Protein AF-A0A9N8DG14-F1 (afdb_monomer_lite)

Radius of gyration: 30.07 Å; chains: 1; bounding box: 109×61×84 Å

Organism: NCBI:txid568900

Sequence (406 aa):
MPACQECHRVKVRCDRDQSEGRSCSRCLRLEVDCIARVSRQGQGPKRRRKLSISTTASEEQDHAMAIDSQPQQQQHGSEDGQVLDAIMMSTPSEETSSLKFHYGMRYLIHSWTSFALARRSFPLLSRASRLAAKCEVPMDDIFCASRQDIIDPILYGGTGSTTQSVAAAPFQQNSTLQWNDLPTALLQVCGASSDRDRQNRYMMVREAKNGHSRFLVSDCFQQEIASLWLMEQTWKANDKPVVTLFLQGPTDFDKFTKAIHYTLSRYNYPEKKPECVRVNGVYVKFQKMPNTCGDNNVLIQKMDLVYALEIVTLEHSFYICELVHPKKGDGHIIVGAAQDNNHGASMEQDRGHVEPVSTCSHQQQANQEPVLMSDSDSDPLHLFDNLVPLEQMDPDFESFLAVLKE

pLDDT: mean 72.3, std 25.71, range [28.86, 98.5]

InterPro domains:
  IPR001138 Zn(2)Cys(6) fungal-type DNA-binding domain [PF00172] (3-41)
  IPR001138 Zn(2)Cys(6) fungal-type DNA-binding domain [PS00463] (3-34)
  IPR001138 Zn(2)Cys(6) fungal-type DNA-binding domain [PS50048] (3-36)
  IPR001138 Zn(2)Cys(6) fungal-type DNA-binding domain [SM00066] (1-45)
  IPR001138 Zn(2)Cys(6) fungal-type DNA-binding domain [cd00067] (3-35)
  IPR036864 Zn(2)-C6 fungal-type DNA-binding domain superfamily [G3DSA:4.10.240.10] (1-69)
  IPR036864 Zn(2)-C6 fungal-type DNA-binding domain superfamily [SSF57701] (2-42)

Structure (mmCIF, N/CA/C/O backbone):
data_AF-A0A9N8DG14-F1
#
_entry.id   AF-A0A9N8DG14-F1
#
loop_
_atom_site.group_PDB
_atom_site.id
_atom_site.type_symbol
_atom_site.label_atom_id
_atom_site.label_alt_id
_atom_site.label_comp_id
_atom_site.label_asym_id
_atom_site.label_entity_id
_atom_site.label_seq_id
_atom_site.pdbx_PDB_ins_code
_atom_site.Cartn_x
_atom_site.Cartn_y
_atom_site.Cartn_z
_atom_site.occupancy
_atom_site.B_iso_or_equiv
_atom_site.auth_seq_id
_atom_site.auth_comp_id
_atom_site.auth_asym_id
_atom_site.auth_atom_id
_atom_site.pdbx_PDB_model_num
ATOM 1 N N . MET A 1 1 ? 19.120 -1.944 40.497 1.00 67.81 1 MET A N 1
ATOM 2 C CA . MET A 1 1 ? 20.200 -2.801 39.963 1.00 67.81 1 MET A CA 1
ATOM 3 C C . MET A 1 1 ? 19.842 -3.227 38.550 1.00 67.81 1 MET A C 1
ATOM 5 O O . MET A 1 1 ? 18.669 -3.518 38.328 1.00 67.81 1 MET A O 1
ATOM 9 N N . PRO A 1 2 ? 20.787 -3.228 37.597 1.00 84.38 2 PRO A N 1
ATOM 10 C CA . PRO A 1 2 ? 20.505 -3.709 36.251 1.00 84.38 2 PRO A CA 1
ATOM 11 C C . PRO A 1 2 ? 20.188 -5.208 36.300 1.00 84.38 2 PRO A C 1
ATOM 13 O O . PRO A 1 2 ? 20.933 -5.995 36.880 1.00 84.38 2 PRO A O 1
ATOM 16 N N . ALA A 1 3 ? 19.054 -5.602 35.722 1.00 94.00 3 ALA A N 1
ATOM 17 C CA . ALA A 1 3 ? 18.718 -7.011 35.561 1.00 94.00 3 ALA A CA 1
ATOM 18 C C . ALA A 1 3 ? 19.734 -7.704 34.635 1.00 94.00 3 ALA A C 1
ATOM 20 O O . ALA A 1 3 ? 20.274 -7.062 33.732 1.00 94.00 3 ALA A O 1
ATOM 21 N N . CYS A 1 4 ? 19.989 -9.004 34.827 1.00 95.31 4 CYS A N 1
ATOM 22 C CA . CYS A 1 4 ? 20.726 -9.789 33.831 1.00 95.31 4 CYS A CA 1
ATOM 23 C C . CYS A 1 4 ? 19.958 -9.815 32.497 1.00 95.31 4 CYS A C 1
ATOM 25 O O . CYS A 1 4 ? 18.763 -9.502 32.459 1.00 95.31 4 CYS A O 1
ATOM 27 N N . GLN A 1 5 ? 20.638 -10.171 31.405 1.00 96.00 5 GLN A N 1
ATOM 28 C CA . GLN A 1 5 ? 20.037 -10.190 30.066 1.00 96.00 5 GLN A CA 1
ATOM 29 C C . GLN A 1 5 ? 18.738 -11.007 30.033 1.00 96.00 5 GLN A C 1
ATOM 31 O O . GLN A 1 5 ? 17.724 -10.519 29.536 1.00 96.00 5 GLN A O 1
ATOM 36 N N . GLU A 1 6 ? 18.733 -12.183 30.661 1.00 96.62 6 GLU A N 1
ATOM 37 C CA . GLU A 1 6 ? 17.587 -13.089 30.628 1.00 96.62 6 GLU A CA 1
ATOM 38 C C . GLU A 1 6 ? 16.407 -12.606 31.483 1.00 96.62 6 GLU A C 1
ATOM 40 O O . GLU A 1 6 ? 15.258 -12.623 31.040 1.00 96.62 6 GLU A O 1
ATOM 45 N N . CYS A 1 7 ? 16.659 -12.086 32.689 1.00 96.81 7 CYS A N 1
ATOM 46 C CA . CYS A 1 7 ? 15.599 -11.479 33.501 1.00 96.81 7 CYS A CA 1
ATOM 47 C C . CYS A 1 7 ? 15.038 -10.201 32.859 1.00 96.81 7 CYS A C 1
ATOM 49 O O . CYS A 1 7 ? 13.841 -9.945 32.961 1.00 96.81 7 CYS A O 1
ATOM 51 N N . HIS A 1 8 ? 15.869 -9.428 32.154 1.00 95.00 8 HIS A N 1
ATOM 52 C CA . HIS A 1 8 ? 15.412 -8.270 31.388 1.00 95.00 8 HIS A CA 1
ATOM 53 C C . HIS A 1 8 ? 14.548 -8.680 30.185 1.00 95.00 8 HIS A C 1
ATOM 55 O O . HIS A 1 8 ? 13.496 -8.081 29.967 1.00 95.00 8 HIS A O 1
ATOM 61 N N . ARG A 1 9 ? 14.961 -9.711 29.431 1.00 94.38 9 ARG A N 1
ATOM 62 C CA . ARG A 1 9 ? 14.255 -10.227 28.243 1.00 94.38 9 ARG A CA 1
ATOM 63 C C . ARG A 1 9 ? 12.808 -10.602 28.556 1.00 94.38 9 ARG A C 1
ATOM 65 O O . ARG A 1 9 ? 11.899 -10.212 27.833 1.00 94.38 9 ARG A O 1
ATOM 72 N N . VAL A 1 10 ? 12.595 -11.288 29.674 1.00 95.25 10 VAL A N 1
ATOM 73 C CA . VAL A 1 10 ? 11.261 -11.715 30.129 1.00 95.25 10 VAL A CA 1
ATOM 74 C C . VAL A 1 10 ? 10.588 -10.732 31.098 1.00 95.25 10 VAL A C 1
ATOM 76 O O . VAL A 1 10 ? 9.549 -11.052 31.667 1.00 95.25 10 VAL A O 1
ATOM 79 N N . LYS A 1 11 ? 11.173 -9.544 31.306 1.00 94.25 11 LYS A N 1
ATOM 80 C CA . LYS A 1 11 ? 10.642 -8.468 32.162 1.00 94.25 11 LYS A CA 1
ATOM 81 C C . LYS A 1 11 ? 10.336 -8.891 33.611 1.00 94.25 11 LYS A C 1
ATOM 83 O O . LYS A 1 11 ? 9.349 -8.446 34.191 1.00 94.25 11 LYS A O 1
ATOM 88 N N . VAL A 1 12 ? 11.197 -9.707 34.224 1.00 96.19 12 VAL A N 1
ATOM 89 C CA . VAL A 1 12 ? 11.081 -10.098 35.644 1.00 96.19 12 VAL A CA 1
ATOM 90 C C . VAL A 1 12 ? 12.176 -9.469 36.504 1.00 96.19 12 VAL A C 1
ATOM 92 O O . VAL A 1 12 ? 13.254 -9.108 36.025 1.00 96.19 12 VAL A O 1
ATOM 95 N N . ARG A 1 13 ? 11.918 -9.355 37.812 1.00 94.62 13 ARG A N 1
ATOM 96 C CA . ARG A 1 13 ? 12.890 -8.827 38.777 1.00 94.62 13 ARG A CA 1
ATOM 97 C C . ARG A 1 13 ? 14.095 -9.768 38.895 1.00 94.62 13 ARG A C 1
ATOM 99 O O . ARG A 1 13 ? 13.935 -10.969 39.077 1.00 94.62 13 ARG A O 1
ATOM 106 N N . CYS A 1 14 ? 15.297 -9.203 38.806 1.00 96.19 14 CYS A N 1
ATOM 107 C CA . CYS A 1 14 ? 16.559 -9.915 38.998 1.00 96.19 14 CYS A CA 1
ATOM 108 C C . CYS A 1 14 ? 17.050 -9.718 40.437 1.00 96.19 14 CYS A C 1
ATOM 110 O O . CYS A 1 14 ? 17.117 -8.580 40.903 1.00 96.19 14 CYS A O 1
ATOM 112 N N . ASP A 1 15 ? 17.404 -10.807 41.112 1.00 94.88 15 ASP A N 1
ATOM 113 C CA . ASP A 1 15 ? 17.871 -10.860 42.504 1.00 94.88 15 ASP A CA 1
ATOM 114 C C . ASP A 1 15 ? 19.392 -11.058 42.617 1.00 94.88 15 ASP A C 1
ATOM 116 O O . ASP A 1 15 ? 19.896 -11.541 43.622 1.00 94.88 15 ASP A O 1
ATOM 120 N N . ARG A 1 16 ? 20.141 -10.701 41.568 1.00 91.50 16 ARG A N 1
ATOM 121 C CA . ARG A 1 16 ? 21.603 -10.817 41.553 1.00 91.50 16 ARG A CA 1
ATOM 122 C C . ARG A 1 16 ? 22.246 -9.864 42.567 1.00 91.50 16 ARG A C 1
ATOM 124 O O . ARG A 1 16 ? 22.094 -8.650 42.422 1.00 91.50 16 ARG A O 1
ATOM 131 N N . ASP A 1 17 ? 23.028 -10.409 43.497 1.00 86.88 17 ASP A N 1
ATOM 132 C CA . ASP A 1 17 ? 23.866 -9.637 44.420 1.00 86.88 17 ASP A CA 1
ATOM 133 C C . ASP A 1 17 ? 25.194 -9.211 43.769 1.00 86.88 17 ASP A C 1
ATOM 135 O O . ASP A 1 17 ? 25.811 -9.967 43.014 1.00 86.88 17 ASP A O 1
ATOM 139 N N . GLN A 1 18 ? 25.640 -7.978 44.033 1.00 75.69 18 GLN A N 1
ATOM 140 C CA . GLN A 1 18 ? 26.843 -7.403 43.400 1.00 75.69 18 GLN A CA 1
ATOM 141 C C . GLN A 1 18 ? 28.158 -7.929 43.986 1.00 75.69 18 GLN A C 1
ATOM 143 O O . GLN A 1 18 ? 29.194 -7.827 43.335 1.00 75.69 18 GLN A O 1
ATOM 148 N N . SER A 1 19 ? 28.130 -8.480 45.198 1.00 70.44 19 SER A N 1
ATOM 149 C CA . SER A 1 19 ? 29.328 -8.775 45.986 1.00 70.44 19 SER A CA 1
ATOM 150 C C . SER A 1 19 ? 30.073 -10.042 45.566 1.00 70.44 19 SER A C 1
ATOM 152 O O . SER A 1 19 ? 31.245 -10.170 45.901 1.00 70.44 19 SER A O 1
ATOM 154 N N . GLU A 1 20 ? 29.449 -10.967 44.827 1.00 75.56 20 GLU A N 1
ATOM 155 C CA . GLU A 1 20 ? 30.030 -12.312 44.657 1.00 75.56 20 GLU A CA 1
ATOM 156 C C . GLU A 1 20 ? 30.093 -12.831 43.217 1.00 75.56 20 GLU A C 1
ATOM 158 O O . GLU A 1 20 ? 30.451 -13.984 42.994 1.00 75.56 20 GLU A O 1
ATOM 163 N N . GLY A 1 21 ? 29.730 -12.029 4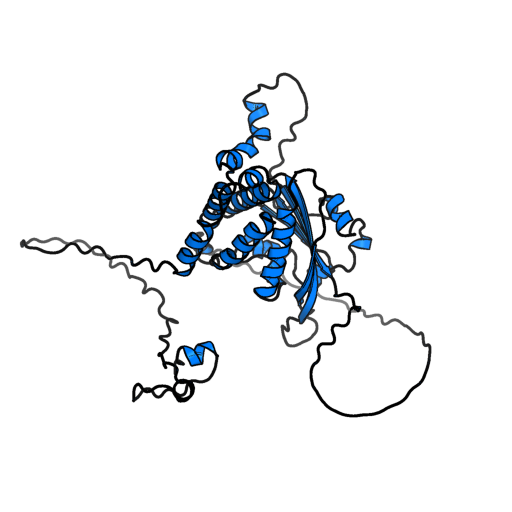2.212 1.00 75.81 21 GLY A N 1
ATOM 164 C CA . GLY A 1 21 ? 29.779 -12.468 40.809 1.00 75.81 21 GLY A CA 1
ATOM 165 C C . GLY A 1 21 ? 28.841 -13.639 40.461 1.00 75.81 21 GLY A C 1
ATOM 166 O O . GLY A 1 21 ? 28.815 -14.063 39.308 1.00 75.81 21 GLY A O 1
ATOM 167 N N . ARG A 1 22 ? 28.034 -14.124 41.412 1.00 84.44 22 ARG A N 1
ATOM 168 C CA . ARG A 1 22 ? 27.167 -15.298 41.261 1.00 84.44 22 ARG A CA 1
ATOM 169 C C . ARG A 1 22 ? 25.970 -15.037 40.343 1.00 84.44 22 ARG A C 1
ATOM 171 O O . ARG A 1 22 ? 25.511 -13.902 40.165 1.00 84.44 22 ARG A O 1
ATOM 178 N N . SER A 1 23 ? 25.467 -16.119 39.753 1.00 94.75 23 SER A N 1
ATOM 179 C CA . SER A 1 23 ? 24.219 -16.143 38.987 1.00 94.75 23 SER A CA 1
ATOM 180 C C . SER A 1 23 ? 23.020 -15.780 39.866 1.00 94.75 23 SER A C 1
ATOM 182 O O . SER A 1 23 ? 23.010 -16.073 41.057 1.00 94.75 23 SER A O 1
ATOM 184 N N . CYS A 1 24 ? 21.999 -15.140 39.287 1.00 95.56 24 CYS A N 1
ATOM 185 C CA . CYS A 1 24 ? 20.755 -14.860 40.008 1.00 95.56 24 CYS A CA 1
ATOM 186 C C . CYS A 1 24 ? 19.971 -16.166 40.235 1.00 95.56 24 CYS A C 1
ATOM 188 O O . CYS A 1 24 ? 20.129 -17.116 39.458 1.00 95.56 24 CYS A O 1
ATOM 190 N N . SER A 1 25 ? 19.106 -16.231 41.254 1.00 95.62 25 SER A N 1
ATOM 191 C CA . SER A 1 25 ? 18.444 -17.489 41.653 1.00 95.62 25 SER A CA 1
ATOM 192 C C . SER A 1 25 ? 17.600 -18.089 40.530 1.00 95.62 25 SER A C 1
ATOM 194 O O . SER A 1 25 ? 17.440 -19.305 40.428 1.00 95.62 25 SER A O 1
ATOM 196 N N . ARG A 1 26 ? 17.052 -17.229 39.664 1.00 95.25 26 ARG A N 1
ATOM 197 C CA . ARG A 1 26 ? 16.264 -17.650 38.504 1.00 95.25 26 ARG A CA 1
ATOM 198 C C . ARG A 1 26 ? 17.126 -18.271 37.409 1.00 95.25 26 ARG A C 1
ATOM 200 O O . ARG A 1 26 ? 16.763 -19.330 36.913 1.00 95.25 26 ARG A O 1
ATOM 207 N N . CYS A 1 27 ? 18.241 -17.639 37.048 1.00 96.56 27 CYS A N 1
ATOM 208 C CA . CYS A 1 27 ? 19.166 -18.182 36.052 1.00 96.56 27 CYS A CA 1
ATOM 209 C C . CYS A 1 27 ? 19.781 -19.504 36.528 1.00 96.56 27 CYS A C 1
ATOM 211 O O . CYS A 1 27 ? 19.878 -20.434 35.741 1.00 96.56 27 CYS A O 1
ATOM 213 N N . LEU A 1 28 ? 20.087 -19.619 37.827 1.00 96.50 28 LEU A N 1
ATOM 214 C CA . LEU A 1 28 ? 20.587 -20.861 38.419 1.00 96.50 28 LEU A CA 1
ATOM 215 C C . LEU A 1 28 ? 19.572 -22.010 38.300 1.00 96.50 28 LEU A C 1
ATOM 217 O O . LEU A 1 28 ? 19.937 -23.111 37.917 1.00 96.50 28 LEU A O 1
ATOM 221 N N . ARG A 1 29 ? 18.290 -21.747 38.585 1.00 96.81 29 ARG A N 1
ATOM 222 C CA . ARG A 1 29 ? 17.218 -22.756 38.492 1.00 96.81 29 ARG A CA 1
ATOM 223 C C . ARG A 1 29 ? 16.917 -23.192 37.059 1.00 96.81 29 ARG A C 1
ATOM 225 O O . ARG A 1 29 ? 16.437 -24.296 36.850 1.00 96.81 29 ARG A O 1
ATOM 232 N N . LEU A 1 30 ? 17.119 -22.290 36.105 1.00 95.56 30 LEU A N 1
ATOM 233 C CA . LEU A 1 30 ? 16.895 -22.541 34.683 1.00 95.56 30 LEU A CA 1
ATOM 234 C C . LEU A 1 30 ? 18.136 -23.107 33.981 1.00 95.56 30 LEU A C 1
ATOM 236 O O . LEU A 1 30 ? 18.056 -23.355 32.786 1.00 95.56 30 LEU A O 1
ATOM 240 N N . GLU A 1 31 ? 19.256 -23.266 34.695 1.00 96.00 31 GLU A N 1
ATOM 241 C CA . GLU A 1 31 ? 20.543 -23.698 34.134 1.00 96.00 31 GLU A CA 1
ATOM 242 C C . GLU A 1 31 ? 20.987 -22.842 32.928 1.00 96.00 31 GLU A C 1
ATOM 244 O O . GLU A 1 31 ? 21.556 -23.335 31.960 1.00 96.00 31 GLU A O 1
ATOM 249 N N . VAL A 1 32 ? 20.725 -21.529 32.990 1.00 95.69 32 VAL A N 1
ATOM 250 C CA . VAL A 1 32 ? 21.123 -20.555 31.958 1.00 95.69 32 VAL A CA 1
ATOM 251 C C . VAL A 1 32 ? 22.149 -19.564 32.495 1.00 95.69 32 VAL A C 1
ATOM 253 O O . VAL A 1 32 ? 22.094 -19.145 33.657 1.00 95.69 32 VAL A O 1
ATOM 256 N N . ASP A 1 33 ? 23.050 -19.117 31.624 1.00 95.75 33 ASP A N 1
ATOM 257 C CA . ASP A 1 33 ? 24.109 -18.184 31.994 1.00 95.75 33 ASP A CA 1
ATOM 258 C C . ASP A 1 33 ? 23.564 -16.812 32.414 1.00 95.75 33 ASP A C 1
ATOM 260 O O . ASP A 1 33 ? 22.838 -16.117 31.696 1.00 95.75 33 ASP A O 1
ATOM 264 N N . CYS A 1 34 ? 23.950 -16.374 33.614 1.00 95.44 34 CYS A N 1
ATOM 265 C CA . CYS A 1 34 ? 23.527 -15.092 34.168 1.00 95.44 34 CYS A CA 1
ATOM 266 C C . CYS A 1 34 ? 24.441 -13.947 33.697 1.00 95.44 34 CYS A C 1
ATOM 268 O O . CYS A 1 34 ? 25.289 -13.432 34.437 1.00 95.44 34 CYS A O 1
ATOM 270 N N . ILE A 1 35 ? 24.240 -13.495 32.461 1.00 94.50 35 ILE A N 1
ATOM 271 C CA . ILE A 1 35 ? 25.049 -12.424 31.866 1.00 94.50 35 ILE A CA 1
ATOM 272 C C . ILE A 1 35 ? 24.561 -11.052 32.353 1.00 94.50 35 ILE A C 1
ATOM 274 O O . ILE A 1 35 ? 23.386 -10.695 32.211 1.00 94.50 35 ILE A O 1
ATOM 278 N N . ALA A 1 36 ? 25.457 -10.260 32.951 1.00 92.38 36 ALA A N 1
ATOM 279 C CA . ALA A 1 36 ? 25.135 -8.907 33.403 1.00 92.38 36 ALA A CA 1
ATOM 280 C C . ALA A 1 36 ? 24.791 -8.013 32.202 1.00 92.38 36 ALA A C 1
ATOM 282 O O . ALA A 1 36 ? 25.543 -7.937 31.231 1.00 92.38 36 ALA A O 1
ATOM 283 N N . ARG A 1 37 ? 23.661 -7.300 32.265 1.00 89.88 37 ARG A N 1
ATOM 284 C CA . ARG A 1 37 ? 23.307 -6.335 31.223 1.00 89.88 37 ARG A CA 1
ATOM 285 C C . ARG A 1 37 ? 24.056 -5.029 31.471 1.00 89.88 37 ARG A C 1
ATOM 287 O O . ARG A 1 37 ? 23.765 -4.318 32.431 1.00 89.88 37 ARG A O 1
ATOM 294 N N . VAL A 1 38 ? 24.978 -4.682 30.578 1.00 86.00 38 VAL A N 1
ATOM 295 C CA . VAL A 1 38 ? 25.584 -3.346 30.544 1.00 86.00 38 VAL A CA 1
ATOM 296 C C . VAL A 1 38 ? 24.556 -2.384 29.946 1.00 86.00 38 VAL A C 1
ATOM 298 O O . VAL A 1 38 ? 24.248 -2.454 28.756 1.00 86.00 38 VAL A O 1
ATOM 301 N N . SER A 1 39 ? 23.967 -1.513 30.772 1.00 81.25 39 SER A N 1
ATOM 302 C CA . SER A 1 39 ? 23.069 -0.470 30.268 1.00 81.25 39 SER A CA 1
ATOM 303 C C . SER A 1 39 ? 23.879 0.523 29.436 1.00 81.25 39 SER A C 1
ATOM 305 O O . SER A 1 39 ? 24.753 1.205 29.963 1.00 81.25 39 SER A O 1
ATOM 307 N N . ARG A 1 40 ? 23.583 0.619 28.137 1.00 77.38 40 ARG A N 1
ATOM 308 C CA . ARG A 1 40 ? 24.115 1.683 27.266 1.00 77.38 40 ARG A CA 1
ATOM 309 C C . ARG A 1 40 ? 23.297 2.976 27.354 1.00 77.38 40 ARG A C 1
ATOM 311 O O . ARG A 1 40 ? 23.628 3.968 26.712 1.00 77.38 40 ARG A O 1
ATOM 318 N N . GLN A 1 41 ? 22.237 2.978 28.160 1.00 69.62 41 GLN A N 1
ATOM 319 C CA . GLN A 1 41 ? 21.360 4.126 28.338 1.00 69.62 41 GLN A CA 1
ATOM 320 C C . GLN A 1 41 ? 22.120 5.211 29.117 1.00 69.62 41 GLN A C 1
ATOM 322 O O . GLN A 1 41 ? 22.420 5.037 30.296 1.00 69.62 41 GLN A O 1
ATOM 327 N N . GLY A 1 42 ? 22.495 6.291 28.427 1.00 68.12 42 GLY A N 1
ATOM 328 C CA . GLY A 1 42 ? 23.275 7.409 28.975 1.00 68.12 42 GLY A CA 1
ATOM 329 C C . GLY A 1 42 ? 24.687 7.566 28.399 1.00 68.12 42 GLY A C 1
ATOM 330 O O . GLY A 1 42 ? 25.307 8.604 28.615 1.00 68.12 42 GLY A O 1
ATOM 331 N N . GLN A 1 43 ? 25.191 6.606 27.615 1.00 60.44 43 GLN A N 1
ATOM 332 C CA . GLN A 1 43 ? 26.438 6.784 26.860 1.00 60.44 43 G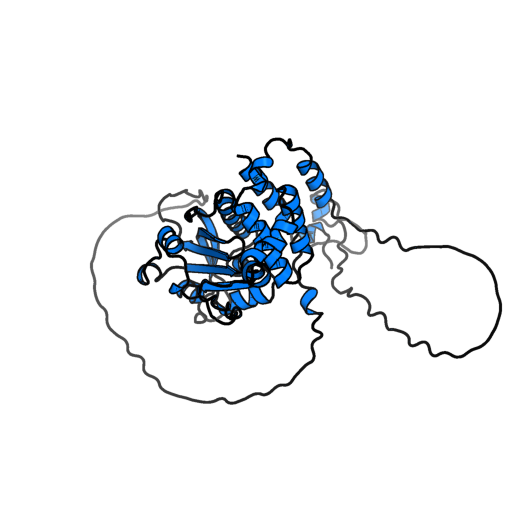LN A CA 1
ATOM 333 C C . GLN A 1 43 ? 26.139 7.379 25.482 1.00 60.44 43 GLN A C 1
ATOM 335 O O . GLN A 1 43 ? 26.326 6.741 24.450 1.00 60.44 43 GLN A O 1
ATOM 340 N N . GLY A 1 44 ? 25.637 8.616 25.475 1.00 61.09 44 GLY A N 1
ATOM 341 C CA . GLY A 1 44 ? 25.665 9.426 24.263 1.00 61.09 44 GLY A CA 1
ATOM 342 C C . GLY A 1 44 ? 27.120 9.639 23.817 1.00 61.09 44 GLY A C 1
ATOM 343 O O . GLY A 1 44 ? 28.021 9.650 24.666 1.00 61.09 44 GLY A O 1
ATOM 344 N N . PRO A 1 45 ? 27.384 9.796 22.510 1.00 55.03 45 PRO A N 1
ATOM 345 C CA . PRO A 1 45 ? 28.728 10.057 22.015 1.00 55.03 45 PRO A CA 1
ATOM 346 C C . PRO A 1 45 ? 29.294 11.286 22.733 1.00 55.03 45 PRO A C 1
ATOM 348 O O . PRO A 1 45 ? 28.725 12.377 22.671 1.00 55.03 45 PRO A O 1
ATOM 351 N N . LYS A 1 46 ? 30.404 11.105 23.465 1.00 56.72 46 LYS A N 1
ATOM 352 C CA . LYS A 1 46 ? 31.126 12.210 24.107 1.00 56.72 46 LYS A CA 1
ATOM 353 C C . LYS A 1 46 ? 31.406 13.260 23.032 1.00 56.72 46 LYS A C 1
ATOM 355 O O . LYS A 1 46 ? 32.232 13.022 22.153 1.00 56.72 46 LYS A O 1
ATOM 360 N N . ARG A 1 47 ? 30.727 14.414 23.108 1.00 50.56 47 ARG A N 1
ATOM 361 C CA . ARG A 1 47 ? 31.026 15.620 22.322 1.00 50.56 47 ARG A CA 1
ATOM 362 C C . ARG A 1 47 ? 32.536 15.848 22.382 1.00 50.56 47 ARG A C 1
ATOM 364 O O . ARG A 1 47 ? 33.067 16.262 23.413 1.00 50.56 47 ARG A O 1
ATOM 371 N N . ARG A 1 48 ? 33.231 15.544 21.287 1.00 52.72 48 ARG A N 1
ATOM 372 C CA . ARG A 1 48 ? 34.657 15.818 21.125 1.00 52.72 48 ARG A CA 1
ATOM 373 C C . ARG A 1 48 ? 34.779 17.342 21.075 1.00 52.72 48 ARG A C 1
ATOM 375 O O . ARG A 1 48 ? 34.522 17.950 20.041 1.00 52.72 48 ARG A O 1
ATOM 382 N N . ARG A 1 49 ? 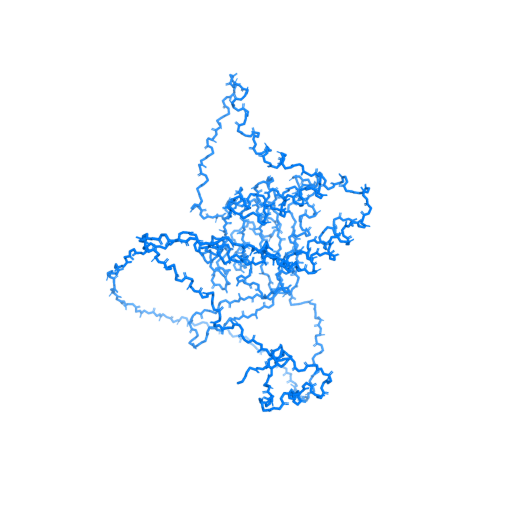35.064 17.980 22.218 1.00 52.19 49 ARG A N 1
ATOM 383 C CA . ARG A 1 49 ? 35.412 19.407 22.264 1.00 52.19 49 ARG A CA 1
ATOM 384 C C . ARG A 1 49 ? 36.611 19.592 21.332 1.00 52.19 49 ARG A C 1
ATOM 386 O O . ARG A 1 49 ? 37.680 19.055 21.609 1.00 52.19 49 ARG A O 1
ATOM 393 N N . LYS A 1 50 ? 36.417 20.301 20.214 1.00 52.00 50 LYS A N 1
ATOM 394 C CA . LYS A 1 50 ? 37.514 20.817 19.391 1.00 52.00 50 LYS A CA 1
ATOM 395 C C . LYS A 1 50 ? 38.334 21.743 20.291 1.00 52.00 50 LYS A C 1
ATOM 397 O O . LYS A 1 50 ? 37.875 22.832 20.620 1.00 52.00 50 LYS A O 1
ATOM 402 N N . LEU A 1 51 ? 39.505 21.280 20.725 1.00 50.41 51 LEU A N 1
ATOM 403 C CA . LEU A 1 51 ? 40.547 22.170 21.216 1.00 50.41 51 LEU A CA 1
ATOM 404 C C . LEU A 1 51 ? 40.986 23.038 20.035 1.00 50.41 51 LEU A C 1
ATOM 406 O O . LEU A 1 51 ? 41.499 22.530 19.039 1.00 50.41 51 LEU A O 1
ATOM 410 N N . SER A 1 52 ? 40.743 24.340 20.144 1.00 44.47 52 SER A N 1
ATOM 411 C CA . SER A 1 52 ? 41.398 25.359 19.336 1.00 44.47 52 SER A CA 1
ATOM 412 C C . SER A 1 52 ? 42.875 25.382 19.726 1.00 44.47 52 SER A C 1
ATOM 414 O O . SER A 1 52 ? 43.231 25.894 20.787 1.00 44.47 52 SER A O 1
ATOM 416 N N . ILE A 1 53 ? 43.720 24.777 18.898 1.00 44.22 53 ILE A N 1
ATOM 417 C CA . ILE A 1 53 ? 45.172 24.892 19.013 1.00 44.22 53 ILE A CA 1
ATOM 418 C C . ILE A 1 53 ? 45.556 26.243 18.406 1.00 44.22 53 ILE A C 1
ATOM 420 O O . ILE A 1 53 ? 45.438 26.443 17.198 1.00 44.22 53 ILE A O 1
ATOM 424 N N . SER A 1 54 ? 45.952 27.181 19.267 1.00 45.81 54 SER A N 1
ATOM 425 C CA . SER A 1 54 ? 46.621 28.422 18.887 1.00 45.81 54 SER A CA 1
ATOM 426 C C . SER A 1 54 ? 48.097 28.141 18.627 1.00 45.81 54 SER A C 1
ATOM 428 O O . SER A 1 54 ? 48.805 27.616 19.485 1.00 45.81 54 SER A O 1
ATOM 430 N N . THR A 1 55 ? 48.532 28.501 17.430 1.00 35.84 55 THR A N 1
ATOM 431 C CA . THR A 1 55 ? 49.889 28.401 16.906 1.00 35.84 55 THR A CA 1
ATOM 432 C C . THR A 1 55 ? 50.842 29.352 17.634 1.00 35.84 55 THR A C 1
ATOM 434 O O . THR A 1 55 ? 50.669 30.564 17.546 1.00 35.84 55 THR A O 1
ATOM 437 N N . THR A 1 56 ? 51.888 28.821 18.266 1.00 41.44 56 THR A N 1
ATOM 438 C CA . THR A 1 56 ? 53.144 29.544 18.533 1.00 41.44 56 THR A CA 1
ATOM 439 C C . THR A 1 56 ? 54.320 28.583 18.398 1.00 41.44 56 THR A C 1
ATOM 441 O O . THR A 1 56 ? 54.259 27.445 18.855 1.00 41.44 56 THR A O 1
ATOM 444 N N . ALA A 1 57 ? 55.346 29.059 17.701 1.00 44.12 57 ALA A N 1
ATOM 445 C CA . ALA A 1 57 ? 56.519 28.340 17.230 1.00 44.12 57 ALA A CA 1
ATOM 446 C C . ALA A 1 57 ? 57.603 28.153 18.304 1.00 44.12 57 ALA A C 1
ATOM 448 O O . ALA A 1 57 ? 57.834 29.081 19.073 1.00 44.12 57 ALA A O 1
ATOM 449 N N . SER A 1 58 ? 58.309 27.015 18.259 1.00 37.97 58 SER A N 1
ATOM 450 C CA . SER A 1 58 ? 59.781 26.907 18.350 1.00 37.97 58 SER A CA 1
ATOM 451 C C . SER A 1 58 ? 60.238 25.437 18.258 1.00 37.97 58 SER A C 1
ATOM 453 O O . SER A 1 58 ? 59.776 24.600 19.026 1.00 37.97 58 SER A O 1
ATOM 455 N N . GLU A 1 59 ? 61.085 25.167 17.261 1.00 42.91 59 GLU A N 1
ATOM 456 C CA . GLU A 1 59 ? 62.295 24.312 17.236 1.00 42.91 59 GLU A CA 1
ATOM 457 C C . GLU A 1 59 ? 62.505 23.250 18.343 1.00 42.91 59 GLU A C 1
ATOM 459 O O . GLU A 1 59 ? 62.594 23.595 19.514 1.00 42.91 59 GLU A O 1
ATOM 464 N N . GLU A 1 60 ? 62.634 21.961 17.983 1.00 40.28 60 GLU A N 1
ATOM 465 C CA . GLU A 1 60 ? 63.906 21.209 17.828 1.00 40.28 60 GLU A CA 1
ATOM 466 C C . GLU A 1 60 ? 63.675 19.678 17.707 1.00 40.28 60 GLU A C 1
ATOM 468 O O . GLU A 1 60 ? 62.741 19.116 18.271 1.00 40.28 60 GLU A O 1
ATOM 473 N N . GLN A 1 61 ? 64.530 19.060 16.883 1.00 38.28 61 GLN A N 1
ATOM 474 C CA . GLN A 1 61 ? 64.961 17.653 16.746 1.00 38.28 61 GLN A CA 1
ATOM 475 C C . GLN A 1 61 ? 64.275 16.533 17.567 1.00 38.28 61 GLN A C 1
ATOM 477 O O . GLN A 1 61 ? 64.328 16.521 18.788 1.00 38.28 61 GLN A O 1
ATOM 482 N N . ASP A 1 62 ? 63.768 15.494 16.882 1.00 37.62 62 ASP A N 1
ATOM 483 C CA . ASP A 1 62 ? 64.446 14.181 16.840 1.00 37.62 62 ASP A CA 1
ATOM 484 C C . ASP A 1 62 ? 63.717 13.139 15.968 1.00 37.62 62 ASP A C 1
ATOM 486 O O . ASP A 1 62 ? 62.494 12.994 15.959 1.00 37.62 62 ASP A O 1
ATOM 490 N N . HIS A 1 63 ? 64.523 12.397 15.209 1.00 39.00 63 HIS A N 1
ATOM 491 C CA . HIS A 1 63 ? 64.147 11.209 14.449 1.00 39.00 63 HIS A CA 1
ATOM 492 C C . HIS A 1 63 ? 63.932 10.012 15.387 1.00 39.00 63 HIS A C 1
ATOM 494 O O . HIS A 1 63 ? 64.837 9.698 16.151 1.00 39.00 63 HIS A O 1
ATOM 500 N N . ALA A 1 64 ? 62.827 9.267 15.229 1.00 33.69 64 ALA A N 1
ATOM 501 C CA . ALA A 1 64 ? 62.824 7.807 15.012 1.00 33.69 64 ALA A CA 1
ATOM 502 C C . ALA A 1 64 ? 61.447 7.152 15.255 1.00 33.69 64 ALA A C 1
ATOM 504 O O . ALA A 1 64 ? 60.896 7.213 16.343 1.00 33.69 64 ALA A O 1
ATOM 505 N N . MET A 1 65 ? 61.011 6.417 14.224 1.00 36.81 65 MET A N 1
ATOM 506 C CA . MET A 1 65 ? 60.250 5.157 14.239 1.00 36.81 65 MET A CA 1
ATOM 507 C C . MET A 1 65 ? 58.839 5.093 14.859 1.00 36.81 65 MET A C 1
ATOM 509 O O . MET A 1 65 ? 58.630 5.361 16.032 1.00 36.81 65 MET A O 1
ATOM 513 N N . ALA A 1 66 ? 57.929 4.521 14.054 1.00 35.34 66 ALA A N 1
ATOM 514 C CA . ALA A 1 66 ? 57.053 3.389 14.394 1.00 35.34 66 ALA A CA 1
ATOM 515 C C . ALA A 1 66 ? 55.558 3.575 14.045 1.00 35.34 66 ALA A C 1
ATOM 517 O O . ALA A 1 66 ? 54.836 4.357 14.650 1.00 35.34 66 ALA A O 1
ATOM 518 N N . ILE A 1 67 ? 55.134 2.689 13.136 1.00 37.56 67 ILE A N 1
ATOM 519 C CA . ILE A 1 67 ? 53.884 1.915 13.153 1.00 37.56 67 ILE A CA 1
ATOM 520 C C . ILE A 1 67 ? 52.623 2.624 12.636 1.00 37.56 67 ILE A C 1
ATOM 522 O O . ILE A 1 67 ? 51.869 3.294 13.335 1.00 37.56 67 ILE A O 1
ATOM 526 N N . ASP A 1 68 ? 52.394 2.327 11.358 1.00 42.34 68 ASP A N 1
ATOM 527 C CA . ASP A 1 68 ? 51.103 2.172 10.703 1.00 42.34 68 ASP A CA 1
ATOM 528 C C . ASP A 1 68 ? 50.118 1.392 11.594 1.00 42.34 68 ASP A C 1
ATOM 530 O O . ASP A 1 68 ? 50.375 0.269 12.031 1.00 42.34 68 ASP A O 1
ATOM 534 N N . SER A 1 69 ? 48.993 2.016 11.920 1.00 36.09 69 SER A N 1
ATOM 535 C CA . SER A 1 69 ? 47.862 1.373 12.584 1.00 36.09 69 SER A CA 1
ATOM 536 C C . SER A 1 69 ? 46.592 2.060 12.111 1.00 36.09 69 SER A C 1
ATOM 538 O O . SER A 1 69 ? 46.054 2.964 12.754 1.00 36.09 69 SER A O 1
ATOM 540 N N . GLN A 1 70 ? 46.121 1.626 10.943 1.00 32.78 70 GLN A N 1
ATOM 541 C CA . GLN A 1 70 ? 44.735 1.811 10.542 1.00 32.78 70 GLN A CA 1
ATOM 542 C C . GLN A 1 70 ? 43.806 1.244 11.631 1.00 32.78 70 GLN A C 1
ATOM 544 O O . GLN A 1 70 ? 43.968 0.090 12.035 1.00 32.78 70 GLN A O 1
ATOM 549 N N . PRO A 1 71 ? 42.792 1.992 12.094 1.00 33.25 71 PRO A N 1
ATOM 550 C CA . PRO A 1 71 ? 41.725 1.395 12.871 1.00 33.25 71 PRO A CA 1
ATOM 551 C C . PRO A 1 71 ? 40.868 0.545 11.929 1.00 33.25 71 PRO A C 1
ATOM 553 O O . PRO A 1 71 ? 40.133 1.071 11.092 1.00 33.25 71 PRO A O 1
ATOM 556 N N . GLN A 1 72 ? 40.964 -0.777 12.084 1.00 32.88 72 GLN A N 1
ATOM 557 C CA . GLN A 1 72 ? 39.980 -1.723 11.569 1.00 32.88 72 GLN A CA 1
ATOM 558 C C . GLN A 1 72 ? 38.598 -1.320 12.096 1.00 32.88 72 GLN A C 1
ATOM 560 O O . GLN A 1 72 ? 38.246 -1.570 13.250 1.00 32.88 72 GLN A O 1
ATOM 565 N N . GLN A 1 73 ? 37.804 -0.682 11.239 1.00 34.72 73 GLN A N 1
ATOM 566 C CA . GLN A 1 73 ? 36.360 -0.637 11.401 1.00 34.72 73 GLN A CA 1
ATOM 567 C C . GLN A 1 73 ? 35.848 -2.060 11.186 1.00 34.72 73 GLN A C 1
ATOM 569 O O . GLN A 1 73 ? 35.629 -2.496 10.059 1.00 34.72 73 GLN A O 1
ATOM 574 N N . GLN A 1 74 ? 35.698 -2.797 12.285 1.00 32.53 74 GLN A N 1
ATOM 575 C CA . GLN A 1 74 ? 34.935 -4.036 12.309 1.00 32.53 74 GLN A CA 1
ATOM 576 C C . GLN A 1 74 ? 33.480 -3.692 11.983 1.00 32.53 74 GLN A C 1
ATOM 578 O O . GLN A 1 74 ? 32.703 -3.268 12.838 1.00 32.53 74 GLN A O 1
ATOM 583 N N . GLN A 1 75 ? 33.136 -3.832 10.705 1.00 34.22 75 GLN A N 1
ATOM 584 C CA . GLN A 1 75 ? 31.766 -3.976 10.254 1.00 34.22 75 GLN A CA 1
ATOM 585 C C . GLN A 1 75 ? 31.242 -5.284 10.851 1.00 34.22 75 GLN A C 1
ATOM 587 O O . GLN A 1 75 ? 31.524 -6.367 10.345 1.00 34.22 75 GLN A O 1
ATOM 592 N N . HIS A 1 76 ? 30.497 -5.194 11.952 1.00 33.62 76 HIS A N 1
ATOM 593 C CA . HIS A 1 76 ? 29.580 -6.262 12.330 1.00 33.62 76 HIS A CA 1
ATOM 594 C C . HIS A 1 76 ? 28.446 -6.265 11.303 1.00 33.62 76 HIS A C 1
ATOM 596 O O . HIS A 1 76 ? 27.421 -5.609 11.481 1.00 33.62 76 HIS A O 1
ATOM 602 N N . GLY A 1 77 ? 28.685 -6.955 10.187 1.00 33.78 77 GLY A N 1
ATOM 603 C CA . GLY A 1 77 ? 27.623 -7.411 9.310 1.00 33.78 77 GLY A CA 1
ATOM 604 C C . GLY A 1 77 ? 26.710 -8.326 10.115 1.00 33.78 77 GLY A C 1
ATOM 605 O O . GLY A 1 77 ? 27.179 -9.256 10.767 1.00 33.78 77 GLY A O 1
ATOM 606 N N . SER A 1 78 ? 25.421 -8.005 10.119 1.00 40.19 78 SER A N 1
ATOM 607 C CA . SER A 1 78 ? 24.373 -8.887 10.616 1.00 40.19 78 SER A CA 1
ATOM 608 C C . SER A 1 78 ? 24.479 -10.234 9.890 1.00 40.19 78 SER A C 1
ATOM 610 O O . SER A 1 78 ? 24.352 -10.284 8.665 1.00 40.19 78 SER A O 1
ATOM 612 N N . GLU A 1 79 ? 24.750 -11.309 10.635 1.00 33.91 79 GLU A N 1
ATOM 613 C CA . GLU A 1 79 ? 24.852 -12.684 10.117 1.00 33.91 79 GLU A CA 1
ATOM 614 C C . GLU A 1 79 ? 23.544 -13.152 9.447 1.00 33.91 79 GLU A C 1
ATOM 616 O O . GLU A 1 79 ? 23.573 -14.036 8.590 1.00 33.91 79 GLU A O 1
ATOM 621 N N . ASP A 1 80 ? 22.419 -12.481 9.719 1.00 36.19 80 ASP A N 1
ATOM 622 C CA . ASP A 1 80 ? 21.131 -12.759 9.077 1.00 36.19 80 ASP A CA 1
ATOM 623 C C . ASP A 1 80 ? 21.124 -12.392 7.579 1.00 36.19 80 ASP A C 1
ATOM 625 O O . ASP A 1 80 ? 20.368 -12.974 6.807 1.00 36.19 80 ASP A O 1
ATOM 629 N N . GLY A 1 81 ? 22.007 -11.494 7.122 1.00 33.25 81 GLY A N 1
ATOM 630 C CA . GLY A 1 81 ? 22.121 -11.145 5.699 1.00 33.25 81 GLY A CA 1
ATOM 631 C C . GLY A 1 81 ? 22.805 -12.215 4.834 1.00 33.25 81 GLY A C 1
ATOM 632 O O . GLY A 1 81 ? 22.513 -12.313 3.647 1.00 33.25 81 GLY A O 1
ATOM 633 N N . GLN A 1 82 ? 23.691 -13.041 5.408 1.00 36.91 82 GLN A N 1
ATOM 634 C CA . GLN A 1 82 ? 24.495 -14.013 4.643 1.00 36.91 82 GLN A CA 1
ATOM 635 C C . GLN A 1 82 ? 23.789 -15.359 4.431 1.00 36.91 82 GLN A C 1
ATOM 637 O O . GLN A 1 82 ? 24.027 -16.032 3.429 1.00 36.91 82 GLN A O 1
ATOM 642 N N . VAL A 1 83 ? 22.886 -15.745 5.338 1.00 33.44 83 VAL A N 1
ATOM 643 C CA . VAL A 1 83 ? 22.060 -16.956 5.178 1.00 33.44 83 VAL A CA 1
ATOM 644 C C . VAL A 1 83 ? 21.008 -16.756 4.078 1.00 33.44 83 VAL A C 1
ATOM 646 O O . VAL A 1 83 ? 20.681 -17.696 3.352 1.00 33.44 83 VAL A O 1
ATOM 649 N N . LEU A 1 84 ? 20.536 -15.518 3.898 1.00 35.38 84 LEU A N 1
ATOM 650 C CA . LEU A 1 84 ? 19.594 -15.150 2.843 1.00 35.38 84 LEU A CA 1
ATOM 651 C C . LEU A 1 84 ? 20.223 -15.223 1.443 1.00 35.38 84 LEU A C 1
ATOM 653 O O . LEU A 1 84 ? 19.626 -15.838 0.564 1.00 35.38 84 LEU A O 1
ATOM 657 N N . ASP A 1 85 ? 21.448 -14.732 1.237 1.00 38.81 85 ASP A N 1
ATOM 658 C CA . ASP A 1 85 ? 22.132 -14.845 -0.066 1.00 38.81 85 ASP A CA 1
ATOM 659 C C . ASP A 1 85 ? 22.374 -16.313 -0.496 1.00 38.81 85 ASP A C 1
ATOM 661 O O . ASP A 1 85 ? 22.354 -16.626 -1.688 1.00 38.81 85 ASP A O 1
ATOM 665 N N . ALA A 1 86 ? 22.531 -17.244 0.456 1.00 35.31 86 ALA A N 1
ATOM 666 C CA . ALA A 1 86 ? 22.770 -18.665 0.177 1.00 35.31 86 ALA A CA 1
ATOM 667 C C . ALA A 1 86 ? 21.509 -19.436 -0.266 1.00 35.31 86 ALA A C 1
ATOM 669 O O . ALA A 1 86 ? 21.595 -20.314 -1.126 1.00 35.31 86 ALA A O 1
ATOM 670 N N . ILE A 1 87 ? 20.330 -19.098 0.270 1.00 37.25 87 ILE A N 1
ATOM 671 C CA . ILE A 1 87 ? 19.054 -19.714 -0.142 1.00 37.25 87 ILE A CA 1
ATOM 672 C C . ILE A 1 87 ? 18.657 -19.213 -1.542 1.00 37.25 87 ILE A C 1
ATOM 674 O O . ILE A 1 87 ? 18.168 -19.981 -2.370 1.00 37.25 87 ILE A O 1
ATOM 678 N N . MET A 1 88 ? 18.977 -17.959 -1.864 1.00 42.56 88 MET A N 1
ATOM 679 C CA . MET A 1 88 ? 18.661 -17.331 -3.150 1.00 42.56 88 MET A CA 1
ATOM 680 C C . MET A 1 88 ? 19.494 -17.817 -4.344 1.00 42.56 88 MET A C 1
ATOM 682 O O . MET A 1 88 ? 19.039 -17.723 -5.482 1.00 42.56 88 MET A O 1
ATOM 686 N N . MET A 1 89 ? 20.683 -18.372 -4.104 1.00 43.00 89 MET A N 1
ATOM 687 C CA . MET A 1 89 ? 21.565 -18.918 -5.148 1.00 43.00 89 MET A CA 1
ATOM 688 C C . MET A 1 89 ? 21.218 -20.364 -5.550 1.00 43.00 89 MET A C 1
ATOM 690 O O . MET A 1 89 ? 21.926 -20.959 -6.359 1.00 43.00 89 MET A O 1
ATOM 694 N N . SER A 1 90 ? 20.146 -20.946 -4.995 1.00 37.47 90 SER A N 1
ATOM 695 C CA . SER A 1 90 ? 19.811 -22.368 -5.175 1.00 37.47 90 SER A CA 1
ATOM 696 C C . SER A 1 90 ? 18.512 -22.656 -5.939 1.00 37.47 90 SER A C 1
ATOM 698 O O . SER A 1 90 ? 18.188 -23.825 -6.145 1.00 37.47 90 SER A O 1
ATOM 700 N N . THR A 1 91 ? 17.785 -21.641 -6.434 1.00 42.50 91 THR A N 1
ATOM 701 C CA . THR A 1 91 ? 16.631 -21.896 -7.318 1.00 42.50 91 THR A CA 1
ATOM 702 C C . THR A 1 91 ? 17.041 -21.918 -8.795 1.00 42.50 91 THR A C 1
ATOM 704 O O . THR A 1 91 ? 17.669 -20.958 -9.245 1.00 42.50 91 THR A O 1
ATOM 707 N N . PRO A 1 92 ? 16.693 -22.976 -9.551 1.00 44.09 92 PRO A N 1
ATOM 708 C CA . PRO A 1 92 ? 17.130 -23.171 -10.932 1.00 44.09 92 PRO A CA 1
ATOM 709 C C . PRO A 1 92 ? 16.622 -22.056 -11.860 1.00 44.09 92 PRO A C 1
ATOM 711 O O . PRO A 1 92 ? 15.489 -21.594 -11.752 1.00 44.09 92 PRO A O 1
ATOM 714 N N . SER A 1 93 ? 17.494 -21.621 -12.767 1.00 53.06 93 SER A N 1
ATOM 715 C CA . SER A 1 93 ? 17.407 -20.395 -13.570 1.00 53.06 93 SER A CA 1
ATOM 716 C C . SER A 1 93 ? 16.471 -20.445 -14.787 1.00 53.06 93 SER A C 1
ATOM 718 O O . SER A 1 93 ? 16.512 -19.531 -15.602 1.00 53.06 93 SER A O 1
ATOM 720 N N . GLU A 1 94 ? 15.671 -21.496 -14.984 1.00 52.88 94 GLU A N 1
ATOM 721 C CA . GLU A 1 94 ? 14.957 -21.693 -16.262 1.00 52.88 94 GLU A CA 1
ATOM 722 C C . GLU A 1 94 ? 13.555 -21.051 -16.330 1.00 52.88 94 GLU A C 1
ATOM 724 O O . GLU A 1 94 ? 13.073 -20.773 -17.426 1.00 52.88 94 GLU A O 1
ATOM 729 N N . GLU A 1 95 ? 12.926 -20.698 -15.202 1.00 55.19 95 GLU A N 1
ATOM 730 C CA . GLU A 1 95 ? 11.567 -20.106 -15.183 1.00 55.19 95 GLU A CA 1
ATOM 731 C C . GLU A 1 95 ? 11.529 -18.577 -14.975 1.00 55.19 95 GLU A C 1
ATOM 733 O O . GLU A 1 95 ? 10.464 -17.952 -15.026 1.00 55.19 95 GLU A O 1
ATOM 738 N N . THR A 1 96 ? 12.685 -17.927 -14.798 1.00 55.53 96 THR A N 1
ATOM 739 C CA . THR A 1 96 ? 12.774 -16.477 -14.522 1.00 55.53 96 THR A CA 1
ATOM 740 C C . THR A 1 96 ? 12.419 -15.597 -15.719 1.00 55.53 96 THR A C 1
ATOM 742 O O . THR A 1 96 ? 12.050 -14.436 -15.533 1.00 55.53 96 THR A O 1
ATOM 745 N N . SER A 1 97 ? 12.438 -16.148 -16.938 1.00 60.06 97 SER A N 1
ATOM 746 C CA . SER A 1 97 ? 12.090 -15.419 -18.167 1.00 60.06 97 SER A CA 1
ATOM 747 C C . SER A 1 97 ? 10.659 -14.854 -18.161 1.00 60.06 97 SER A C 1
ATOM 749 O O . SER A 1 97 ? 10.385 -13.863 -18.844 1.00 60.06 97 SER A O 1
ATOM 751 N N . SER A 1 98 ? 9.756 -15.417 -17.347 1.00 75.00 98 SER A N 1
ATOM 752 C CA . SER A 1 98 ? 8.384 -14.919 -17.192 1.00 75.00 98 SER A CA 1
ATOM 753 C C . SER A 1 98 ? 8.299 -13.603 -16.401 1.00 75.00 98 SER A C 1
ATOM 755 O O . SER A 1 98 ? 7.454 -12.754 -16.698 1.00 75.00 98 SER A O 1
ATOM 757 N N . LEU A 1 99 ? 9.202 -13.377 -15.438 1.00 85.19 99 LEU A N 1
ATOM 758 C CA . LEU A 1 99 ? 9.115 -12.241 -14.512 1.00 85.19 99 LEU A CA 1
ATOM 759 C C . LEU A 1 99 ? 9.458 -10.906 -15.172 1.00 85.19 99 LEU A C 1
ATOM 761 O O . LEU A 1 99 ? 8.916 -9.871 -14.781 1.00 85.19 99 LEU A O 1
ATOM 765 N N . LYS A 1 100 ? 10.291 -10.929 -16.215 1.00 88.50 100 LYS A N 1
ATOM 766 C CA . LYS A 1 100 ? 10.672 -9.740 -16.989 1.00 88.50 100 LYS A CA 1
ATOM 767 C C . LYS A 1 100 ? 9.469 -8.983 -17.551 1.00 88.50 100 LYS A C 1
ATOM 769 O O . LYS A 1 100 ? 9.470 -7.752 -17.619 1.00 88.50 100 LYS A O 1
ATOM 774 N N . PHE A 1 101 ? 8.432 -9.714 -17.951 1.00 89.44 101 PHE A N 1
ATOM 775 C CA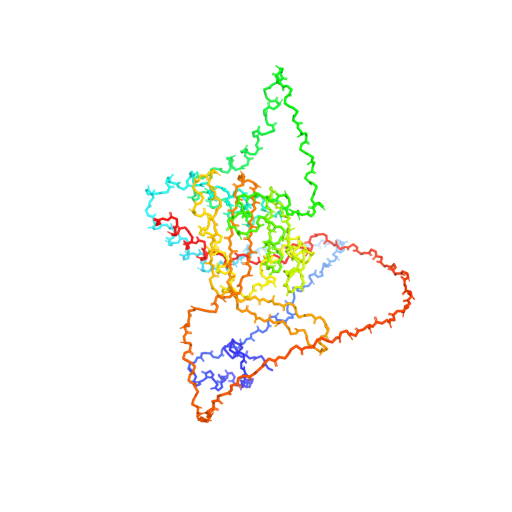 . PHE A 1 101 ? 7.218 -9.149 -18.543 1.00 89.44 101 PHE A CA 1
ATOM 776 C C . PHE A 1 101 ? 6.058 -9.045 -17.551 1.00 89.44 101 PHE A C 1
ATOM 778 O O . PHE A 1 101 ? 4.994 -8.546 -17.909 1.00 89.44 101 PHE A O 1
ATOM 785 N N . HIS A 1 102 ? 6.259 -9.459 -16.299 1.00 92.69 102 HIS A N 1
ATOM 786 C CA . HIS A 1 102 ? 5.218 -9.427 -15.287 1.00 92.69 102 HIS A CA 1
ATOM 787 C C . HIS A 1 102 ? 4.886 -7.979 -14.901 1.00 92.69 102 HIS A C 1
ATOM 789 O O . HIS A 1 102 ? 5.661 -7.283 -14.240 1.00 92.69 102 HIS A O 1
ATOM 795 N N . TYR A 1 103 ? 3.687 -7.527 -15.271 1.00 93.56 103 TYR A N 1
ATOM 796 C CA . TYR A 1 103 ? 3.285 -6.126 -15.128 1.00 93.56 103 TYR A CA 1
ATOM 797 C C . TYR A 1 103 ? 3.317 -5.615 -13.674 1.00 93.56 103 TYR A C 1
ATOM 799 O O . TYR A 1 103 ? 3.890 -4.564 -13.399 1.00 93.56 103 TYR A O 1
ATOM 807 N N . GLY A 1 104 ? 2.796 -6.390 -12.722 1.00 93.69 104 GLY A N 1
ATOM 808 C CA . GLY A 1 104 ? 2.802 -6.076 -11.292 1.00 93.69 104 GLY A CA 1
ATOM 809 C C . GLY A 1 104 ? 4.206 -5.953 -10.698 1.00 93.69 104 GLY A C 1
ATOM 810 O O . GLY A 1 104 ? 4.449 -5.046 -9.902 1.00 93.69 104 GLY A O 1
ATOM 811 N N . MET A 1 105 ? 5.155 -6.790 -11.133 1.00 94.19 105 MET A N 1
ATOM 812 C CA . MET A 1 105 ? 6.559 -6.695 -10.717 1.00 94.19 105 MET A CA 1
ATOM 813 C C . MET A 1 105 ? 7.229 -5.442 -11.264 1.00 94.19 105 MET A C 1
ATOM 815 O O . MET A 1 105 ? 7.886 -4.719 -10.514 1.00 94.19 105 MET A O 1
ATOM 819 N N . ARG A 1 106 ? 7.004 -5.129 -12.545 1.00 94.19 106 ARG A N 1
ATOM 820 C CA . ARG A 1 106 ? 7.480 -3.873 -13.138 1.00 94.19 106 ARG A CA 1
ATOM 821 C C . ARG A 1 106 ? 6.909 -2.673 -12.391 1.00 94.19 106 ARG A C 1
ATOM 823 O O . ARG A 1 106 ? 7.669 -1.793 -12.002 1.00 94.19 106 ARG A O 1
ATOM 830 N N . TYR A 1 107 ? 5.607 -2.666 -12.113 1.00 94.88 107 TYR A N 1
ATOM 831 C CA . TYR A 1 107 ? 4.980 -1.611 -11.320 1.00 94.88 107 TYR A CA 1
ATOM 832 C C . TYR A 1 107 ? 5.624 -1.491 -9.933 1.00 94.88 107 TYR A C 1
ATOM 834 O O . TYR A 1 107 ? 5.942 -0.385 -9.510 1.00 94.88 107 TYR A O 1
ATOM 842 N N . LEU A 1 108 ? 5.869 -2.602 -9.230 1.00 95.06 108 LEU A N 1
ATOM 843 C CA . LEU A 1 108 ? 6.495 -2.576 -7.907 1.00 95.06 108 LEU A CA 1
ATOM 844 C C . LEU A 1 108 ? 7.888 -1.931 -7.952 1.00 95.06 108 LEU A C 1
ATOM 846 O O . LEU A 1 108 ? 8.192 -1.068 -7.127 1.00 95.06 108 LEU A O 1
ATOM 850 N N . ILE A 1 109 ? 8.704 -2.304 -8.941 1.00 95.06 109 ILE A N 1
ATOM 851 C CA . ILE A 1 109 ? 10.044 -1.746 -9.144 1.00 95.06 109 ILE A CA 1
ATOM 852 C C . ILE A 1 109 ? 9.979 -0.244 -9.453 1.00 95.06 109 ILE A C 1
ATOM 854 O O . ILE A 1 109 ? 10.697 0.542 -8.827 1.00 95.06 109 ILE A O 1
ATOM 858 N N . HIS A 1 110 ? 9.109 0.167 -10.381 1.00 94.44 110 HIS A N 1
ATOM 859 C CA . HIS A 1 110 ? 8.897 1.579 -10.712 1.00 94.44 110 HIS A CA 1
ATOM 860 C C . HIS A 1 110 ? 8.428 2.362 -9.484 1.00 94.44 110 HIS A C 1
ATOM 862 O O . HIS A 1 110 ? 9.037 3.363 -9.120 1.00 94.44 110 HIS A O 1
ATOM 868 N N . SER A 1 111 ? 7.419 1.857 -8.776 1.00 93.00 111 SER A N 1
ATOM 869 C CA . SER A 1 111 ? 6.864 2.465 -7.569 1.00 93.00 111 SER A CA 1
ATOM 870 C C . SER A 1 111 ? 7.929 2.664 -6.487 1.00 93.00 111 SER A C 1
ATOM 872 O O . SER A 1 111 ? 8.073 3.763 -5.949 1.00 93.00 111 SER A O 1
ATOM 874 N N . TRP A 1 112 ? 8.741 1.640 -6.200 1.00 94.50 112 TRP A N 1
ATOM 875 C CA . TRP A 1 112 ? 9.840 1.742 -5.234 1.00 94.50 112 TRP A CA 1
ATOM 876 C C . TRP A 1 112 ? 10.918 2.724 -5.676 1.00 94.50 112 TRP A C 1
ATOM 878 O O . TRP A 1 112 ? 11.413 3.485 -4.845 1.00 94.50 112 TRP A O 1
ATOM 888 N N . THR A 1 113 ? 11.246 2.751 -6.966 1.00 94.88 113 THR A N 1
ATOM 889 C CA . THR A 1 113 ? 12.211 3.698 -7.533 1.00 94.88 113 THR A CA 1
ATOM 890 C C . THR A 1 113 ? 11.698 5.129 -7.386 1.00 94.88 113 THR A C 1
ATOM 892 O O . THR A 1 113 ? 12.399 5.979 -6.836 1.00 94.88 113 THR A O 1
ATOM 895 N N . SER A 1 114 ? 10.447 5.400 -7.766 1.00 92.00 114 SER A N 1
ATOM 896 C CA . SER A 1 114 ? 9.838 6.720 -7.607 1.00 92.00 114 SER A CA 1
ATOM 897 C C . SER A 1 114 ? 9.751 7.133 -6.135 1.00 92.00 114 SER A C 1
ATOM 899 O O . SER A 1 114 ? 10.074 8.273 -5.807 1.00 92.00 114 SER A O 1
ATOM 901 N N . PHE A 1 115 ? 9.385 6.224 -5.220 1.00 90.50 115 PHE A N 1
ATOM 902 C CA . PHE A 1 115 ? 9.405 6.516 -3.780 1.00 90.50 115 PHE A CA 1
ATOM 903 C C . PHE A 1 115 ? 10.814 6.805 -3.273 1.00 90.50 115 PHE A C 1
ATOM 905 O O . PHE A 1 115 ? 10.989 7.718 -2.467 1.00 90.50 115 PHE A O 1
ATOM 912 N N . ALA A 1 116 ? 11.815 6.056 -3.733 1.00 91.88 116 ALA A N 1
ATOM 913 C CA . ALA A 1 116 ? 13.199 6.268 -3.348 1.00 91.88 116 ALA A CA 1
ATOM 914 C C . ALA A 1 116 ? 13.694 7.649 -3.787 1.00 91.88 116 ALA A C 1
ATOM 916 O O . ALA A 1 116 ? 14.323 8.341 -2.991 1.00 91.88 116 ALA A O 1
ATOM 917 N N . LEU A 1 117 ? 13.354 8.085 -5.001 1.00 90.81 117 LEU A N 1
ATOM 918 C CA . LEU A 1 117 ? 13.692 9.418 -5.499 1.00 90.81 117 LEU A CA 1
ATOM 919 C C . LEU A 1 117 ? 12.945 10.517 -4.736 1.00 90.81 117 LEU A C 1
ATOM 921 O O . LEU A 1 117 ? 13.578 11.436 -4.214 1.00 90.81 117 LEU A O 1
ATOM 925 N N . ALA A 1 118 ? 11.622 10.393 -4.596 1.00 86.19 118 ALA A N 1
ATOM 926 C CA . ALA A 1 118 ? 10.792 11.372 -3.894 1.00 86.19 118 ALA A CA 1
ATOM 927 C C . ALA A 1 118 ? 11.223 11.557 -2.428 1.00 86.19 118 ALA A C 1
ATOM 929 O O . ALA A 1 118 ? 11.174 12.664 -1.894 1.00 86.19 118 ALA A O 1
ATOM 930 N N . ARG A 1 119 ? 11.688 10.480 -1.783 1.00 86.94 119 ARG A N 1
ATOM 931 C CA . ARG A 1 119 ? 12.134 10.468 -0.380 1.00 86.94 119 ARG A CA 1
ATOM 932 C C . ARG A 1 119 ? 13.647 10.584 -0.211 1.00 86.94 119 ARG A C 1
ATOM 934 O O . ARG A 1 119 ? 14.119 10.559 0.921 1.00 86.94 119 ARG A O 1
ATOM 941 N N . ARG A 1 120 ? 14.408 10.670 -1.307 1.00 89.56 120 ARG A N 1
ATOM 942 C CA . ARG A 1 120 ? 15.883 10.656 -1.314 1.00 89.56 120 ARG A CA 1
ATOM 943 C C . ARG A 1 120 ? 16.473 9.475 -0.520 1.00 89.56 120 ARG A C 1
ATOM 945 O O . ARG A 1 120 ? 17.449 9.622 0.209 1.00 89.56 120 ARG A O 1
ATOM 952 N N . SER A 1 121 ? 15.864 8.295 -0.640 1.00 89.88 121 SER A N 1
ATOM 953 C CA . SER A 1 121 ? 16.224 7.088 0.111 1.00 89.88 121 SER A CA 1
ATOM 954 C C . SER A 1 121 ? 17.078 6.134 -0.729 1.00 89.88 121 SER A C 1
ATOM 956 O O . SER A 1 121 ? 16.561 5.302 -1.474 1.00 89.88 121 SER A O 1
ATOM 958 N N . PHE A 1 122 ? 18.403 6.212 -0.576 1.00 92.50 122 PHE A N 1
ATOM 959 C CA . PHE A 1 122 ? 19.337 5.283 -1.229 1.00 92.50 122 PHE A CA 1
ATOM 960 C C . PHE A 1 122 ? 19.142 3.807 -0.841 1.00 92.50 122 PHE A C 1
ATOM 962 O O . PHE A 1 122 ? 19.251 2.964 -1.732 1.00 92.50 122 PHE A O 1
ATOM 969 N N . PRO A 1 123 ? 18.812 3.449 0.419 1.00 90.44 123 PRO A N 1
ATOM 970 C CA . PRO A 1 123 ? 18.519 2.057 0.762 1.00 90.44 123 PRO A CA 1
ATOM 971 C C . PRO A 1 123 ? 17.324 1.496 -0.017 1.00 90.44 123 PRO A C 1
ATOM 973 O O . PRO A 1 123 ? 17.386 0.372 -0.515 1.00 90.44 123 PRO A O 1
ATOM 976 N N . LEU A 1 124 ? 16.254 2.286 -0.174 1.00 88.69 124 LEU A N 1
ATOM 977 C CA . LEU A 1 124 ? 15.090 1.879 -0.961 1.00 88.69 124 LEU A CA 1
ATOM 978 C C . LEU A 1 124 ? 15.434 1.771 -2.451 1.00 88.69 124 LEU A C 1
ATOM 980 O O . LEU A 1 124 ? 15.035 0.802 -3.091 1.00 88.69 124 LEU A O 1
ATOM 984 N N . LEU A 1 125 ? 16.228 2.710 -2.980 1.00 94.06 125 LEU A N 1
ATOM 985 C CA . LEU A 1 125 ? 16.707 2.649 -4.362 1.00 94.06 125 LEU A CA 1
ATOM 986 C C . LEU A 1 125 ? 17.536 1.384 -4.608 1.00 94.06 125 LEU A C 1
ATOM 988 O O . LEU A 1 125 ? 17.299 0.676 -5.576 1.00 94.06 125 LEU A O 1
ATOM 992 N N . SER A 1 126 ? 18.460 1.058 -3.701 1.00 93.62 126 SER A N 1
ATOM 993 C CA . SER A 1 126 ? 19.276 -0.157 -3.784 1.00 93.62 126 SER A CA 1
ATOM 994 C C . SER A 1 126 ? 18.410 -1.420 -3.819 1.00 93.62 126 SER A C 1
ATOM 996 O O . SER A 1 126 ? 18.656 -2.318 -4.623 1.00 93.62 126 SER A O 1
ATOM 998 N N . ARG A 1 127 ? 17.348 -1.482 -3.006 1.00 90.81 127 ARG A N 1
ATOM 999 C CA . ARG A 1 127 ? 16.389 -2.598 -3.026 1.00 90.81 127 ARG A CA 1
ATOM 1000 C C . ARG A 1 127 ? 15.611 -2.674 -4.331 1.00 90.81 127 ARG A C 1
ATOM 1002 O O . ARG A 1 127 ? 15.493 -3.767 -4.876 1.00 90.81 127 ARG A O 1
ATOM 1009 N N . ALA A 1 128 ? 15.134 -1.538 -4.837 1.00 93.31 128 ALA A N 1
ATOM 1010 C CA . ALA A 1 128 ? 14.468 -1.470 -6.132 1.00 93.31 128 ALA A CA 1
ATOM 1011 C C . ALA A 1 128 ? 15.389 -1.983 -7.249 1.00 93.31 128 ALA A C 1
ATOM 1013 O O . ALA A 1 128 ? 14.980 -2.853 -8.010 1.00 93.31 128 ALA A O 1
ATOM 1014 N N . SER A 1 129 ? 16.654 -1.549 -7.277 1.00 95.25 129 SER A N 1
ATOM 1015 C CA . SER A 1 129 ? 17.649 -2.011 -8.251 1.00 95.25 129 SER A CA 1
ATOM 1016 C C . SER A 1 129 ? 17.961 -3.504 -8.126 1.00 95.25 129 SER A C 1
ATOM 1018 O O . SER A 1 129 ? 18.097 -4.186 -9.138 1.00 95.25 129 SER A O 1
ATOM 1020 N N . ARG A 1 130 ? 18.054 -4.045 -6.901 1.00 94.31 130 ARG A N 1
ATOM 1021 C CA . ARG A 1 130 ? 18.243 -5.492 -6.690 1.00 94.31 130 ARG A CA 1
ATOM 1022 C C . ARG A 1 130 ? 17.046 -6.296 -7.185 1.00 94.31 130 ARG A C 1
ATOM 1024 O O . ARG A 1 130 ? 17.238 -7.330 -7.815 1.00 94.31 130 ARG A O 1
ATOM 1031 N N . LEU A 1 131 ? 15.826 -5.827 -6.923 1.00 92.44 131 LEU A N 1
ATOM 1032 C CA . LEU A 1 131 ? 14.616 -6.461 -7.442 1.00 92.44 131 LEU A CA 1
ATOM 1033 C C . LEU A 1 131 ? 14.560 -6.374 -8.975 1.00 92.44 131 LEU A C 1
ATOM 1035 O O . LEU A 1 131 ? 14.265 -7.372 -9.622 1.00 92.44 131 LEU A O 1
ATOM 1039 N N . ALA A 1 132 ? 14.916 -5.226 -9.554 1.00 94.38 132 ALA A N 1
ATOM 1040 C CA . ALA A 1 132 ? 15.005 -5.044 -10.999 1.00 94.38 132 ALA A CA 1
ATOM 1041 C C . ALA A 1 132 ? 15.978 -6.044 -11.638 1.00 94.38 132 ALA A C 1
ATOM 1043 O O . ALA A 1 132 ? 15.611 -6.732 -12.587 1.00 94.38 132 ALA A O 1
ATOM 1044 N N . ALA A 1 133 ? 17.173 -6.198 -11.057 1.00 93.62 133 ALA A N 1
ATOM 1045 C CA . ALA A 1 133 ? 18.161 -7.175 -11.503 1.00 93.62 133 ALA A CA 1
ATOM 1046 C C . ALA A 1 133 ? 17.638 -8.619 -11.411 1.00 93.62 133 ALA A C 1
ATOM 1048 O O . ALA A 1 133 ? 17.792 -9.375 -12.365 1.00 93.62 133 ALA A O 1
ATOM 1049 N N . LYS A 1 134 ? 16.967 -8.989 -10.306 1.00 90.56 134 LYS A N 1
ATOM 1050 C CA . LYS A 1 134 ? 16.346 -10.319 -10.131 1.00 90.56 134 LYS A CA 1
ATOM 1051 C C . LYS A 1 134 ? 15.242 -10.598 -11.159 1.00 90.56 134 LYS A C 1
ATOM 1053 O O . LYS A 1 134 ? 15.072 -11.739 -11.568 1.00 90.56 134 LYS A O 1
ATOM 1058 N N . CYS A 1 135 ? 14.494 -9.574 -11.564 1.00 91.69 135 CYS A N 1
ATOM 1059 C CA . CYS A 1 135 ? 13.447 -9.682 -12.580 1.00 91.69 135 CYS A CA 1
ATOM 1060 C C . CYS A 1 135 ? 13.952 -9.430 -14.009 1.00 91.69 135 CYS A C 1
ATOM 1062 O O . CYS A 1 135 ? 13.131 -9.355 -14.918 1.00 91.69 135 CYS A O 1
ATOM 1064 N N . GLU A 1 136 ? 15.262 -9.252 -14.218 1.00 94.06 136 GLU A N 1
ATOM 1065 C CA . GLU A 1 136 ? 15.854 -8.923 -15.524 1.00 94.06 136 GLU A CA 1
ATOM 1066 C C . GLU A 1 136 ? 15.243 -7.666 -16.183 1.00 94.06 136 GLU A C 1
ATOM 1068 O O . GLU A 1 136 ? 15.170 -7.546 -17.411 1.00 94.06 136 GLU A O 1
ATOM 1073 N N . VAL A 1 137 ? 14.800 -6.711 -15.360 1.00 92.81 137 VAL A N 1
ATOM 1074 C CA . VAL A 1 137 ? 14.293 -5.407 -15.799 1.00 92.81 137 VAL A CA 1
ATOM 1075 C C . VAL A 1 137 ? 15.455 -4.412 -15.745 1.00 92.81 137 VAL A C 1
ATOM 1077 O O . VAL A 1 137 ? 15.947 -4.115 -14.653 1.00 92.81 137 VAL A O 1
ATOM 1080 N N . PRO A 1 138 ? 15.935 -3.886 -16.885 1.00 93.19 138 PRO A N 1
ATOM 1081 C CA . PRO A 1 138 ? 17.042 -2.944 -16.871 1.00 93.19 138 PRO A CA 1
ATOM 1082 C C . PRO A 1 138 ? 16.600 -1.619 -16.238 1.00 93.19 138 PRO A C 1
ATOM 1084 O O . PRO A 1 138 ? 15.505 -1.118 -16.493 1.00 93.19 138 PRO A O 1
ATOM 1087 N N . MET A 1 139 ? 17.473 -1.017 -15.427 1.00 90.94 139 MET A N 1
ATOM 1088 C CA . MET A 1 139 ? 17.198 0.289 -14.814 1.00 90.94 139 MET A CA 1
ATOM 1089 C C . MET A 1 139 ? 16.992 1.390 -15.857 1.00 90.94 139 MET A C 1
ATOM 1091 O O . MET A 1 139 ? 16.235 2.322 -15.600 1.00 90.94 139 MET A O 1
ATOM 1095 N N . ASP A 1 140 ? 17.592 1.256 -17.041 1.00 89.56 140 ASP A N 1
ATOM 1096 C CA . ASP A 1 140 ? 17.353 2.170 -18.157 1.00 89.56 140 ASP A CA 1
ATOM 1097 C C . ASP A 1 140 ? 15.893 2.137 -18.611 1.00 89.56 140 ASP A C 1
ATOM 1099 O O . ASP A 1 140 ? 15.335 3.201 -18.853 1.00 89.56 140 ASP A O 1
ATOM 1103 N N . ASP A 1 141 ? 15.230 0.974 -18.634 1.00 88.25 141 ASP A N 1
ATOM 1104 C CA . ASP A 1 141 ? 13.790 0.911 -18.919 1.00 88.25 141 ASP A CA 1
ATOM 1105 C C . ASP A 1 141 ? 12.997 1.626 -17.822 1.00 88.25 141 ASP A C 1
ATOM 1107 O O . ASP A 1 141 ? 12.023 2.311 -18.108 1.00 88.25 141 ASP A O 1
ATOM 1111 N N . ILE A 1 142 ? 13.428 1.521 -16.564 1.00 87.81 142 ILE A N 1
ATOM 1112 C CA . ILE A 1 142 ? 12.726 2.137 -15.432 1.00 87.81 142 ILE A CA 1
ATOM 1113 C C . ILE A 1 142 ? 12.859 3.664 -15.459 1.00 87.81 142 ILE A C 1
ATOM 1115 O O . ILE A 1 142 ? 11.872 4.373 -15.272 1.00 87.81 142 ILE A O 1
ATOM 1119 N N . PHE A 1 143 ? 14.061 4.182 -15.720 1.00 83.75 143 PHE A N 1
ATOM 1120 C CA . PHE A 1 143 ? 14.332 5.622 -15.748 1.00 83.75 143 PHE A CA 1
ATOM 1121 C C . PHE A 1 143 ? 13.973 6.292 -17.078 1.00 83.75 143 PHE A C 1
ATOM 1123 O O . PHE A 1 143 ? 13.655 7.482 -17.088 1.00 83.75 143 PHE A O 1
ATOM 1130 N N . CYS A 1 144 ? 14.040 5.568 -18.198 1.00 75.88 144 CYS A N 1
ATOM 1131 C CA . CYS A 1 144 ? 13.798 6.126 -19.528 1.00 75.88 144 CYS A CA 1
ATOM 1132 C C . CYS A 1 144 ? 12.376 5.885 -20.043 1.00 75.88 144 CYS A C 1
ATOM 1134 O O . CYS A 1 144 ? 11.954 6.636 -20.919 1.00 75.88 144 CYS A O 1
ATOM 1136 N N . ALA A 1 145 ? 11.607 4.916 -19.522 1.00 64.31 145 ALA A N 1
ATOM 1137 C CA . ALA A 1 145 ? 10.228 4.703 -19.982 1.00 64.31 145 ALA A CA 1
ATOM 1138 C C . ALA A 1 145 ? 9.300 5.892 -19.684 1.00 64.31 145 ALA A C 1
ATOM 1140 O O . ALA A 1 145 ? 8.358 6.117 -20.439 1.00 64.31 145 ALA A O 1
ATOM 1141 N N . SER A 1 146 ? 9.600 6.725 -18.678 1.00 54.50 146 SER A N 1
ATOM 1142 C CA . SER A 1 146 ? 8.835 7.962 -18.440 1.00 54.50 146 SER A CA 1
ATOM 1143 C C . SER A 1 146 ? 9.067 9.046 -19.506 1.00 54.50 146 SER A C 1
ATOM 1145 O O . SER A 1 146 ? 8.454 10.112 -19.466 1.00 54.50 146 SER A O 1
ATOM 1147 N N . ARG A 1 147 ? 9.939 8.794 -20.497 1.00 50.88 147 ARG A N 1
ATOM 1148 C CA . ARG A 1 147 ? 10.245 9.757 -21.557 1.00 50.88 147 ARG A CA 1
ATOM 1149 C C . ARG A 1 147 ? 9.351 9.686 -22.789 1.00 50.88 147 ARG A C 1
ATOM 1151 O O . ARG A 1 147 ? 9.494 10.581 -23.616 1.00 50.88 147 ARG A O 1
ATOM 1158 N N . GLN A 1 148 ? 8.454 8.714 -22.951 1.00 48.81 148 GLN A N 1
ATOM 1159 C CA . GLN A 1 148 ? 7.600 8.693 -24.152 1.00 48.81 148 GLN A CA 1
ATOM 1160 C C . GLN A 1 148 ? 6.707 9.944 -24.252 1.00 48.81 148 GLN A C 1
ATOM 1162 O O . GLN A 1 148 ? 6.636 10.540 -25.321 1.00 48.81 148 GLN A O 1
ATOM 1167 N N . ASP A 1 149 ? 6.212 10.477 -23.131 1.00 47.31 149 ASP A N 1
ATOM 1168 C CA . ASP A 1 149 ? 5.438 11.732 -23.136 1.00 47.31 149 ASP A CA 1
ATOM 1169 C C . ASP A 1 149 ? 6.305 13.009 -23.247 1.00 47.31 149 ASP A C 1
ATOM 1171 O O . ASP A 1 149 ? 5.790 14.094 -23.515 1.00 47.31 149 ASP A O 1
ATOM 1175 N N . ILE A 1 150 ? 7.627 12.913 -23.044 1.00 46.81 150 ILE A N 1
ATOM 1176 C CA . ILE A 1 150 ? 8.549 14.069 -23.015 1.00 46.81 150 ILE A CA 1
ATOM 1177 C C . ILE A 1 150 ? 9.381 14.179 -24.302 1.00 46.81 150 ILE A C 1
ATOM 1179 O O . ILE A 1 150 ? 9.722 15.283 -24.729 1.00 46.81 150 ILE A O 1
ATOM 1183 N N . ILE A 1 151 ? 9.745 13.055 -24.921 1.00 45.53 151 ILE A N 1
ATOM 1184 C CA . ILE A 1 151 ? 10.641 13.017 -26.082 1.00 45.53 151 ILE A CA 1
ATOM 1185 C C . ILE A 1 151 ? 9.895 13.246 -27.402 1.00 45.53 151 ILE A C 1
ATOM 1187 O O . ILE A 1 151 ? 10.464 13.876 -28.299 1.00 45.53 151 ILE A O 1
ATOM 1191 N N . ASP A 1 152 ? 8.643 12.798 -27.521 1.00 45.38 152 ASP A N 1
ATOM 1192 C CA . ASP A 1 152 ? 7.892 12.892 -28.779 1.00 45.38 152 ASP A CA 1
ATOM 1193 C C . ASP A 1 152 ? 7.742 14.330 -29.318 1.00 45.38 152 ASP A C 1
ATOM 1195 O O . ASP A 1 152 ? 7.937 14.526 -30.519 1.00 45.38 152 ASP A O 1
ATOM 1199 N N . PRO A 1 153 ? 7.539 15.378 -28.493 1.00 48.44 153 PRO A N 1
ATOM 1200 C CA . PRO A 1 153 ? 7.473 16.752 -28.997 1.00 48.44 153 PRO A CA 1
ATOM 1201 C C . PRO A 1 153 ? 8.833 17.347 -29.401 1.00 48.44 153 PRO A C 1
ATOM 1203 O O . PRO A 1 153 ? 8.876 18.290 -30.191 1.00 48.44 153 PRO A O 1
ATOM 1206 N N . ILE A 1 154 ? 9.941 16.851 -28.834 1.00 46.38 154 ILE A N 1
ATOM 1207 C CA . ILE A 1 154 ? 11.275 17.467 -28.964 1.00 46.38 154 ILE A CA 1
ATOM 1208 C C . ILE A 1 154 ? 12.084 16.829 -30.100 1.00 46.38 154 ILE A C 1
ATOM 1210 O O . ILE A 1 154 ? 12.799 17.540 -30.805 1.00 46.38 154 ILE A O 1
ATOM 1214 N N . LEU A 1 155 ? 11.985 15.508 -30.294 1.00 41.97 155 LEU A N 1
ATOM 1215 C CA . LEU A 1 155 ? 12.741 14.803 -31.339 1.00 41.97 155 LEU A CA 1
ATOM 1216 C C . LEU A 1 155 ? 11.974 14.667 -32.658 1.00 41.97 155 LEU A C 1
ATOM 1218 O O . LEU A 1 155 ? 12.592 14.712 -33.721 1.00 41.97 155 LEU A O 1
ATOM 1222 N N . TYR A 1 156 ? 10.646 14.560 -32.615 1.00 47.94 156 TYR A N 1
ATOM 1223 C CA . TYR A 1 156 ? 9.809 14.463 -33.809 1.00 47.94 156 TYR A CA 1
ATOM 1224 C C . TYR A 1 156 ? 9.056 15.769 -34.005 1.00 47.94 156 TYR A C 1
ATOM 1226 O O . TYR A 1 156 ? 7.863 15.841 -33.738 1.00 47.94 156 TYR A O 1
ATOM 1234 N N . GLY A 1 157 ? 9.778 16.809 -34.445 1.00 45.41 157 GLY A N 1
ATOM 1235 C CA . GLY A 1 157 ? 9.249 18.144 -34.734 1.00 45.41 157 GLY A CA 1
ATOM 1236 C C . GLY A 1 157 ? 7.843 18.099 -35.336 1.00 45.41 157 GLY A C 1
ATOM 1237 O O . GLY A 1 157 ? 7.667 17.880 -36.536 1.00 45.41 157 GLY A O 1
ATOM 1238 N N . GLY A 1 158 ? 6.850 18.282 -34.464 1.00 44.78 158 GLY A N 1
ATOM 1239 C CA . GLY A 1 158 ? 5.438 18.116 -34.761 1.00 44.78 158 GLY A CA 1
ATOM 1240 C C . GLY A 1 158 ? 4.942 19.237 -35.655 1.00 44.78 158 GLY A C 1
ATOM 1241 O O . GLY A 1 158 ? 4.362 20.214 -35.190 1.00 44.78 158 GLY A O 1
ATOM 1242 N N . THR A 1 159 ? 5.137 19.084 -36.959 1.00 50.81 159 THR A N 1
ATOM 1243 C CA . THR A 1 159 ? 4.365 19.806 -37.967 1.00 50.81 159 THR A CA 1
ATOM 1244 C C . THR A 1 159 ? 3.099 19.006 -38.254 1.00 50.81 159 THR A C 1
ATOM 1246 O O . THR A 1 159 ? 3.014 18.248 -39.210 1.00 50.81 159 THR A O 1
ATOM 1249 N N . GLY A 1 160 ? 2.096 19.170 -37.391 1.00 51.03 160 GLY A N 1
ATOM 1250 C CA . GLY A 1 160 ? 0.718 18.807 -37.726 1.00 51.03 160 GLY A CA 1
ATOM 1251 C C . GLY A 1 160 ? 0.149 17.595 -36.998 1.00 51.03 160 GLY A C 1
ATOM 1252 O O . GLY A 1 160 ? -0.079 16.552 -37.591 1.00 51.03 160 GLY A O 1
ATOM 1253 N N . SER A 1 161 ? -0.218 17.780 -35.735 1.00 42.50 161 SER A N 1
ATOM 1254 C CA . SER A 1 161 ? -1.582 17.475 -35.298 1.00 42.50 161 SER A CA 1
ATOM 1255 C C . SER A 1 161 ? -1.820 18.179 -33.973 1.00 42.50 161 SER A C 1
ATOM 1257 O O . SER A 1 161 ? -1.099 17.984 -32.998 1.00 42.50 161 SER A O 1
ATOM 1259 N N . THR A 1 162 ? -2.813 19.056 -33.957 1.00 44.38 162 THR A N 1
ATOM 1260 C CA . THR A 1 162 ? -3.261 19.827 -32.800 1.00 44.38 162 THR A CA 1
ATOM 1261 C C . THR A 1 162 ? -4.007 18.922 -31.816 1.00 44.38 162 THR A C 1
ATOM 1263 O O . THR A 1 162 ? -5.171 19.149 -31.508 1.00 44.38 162 THR A O 1
ATOM 1266 N N . THR A 1 163 ? -3.365 17.880 -31.297 1.00 47.00 163 THR A N 1
ATOM 1267 C CA . THR A 1 163 ? -3.759 17.338 -29.997 1.00 47.00 163 THR A CA 1
ATOM 1268 C C . THR A 1 163 ? -3.116 18.241 -28.969 1.00 47.00 163 THR A C 1
ATOM 1270 O O . THR A 1 163 ? -1.896 18.253 -28.824 1.00 47.00 163 THR A O 1
ATOM 1273 N N . GLN A 1 164 ? -3.941 19.073 -28.333 1.00 44.97 164 GLN A N 1
ATOM 1274 C CA . GLN A 1 164 ? -3.560 19.887 -27.190 1.00 44.97 164 GLN A CA 1
ATOM 1275 C C . GLN A 1 164 ? -2.854 18.980 -26.181 1.00 44.97 164 GLN A C 1
ATOM 1277 O O . GLN A 1 164 ? -3.495 18.266 -25.415 1.00 44.97 164 GLN A O 1
ATOM 1282 N N . SER A 1 165 ? -1.523 18.995 -26.217 1.00 43.66 165 SER A N 1
ATOM 1283 C CA . SER A 1 165 ? -0.682 18.595 -25.106 1.00 43.66 165 SER A CA 1
ATOM 1284 C C . SER A 1 165 ? -1.076 19.534 -23.982 1.00 43.66 165 SER A C 1
ATOM 1286 O O . SER A 1 165 ? -0.585 20.662 -23.901 1.00 43.66 165 SER A O 1
ATOM 1288 N N . VAL A 1 166 ? -2.050 19.098 -23.184 1.00 47.50 166 VAL A N 1
ATOM 1289 C CA . VAL A 1 166 ? -2.378 19.672 -21.890 1.00 47.50 166 VAL A CA 1
ATOM 1290 C C . VAL A 1 166 ? -1.049 19.684 -21.162 1.00 47.50 166 VAL A C 1
ATOM 1292 O O . VAL A 1 166 ? -0.584 18.634 -20.731 1.00 47.50 166 VAL A O 1
ATOM 1295 N N . ALA A 1 167 ? -0.384 20.843 -21.141 1.00 44.28 167 ALA A N 1
ATOM 1296 C CA . ALA A 1 167 ? 0.819 21.046 -20.358 1.00 44.28 167 ALA A CA 1
ATOM 1297 C C . ALA A 1 167 ? 0.473 20.506 -18.980 1.00 44.28 167 ALA A C 1
ATOM 1299 O O . ALA A 1 167 ? -0.447 21.035 -18.352 1.00 44.28 167 ALA A O 1
ATOM 1300 N N . ALA A 1 168 ? 1.082 19.374 -18.612 1.00 50.31 168 ALA A N 1
ATOM 1301 C CA . ALA A 1 168 ? 0.722 18.648 -17.413 1.00 50.31 168 ALA A CA 1
ATOM 1302 C C . ALA A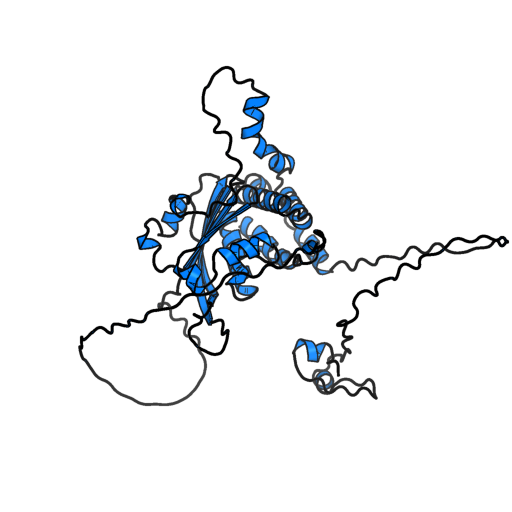 1 168 ? 0.852 19.651 -16.276 1.00 50.31 168 ALA A C 1
ATOM 1304 O O . ALA A 1 168 ? 1.966 20.053 -15.932 1.00 50.31 168 ALA A O 1
ATOM 1305 N N . ALA A 1 169 ? -0.292 20.153 -15.797 1.00 52.62 169 ALA A N 1
ATOM 1306 C CA . ALA A 1 169 ? -0.306 21.167 -14.767 1.00 52.62 169 ALA A CA 1
ATOM 1307 C C . ALA A 1 169 ? 0.564 20.602 -13.642 1.00 52.62 169 ALA A C 1
ATOM 1309 O O . ALA A 1 169 ? 0.366 19.431 -13.288 1.00 52.62 169 ALA A O 1
ATOM 1310 N N . PRO A 1 170 ? 1.575 21.356 -13.167 1.00 56.56 170 PRO A N 1
ATOM 1311 C CA . PRO A 1 170 ? 2.518 20.850 -12.183 1.00 56.56 170 PRO A CA 1
ATOM 1312 C C . PRO A 1 170 ? 1.702 20.208 -11.075 1.00 56.56 170 PRO A C 1
ATOM 1314 O O . PRO A 1 170 ? 0.788 20.853 -10.558 1.00 56.56 170 PRO A O 1
ATOM 1317 N N . PHE A 1 171 ? 1.956 18.918 -10.825 1.00 58.72 171 PHE A N 1
ATOM 1318 C CA . PHE A 1 171 ? 1.150 18.088 -9.937 1.00 58.72 171 PHE A CA 1
ATOM 1319 C C . PHE A 1 171 ? 0.868 18.875 -8.658 1.00 58.72 171 PHE A C 1
ATOM 1321 O O . PHE A 1 171 ? 1.772 19.117 -7.855 1.00 58.72 171 PHE A O 1
ATOM 1328 N N . GLN A 1 172 ? -0.370 19.358 -8.510 1.00 61.88 172 GLN A N 1
ATOM 1329 C CA . GLN A 1 172 ? -0.738 20.180 -7.370 1.00 61.88 172 GLN A CA 1
ATOM 1330 C C . GLN A 1 172 ? -0.901 19.246 -6.181 1.00 61.88 172 GLN A C 1
ATOM 1332 O O . GLN A 1 172 ? -1.988 18.746 -5.889 1.00 61.88 172 GLN A O 1
ATOM 1337 N N . GLN A 1 173 ? 0.221 19.027 -5.498 1.00 64.25 173 GLN A N 1
ATOM 1338 C CA . GLN A 1 173 ? 0.371 18.153 -4.337 1.00 64.25 173 GLN A CA 1
ATOM 1339 C C . GLN A 1 173 ? -0.585 18.516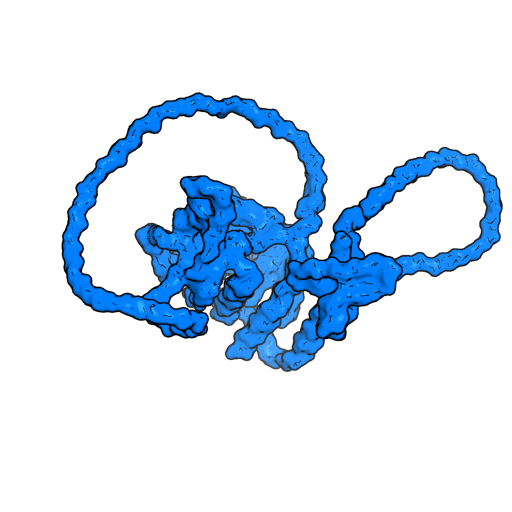 -3.182 1.00 64.25 173 GLN A C 1
ATOM 1341 O O . GLN A 1 173 ? -0.745 17.737 -2.250 1.00 64.25 173 GLN A O 1
ATOM 1346 N N . ASN A 1 174 ? -1.243 19.676 -3.267 1.00 65.31 174 ASN A N 1
ATOM 1347 C CA . ASN A 1 174 ? -2.150 20.218 -2.261 1.00 65.31 174 ASN A CA 1
ATOM 1348 C C . ASN A 1 174 ? -3.627 19.863 -2.489 1.00 65.31 174 ASN A C 1
ATOM 1350 O O . ASN A 1 174 ? -4.459 20.222 -1.661 1.00 65.31 174 ASN A O 1
ATOM 1354 N N . SER A 1 175 ? -3.982 19.198 -3.592 1.00 79.56 175 SER A N 1
ATOM 1355 C CA . SER A 1 175 ? -5.369 18.775 -3.810 1.00 79.56 175 SER A CA 1
ATOM 1356 C C . SER A 1 175 ? -5.645 17.467 -3.069 1.00 79.56 175 SER A C 1
ATOM 1358 O O . SER A 1 175 ? -5.089 16.424 -3.413 1.00 79.56 175 SER A O 1
ATOM 1360 N N . THR A 1 176 ? -6.496 17.517 -2.044 1.00 90.19 176 THR A N 1
ATOM 1361 C CA . THR A 1 176 ? -7.014 16.322 -1.366 1.00 90.19 176 THR A CA 1
ATOM 1362 C C . THR A 1 176 ? -7.729 15.425 -2.374 1.00 90.19 176 THR A C 1
ATOM 1364 O O . THR A 1 176 ? -8.575 15.912 -3.125 1.00 90.19 176 THR A O 1
ATOM 1367 N N . LEU A 1 177 ? -7.403 14.129 -2.374 1.00 95.31 177 LEU A N 1
ATOM 1368 C CA . LEU A 1 177 ? -8.028 13.136 -3.247 1.00 95.31 177 LEU A CA 1
ATOM 1369 C C . LEU A 1 177 ? -9.534 13.070 -2.966 1.00 95.31 177 LEU A C 1
ATOM 1371 O O . LEU A 1 177 ? -9.936 12.993 -1.807 1.00 95.31 177 LEU A O 1
ATOM 1375 N N . GLN A 1 178 ? -10.358 13.100 -4.010 1.00 96.38 178 GLN A N 1
ATOM 1376 C CA . GLN A 1 178 ? -11.815 13.031 -3.912 1.00 96.38 178 GLN A CA 1
ATOM 1377 C C . GLN A 1 178 ? -12.340 11.694 -4.440 1.00 96.38 178 GLN A C 1
ATOM 1379 O O . GLN A 1 178 ? -11.697 11.025 -5.244 1.00 96.38 178 GLN A O 1
ATOM 1384 N N . TRP A 1 179 ? -13.556 11.313 -4.038 1.00 96.56 179 TRP A N 1
ATOM 1385 C CA . TRP A 1 179 ? -14.198 10.080 -4.516 1.00 96.56 179 TRP A CA 1
ATOM 1386 C C . TRP A 1 179 ? -14.375 10.036 -6.041 1.00 96.56 179 TRP A C 1
ATOM 1388 O O . TRP A 1 179 ? -14.278 8.964 -6.631 1.00 96.56 179 TRP A O 1
ATOM 1398 N N . ASN A 1 180 ? -14.587 11.193 -6.676 1.00 96.25 180 ASN A N 1
ATOM 1399 C CA . ASN A 1 180 ? -14.745 11.311 -8.130 1.00 96.25 180 ASN A CA 1
ATOM 1400 C C . ASN A 1 180 ? -13.429 11.134 -8.902 1.00 96.25 180 ASN A C 1
ATOM 1402 O O . ASN A 1 180 ? -13.466 10.936 -10.113 1.00 96.25 180 ASN A O 1
ATOM 1406 N N . ASP A 1 181 ? -12.285 11.192 -8.214 1.00 95.94 181 ASP A N 1
ATOM 1407 C CA . ASP A 1 181 ? -10.971 10.965 -8.821 1.00 95.94 181 ASP A CA 1
ATOM 1408 C C . ASP A 1 181 ? -10.647 9.466 -8.943 1.00 95.94 181 ASP A C 1
ATOM 1410 O O . ASP A 1 181 ? -9.659 9.093 -9.576 1.00 95.94 181 ASP A O 1
ATOM 1414 N N . LEU A 1 182 ? -11.436 8.596 -8.298 1.00 97.19 182 LEU A N 1
ATOM 1415 C CA . LEU A 1 182 ? -11.145 7.170 -8.215 1.00 97.19 182 LEU A CA 1
ATOM 1416 C C . LEU A 1 182 ? -11.638 6.407 -9.451 1.00 97.19 182 LEU A C 1
ATOM 1418 O O . LEU A 1 182 ? -12.747 6.663 -9.932 1.00 97.19 182 LEU A O 1
ATOM 1422 N N . PRO A 1 183 ? -10.884 5.396 -9.921 1.00 97.31 183 PRO A N 1
ATOM 1423 C CA . PRO A 1 183 ? -11.344 4.531 -10.995 1.00 97.31 183 PRO A CA 1
ATOM 1424 C C . PRO A 1 183 ? -12.673 3.844 -10.664 1.00 97.31 183 PRO A C 1
ATOM 1426 O O . PRO A 1 183 ? -12.855 3.242 -9.600 1.00 97.31 183 PRO A O 1
ATOM 1429 N N . THR A 1 184 ? -13.614 3.887 -11.609 1.00 97.19 184 THR A N 1
ATOM 1430 C CA . THR A 1 184 ? -14.938 3.277 -11.426 1.00 97.19 184 THR A CA 1
ATOM 1431 C C . THR A 1 184 ? -14.846 1.763 -11.227 1.00 97.19 184 THR A C 1
ATOM 1433 O O . THR A 1 184 ? -15.605 1.213 -10.430 1.00 97.19 184 THR A O 1
ATOM 1436 N N . ALA A 1 185 ? -13.908 1.092 -11.906 1.00 97.06 185 ALA A N 1
ATOM 1437 C CA . ALA A 1 185 ? -13.693 -0.347 -11.765 1.00 97.06 185 ALA A CA 1
ATOM 1438 C C . ALA A 1 185 ? -13.285 -0.715 -10.330 1.00 97.06 185 ALA A C 1
ATOM 1440 O O . ALA A 1 185 ? -13.877 -1.622 -9.743 1.00 97.06 185 ALA A O 1
ATOM 1441 N N . LEU A 1 186 ? -12.356 0.039 -9.734 1.00 97.38 186 LEU A N 1
ATOM 1442 C CA . LEU A 1 186 ? -11.952 -0.128 -8.338 1.00 97.38 186 LEU A CA 1
ATOM 1443 C C . LEU A 1 186 ? -13.124 0.049 -7.357 1.00 97.38 186 LEU A C 1
ATOM 1445 O O . LEU A 1 186 ? -13.316 -0.771 -6.460 1.00 97.38 186 LEU A O 1
ATOM 1449 N N . LEU A 1 187 ? -13.960 1.075 -7.550 1.00 97.62 187 LEU A N 1
ATOM 1450 C CA . LEU A 1 187 ? -15.149 1.281 -6.714 1.00 97.62 187 LEU A CA 1
ATOM 1451 C C . LEU A 1 187 ? -16.178 0.154 -6.871 1.00 97.62 187 LEU A C 1
ATOM 1453 O O . LEU A 1 187 ? -16.800 -0.245 -5.888 1.00 97.62 187 LEU A O 1
ATOM 1457 N N . GLN A 1 188 ? -16.365 -0.371 -8.084 1.00 97.56 188 GLN A N 1
ATOM 1458 C CA . GLN A 1 188 ? -17.297 -1.469 -8.351 1.00 97.56 188 GLN A CA 1
ATOM 1459 C C . GLN A 1 188 ? -16.890 -2.760 -7.641 1.00 97.56 188 GLN A C 1
ATOM 1461 O O . GLN A 1 188 ? -17.740 -3.400 -7.023 1.00 97.56 188 GLN A O 1
ATOM 1466 N N . VAL A 1 189 ? -15.606 -3.135 -7.671 1.00 97.38 189 VAL A N 1
ATOM 1467 C CA . VAL A 1 189 ? -15.147 -4.388 -7.040 1.00 97.38 189 VAL A CA 1
ATOM 1468 C C . VAL A 1 189 ? -15.205 -4.334 -5.517 1.00 97.38 189 VAL A C 1
ATOM 1470 O O . VAL A 1 189 ? -15.446 -5.354 -4.872 1.00 97.38 189 VAL A O 1
ATOM 1473 N N . CYS A 1 190 ? -15.069 -3.141 -4.936 1.00 96.50 190 CYS A N 1
ATOM 1474 C CA . CYS A 1 190 ? -15.309 -2.913 -3.515 1.00 96.50 190 CYS A CA 1
ATOM 1475 C C . CYS A 1 190 ? -16.800 -2.733 -3.179 1.00 96.50 190 CYS A C 1
ATOM 1477 O O . CYS A 1 190 ? -17.131 -2.561 -2.012 1.00 96.50 190 CYS A O 1
ATOM 1479 N N . GLY A 1 191 ? -17.714 -2.732 -4.156 1.00 97.06 191 GLY A N 1
ATOM 1480 C CA . GLY A 1 191 ? -19.133 -2.450 -3.923 1.00 97.06 191 GLY A CA 1
ATOM 1481 C C . GLY A 1 191 ? -19.358 -1.071 -3.296 1.00 97.06 191 GLY A C 1
ATOM 1482 O O . GLY A 1 191 ? -20.107 -0.958 -2.335 1.00 97.06 191 GLY A O 1
ATOM 1483 N N . ALA A 1 192 ? -18.635 -0.052 -3.763 1.00 97.25 192 ALA A N 1
ATOM 1484 C CA . ALA A 1 192 ? -18.587 1.310 -3.220 1.00 97.25 192 ALA A CA 1
ATOM 1485 C C . ALA A 1 192 ? -18.922 2.377 -4.286 1.00 97.25 192 ALA A C 1
ATOM 1487 O O . ALA A 1 192 ? -18.431 3.506 -4.230 1.00 97.25 192 ALA A O 1
ATOM 1488 N N . SER A 1 193 ? -19.716 2.019 -5.300 1.00 97.12 193 SER A N 1
ATOM 1489 C CA . SER A 1 193 ? -19.950 2.864 -6.478 1.00 97.12 193 SER A CA 1
ATOM 1490 C C . SER A 1 193 ? -20.812 4.100 -6.202 1.00 97.12 193 SER A C 1
ATOM 1492 O O . SER A 1 193 ? -20.610 5.125 -6.847 1.00 97.12 193 SER A O 1
ATOM 1494 N N . SER A 1 194 ? -21.749 4.048 -5.251 1.00 97.31 194 SER A N 1
ATOM 1495 C CA . SER A 1 194 ? -22.588 5.198 -4.881 1.00 97.31 194 SER A CA 1
ATOM 1496 C C . SER A 1 194 ? -22.175 5.825 -3.544 1.00 97.31 194 SER A C 1
ATOM 1498 O O . SER A 1 194 ? -21.477 5.200 -2.748 1.00 97.31 194 SER A O 1
ATOM 1500 N N . ASP A 1 195 ? -22.601 7.068 -3.273 1.00 96.44 195 ASP A N 1
ATOM 1501 C CA . ASP A 1 195 ? -22.355 7.712 -1.967 1.00 96.44 195 ASP A CA 1
ATOM 1502 C C . ASP A 1 195 ? -22.997 6.903 -0.835 1.00 96.44 195 ASP A C 1
ATOM 1504 O O . ASP A 1 195 ? -22.397 6.713 0.220 1.00 96.44 195 ASP A O 1
ATOM 1508 N N . ARG A 1 196 ? -24.192 6.355 -1.086 1.00 97.00 196 ARG A N 1
ATOM 1509 C CA . ARG A 1 196 ? -24.905 5.487 -0.144 1.00 97.00 196 ARG A CA 1
ATOM 1510 C C . ARG A 1 196 ? -24.112 4.223 0.179 1.00 97.00 196 ARG A C 1
ATOM 1512 O O . ARG A 1 196 ? -24.096 3.813 1.333 1.00 97.00 196 ARG A O 1
ATOM 1519 N N . ASP A 1 197 ? -23.437 3.637 -0.808 1.00 95.06 197 ASP A N 1
ATOM 1520 C CA . ASP A 1 197 ? -22.609 2.446 -0.589 1.00 95.06 197 ASP A CA 1
ATOM 1521 C C . ASP A 1 197 ? -21.360 2.746 0.233 1.00 95.06 197 ASP A C 1
ATOM 1523 O O . ASP A 1 197 ? -20.781 1.824 0.788 1.00 95.06 197 ASP A O 1
ATOM 1527 N N . ARG A 1 198 ? -20.906 4.003 0.274 1.00 96.00 198 ARG A N 1
ATOM 1528 C CA . ARG A 1 198 ? -19.705 4.443 1.004 1.00 96.00 198 ARG A CA 1
ATOM 1529 C C . ARG A 1 198 ? -20.009 4.884 2.437 1.00 96.00 198 ARG A C 1
ATOM 1531 O O . ARG A 1 198 ? -19.107 4.907 3.274 1.00 96.00 198 ARG A O 1
ATOM 1538 N N . GLN A 1 199 ? -21.265 5.219 2.726 1.00 94.88 199 GLN A N 1
ATOM 1539 C CA . GLN A 1 199 ? -21.717 5.592 4.065 1.00 94.88 199 GLN A CA 1
ATOM 1540 C C . GLN A 1 199 ? -21.508 4.445 5.060 1.00 94.88 199 GLN A C 1
ATOM 1542 O O . GLN A 1 199 ? -21.743 3.280 4.746 1.00 94.88 199 GLN A O 1
ATOM 1547 N N . ASN A 1 200 ? -21.113 4.788 6.289 1.00 95.69 200 ASN A N 1
ATOM 1548 C CA . ASN A 1 200 ? -20.938 3.842 7.399 1.00 95.69 200 ASN A CA 1
ATOM 1549 C C . ASN A 1 200 ? -19.888 2.740 7.161 1.00 95.69 200 ASN A C 1
ATOM 1551 O O . ASN A 1 200 ? -19.996 1.647 7.715 1.00 95.69 200 ASN A O 1
ATOM 1555 N N . ARG A 1 201 ? -18.875 3.005 6.330 1.00 97.81 201 ARG A N 1
ATOM 1556 C CA . ARG A 1 201 ? -17.769 2.070 6.067 1.00 97.81 201 ARG A CA 1
ATOM 1557 C C . ARG A 1 201 ? -16.455 2.634 6.554 1.00 97.81 201 ARG A C 1
ATOM 1559 O O . ARG A 1 201 ? -16.274 3.847 6.574 1.00 97.81 201 ARG A O 1
ATOM 1566 N N . TYR A 1 202 ? -15.519 1.757 6.891 1.00 98.19 202 TYR A N 1
ATOM 1567 C CA . TYR A 1 202 ? -14.164 2.120 7.295 1.00 98.19 202 TYR A CA 1
ATOM 1568 C C . TYR A 1 202 ? -13.221 1.937 6.106 1.00 98.19 202 TYR A C 1
ATOM 1570 O O . TYR A 1 202 ? -12.608 0.883 5.952 1.00 98.19 202 TYR A O 1
ATOM 1578 N N . MET A 1 203 ? -13.139 2.944 5.237 1.00 98.50 203 MET A N 1
ATOM 1579 C CA . MET A 1 203 ? -12.367 2.882 3.998 1.00 98.50 203 MET A CA 1
ATOM 1580 C C . MET A 1 203 ? -11.215 3.878 4.024 1.00 98.50 203 MET A C 1
ATOM 1582 O O . MET A 1 203 ? -11.383 5.038 4.393 1.00 98.50 203 MET A O 1
ATOM 1586 N N . MET A 1 204 ? -10.064 3.417 3.554 1.00 98.12 204 MET A N 1
ATOM 1587 C CA . MET A 1 204 ? -8.881 4.210 3.275 1.00 98.12 204 MET A CA 1
ATOM 1588 C C . MET A 1 204 ? -8.465 3.960 1.829 1.00 98.12 204 MET A C 1
ATOM 1590 O O . MET A 1 204 ? -8.236 2.821 1.428 1.00 98.12 204 MET A O 1
ATOM 1594 N N . VAL A 1 205 ? -8.322 5.023 1.054 1.00 98.44 205 VAL A N 1
ATOM 1595 C CA . VAL A 1 205 ? -7.863 4.985 -0.330 1.00 98.44 205 VAL A CA 1
ATOM 1596 C C . VAL A 1 205 ? -6.533 5.713 -0.424 1.00 98.44 205 VAL A C 1
ATOM 1598 O O . VAL A 1 205 ? -6.339 6.766 0.189 1.00 98.44 205 VAL A O 1
ATOM 1601 N N . ARG A 1 206 ? -5.605 5.150 -1.193 1.00 97.62 206 ARG A N 1
ATOM 1602 C CA . ARG A 1 206 ? -4.355 5.814 -1.553 1.00 97.62 206 ARG A CA 1
ATOM 1603 C C . ARG A 1 206 ? -4.219 5.835 -3.060 1.00 97.62 206 ARG A C 1
ATOM 1605 O O . ARG A 1 206 ? -4.293 4.793 -3.701 1.00 97.62 206 ARG A O 1
ATOM 1612 N N . GLU A 1 207 ? -3.935 7.012 -3.586 1.00 97.62 207 GLU A N 1
ATOM 1613 C CA . GLU A 1 207 ? -3.375 7.171 -4.919 1.00 97.62 207 GLU A CA 1
ATOM 1614 C C . GLU A 1 207 ? -1.861 7.324 -4.783 1.00 97.62 207 GLU A C 1
ATOM 1616 O O . GLU A 1 207 ? -1.384 8.135 -3.982 1.00 97.62 207 GLU A O 1
ATOM 1621 N N . ALA A 1 208 ? -1.101 6.559 -5.559 1.00 95.62 208 ALA A N 1
ATOM 1622 C CA . ALA A 1 208 ? 0.329 6.754 -5.726 1.00 95.62 208 ALA A CA 1
ATOM 1623 C C . ALA A 1 208 ? 0.606 7.216 -7.155 1.00 95.62 208 ALA A C 1
ATOM 1625 O O . ALA A 1 208 ? 0.246 6.526 -8.103 1.00 95.62 208 ALA A O 1
ATOM 1626 N N . LYS A 1 209 ? 1.247 8.378 -7.306 1.00 93.88 209 LYS A N 1
ATOM 1627 C CA . LYS A 1 209 ? 1.610 8.939 -8.610 1.00 93.88 209 LYS A CA 1
ATOM 1628 C C . LYS A 1 209 ? 3.022 9.501 -8.562 1.00 93.88 209 LYS A C 1
ATOM 1630 O O . LYS A 1 209 ? 3.290 10.403 -7.770 1.00 93.88 209 LYS A O 1
ATOM 1635 N N . ASN A 1 210 ? 3.925 8.957 -9.373 1.00 89.56 210 ASN A N 1
ATOM 1636 C CA . ASN A 1 210 ? 5.319 9.405 -9.500 1.00 89.56 210 ASN A CA 1
ATOM 1637 C C . ASN A 1 210 ? 6.041 9.509 -8.143 1.00 89.56 210 ASN A C 1
ATOM 1639 O O . ASN A 1 210 ? 6.742 10.475 -7.859 1.00 89.56 210 ASN A O 1
ATOM 1643 N N . GLY A 1 211 ? 5.820 8.535 -7.254 1.00 88.62 211 GLY A N 1
ATOM 1644 C CA . GLY A 1 211 ? 6.426 8.520 -5.917 1.00 88.62 211 GLY A CA 1
ATOM 1645 C C . GLY A 1 211 ? 5.752 9.439 -4.889 1.00 88.62 211 GLY A C 1
ATOM 1646 O O . GLY A 1 211 ? 6.086 9.388 -3.705 1.00 88.62 211 GLY A O 1
ATOM 1647 N N . HIS A 1 212 ? 4.763 10.235 -5.289 1.00 91.75 212 HIS A N 1
ATOM 1648 C CA . HIS A 1 212 ? 3.907 10.977 -4.369 1.00 91.75 212 HIS A CA 1
ATOM 1649 C C . HIS A 1 212 ? 2.705 10.128 -3.963 1.00 91.75 212 HIS A C 1
ATOM 1651 O O . HIS A 1 212 ? 2.332 9.169 -4.640 1.00 91.75 212 HIS A O 1
ATOM 1657 N N . SER A 1 213 ? 2.101 10.443 -2.820 1.00 93.94 213 SER A N 1
ATOM 1658 C CA . SER A 1 213 ? 0.872 9.785 -2.387 1.00 93.94 213 SER A CA 1
ATOM 1659 C C . SER A 1 213 ? -0.142 10.792 -1.895 1.00 93.94 213 SER A C 1
ATOM 1661 O O . SER A 1 213 ? 0.206 11.698 -1.139 1.00 93.94 213 SER A O 1
ATOM 1663 N N . ARG A 1 214 ? -1.383 10.599 -2.334 1.00 95.62 214 ARG A N 1
ATOM 1664 C CA . ARG A 1 214 ? -2.565 11.287 -1.828 1.00 95.62 214 ARG A CA 1
ATOM 1665 C C . ARG A 1 214 ? -3.470 10.267 -1.162 1.00 95.62 214 ARG A C 1
ATOM 1667 O O . ARG A 1 214 ? -3.477 9.094 -1.541 1.00 95.62 214 ARG A O 1
ATOM 1674 N N . PHE A 1 215 ? -4.210 10.715 -0.162 1.00 97.25 215 PHE A N 1
ATOM 1675 C CA . PHE A 1 215 ? -5.075 9.857 0.628 1.00 97.25 215 PHE A CA 1
ATOM 1676 C C . PHE A 1 215 ? -6.500 10.391 0.607 1.00 97.25 215 PHE A C 1
ATOM 1678 O O . PHE A 1 215 ? -6.728 11.594 0.494 1.00 97.25 215 PHE A O 1
ATOM 1685 N N . LEU A 1 216 ? -7.439 9.467 0.734 1.00 97.88 216 LEU A N 1
ATOM 1686 C CA . LEU A 1 216 ? -8.850 9.722 0.968 1.00 97.88 216 LEU A CA 1
ATOM 1687 C C . LEU A 1 216 ? -9.317 8.707 2.008 1.00 97.88 216 LEU A C 1
ATOM 1689 O O . LEU A 1 216 ? -8.901 7.550 1.984 1.00 97.88 216 LEU A O 1
ATOM 1693 N N . VAL A 1 217 ? -10.167 9.129 2.930 1.00 98.12 217 VAL A N 1
ATOM 1694 C CA . VAL A 1 217 ? -10.752 8.259 3.952 1.00 98.12 217 VAL A CA 1
ATOM 1695 C C . VAL A 1 217 ? -12.248 8.514 4.027 1.00 98.12 217 VAL A C 1
ATOM 1697 O O . VAL A 1 217 ? -12.707 9.614 3.726 1.00 98.12 217 VAL A O 1
ATOM 1700 N N . SER A 1 218 ? -13.018 7.498 4.399 1.00 97.81 218 SER A N 1
ATOM 1701 C CA . SER A 1 218 ? -14.434 7.675 4.718 1.00 97.81 218 SER A CA 1
ATOM 1702 C C . SER A 1 218 ? -14.620 8.372 6.069 1.00 97.81 218 SER A C 1
ATOM 1704 O O . SER A 1 218 ? -13.733 8.342 6.926 1.00 97.81 218 SER A O 1
ATOM 1706 N N . ASP A 1 219 ? -15.806 8.939 6.294 1.00 96.88 219 ASP A N 1
ATOM 1707 C CA . ASP A 1 219 ? -16.118 9.674 7.526 1.00 96.88 219 ASP A CA 1
ATOM 1708 C C . ASP A 1 219 ? -15.929 8.816 8.785 1.00 96.88 219 ASP A C 1
ATOM 1710 O O . ASP A 1 219 ? -15.282 9.251 9.736 1.00 96.88 219 ASP A O 1
ATOM 1714 N N . CYS A 1 220 ? -16.411 7.567 8.778 1.00 97.06 220 CYS A N 1
ATOM 1715 C CA . CYS A 1 220 ? -16.244 6.651 9.913 1.00 97.06 220 CYS A CA 1
ATOM 1716 C C . CYS A 1 220 ? -14.772 6.307 10.165 1.00 97.06 220 CYS A C 1
ATOM 1718 O O . CYS A 1 220 ? -14.339 6.243 11.313 1.00 97.06 220 CYS A O 1
ATOM 1720 N N . PHE A 1 221 ? -13.976 6.127 9.105 1.00 97.75 221 PHE A N 1
ATOM 1721 C CA . PHE A 1 221 ? -12.542 5.873 9.249 1.00 97.75 221 PHE A CA 1
ATOM 1722 C C . PHE A 1 221 ? -11.825 7.080 9.864 1.00 97.75 221 PHE A C 1
ATOM 1724 O O . PHE A 1 221 ? -11.022 6.927 10.785 1.00 97.75 221 PHE A O 1
ATOM 1731 N N . GLN A 1 222 ? -12.146 8.286 9.391 1.00 96.50 222 GLN A N 1
ATOM 1732 C CA . GLN A 1 222 ? -11.566 9.527 9.893 1.00 96.50 222 GLN A CA 1
ATOM 1733 C C . GLN A 1 222 ? -11.913 9.793 11.360 1.00 96.50 222 GLN A C 1
ATOM 1735 O O . GLN A 1 222 ? -11.053 10.253 12.111 1.00 96.50 222 GLN A O 1
ATOM 1740 N N . GLN A 1 223 ? -13.159 9.531 11.754 1.00 95.25 223 GLN A N 1
ATOM 1741 C CA . GLN A 1 223 ? -13.644 9.790 13.108 1.00 95.25 223 GLN A CA 1
ATOM 1742 C C . GLN A 1 223 ? -13.122 8.772 14.123 1.00 95.25 223 GLN A C 1
ATOM 1744 O O . GLN A 1 223 ? -12.806 9.149 15.248 1.00 95.25 223 GLN A O 1
ATOM 1749 N N . GLU A 1 224 ? -13.029 7.498 13.738 1.00 95.81 224 GLU A N 1
ATOM 1750 C CA . GLU A 1 224 ? -12.816 6.416 14.702 1.00 95.81 224 GLU A CA 1
ATOM 1751 C C . GLU A 1 224 ? -11.453 5.730 14.595 1.00 95.81 224 GLU A C 1
ATOM 1753 O O . GLU A 1 224 ? -11.061 5.044 15.533 1.00 95.81 224 GLU A O 1
ATOM 1758 N N . ILE A 1 225 ? -10.710 5.875 13.493 1.00 96.81 225 ILE A N 1
ATOM 1759 C CA . ILE A 1 225 ? -9.480 5.100 13.253 1.00 96.81 225 ILE A CA 1
ATOM 1760 C C . ILE A 1 225 ? -8.267 6.011 13.078 1.00 96.81 225 ILE A C 1
ATOM 1762 O O . ILE A 1 225 ? -7.343 5.995 13.896 1.00 96.81 225 ILE A O 1
ATOM 1766 N N . ALA A 1 226 ? -8.237 6.805 12.010 1.00 97.00 226 ALA A N 1
ATOM 1767 C CA . ALA A 1 226 ? -7.145 7.733 11.751 1.00 97.00 226 ALA A CA 1
ATOM 1768 C C . ALA A 1 226 ? -7.611 8.884 10.865 1.00 97.00 226 ALA A C 1
ATOM 1770 O O . ALA A 1 226 ? -8.190 8.671 9.800 1.00 97.00 226 ALA A O 1
ATOM 1771 N N . SER A 1 227 ? -7.303 10.111 11.285 1.00 96.50 227 SER A N 1
ATOM 1772 C CA . SER A 1 227 ? -7.618 11.292 10.494 1.00 96.50 227 SER A CA 1
ATOM 1773 C C . SER A 1 227 ? -6.745 11.378 9.244 1.00 96.50 227 SER A C 1
ATOM 1775 O O . SER A 1 227 ? -5.566 11.005 9.257 1.00 96.50 227 SER A O 1
ATOM 1777 N N . LEU A 1 228 ? -7.312 11.938 8.172 1.00 96.31 228 LEU A N 1
ATOM 1778 C CA . LEU A 1 228 ? -6.597 12.168 6.918 1.00 96.31 228 LEU A CA 1
ATOM 1779 C C . LEU A 1 228 ? -5.300 12.959 7.139 1.00 96.31 228 LEU A C 1
ATOM 1781 O O . LEU A 1 228 ? -4.236 12.564 6.667 1.00 96.31 228 LEU A O 1
ATOM 1785 N N . TRP A 1 229 ? -5.379 14.033 7.930 1.00 95.94 229 TRP A N 1
ATOM 1786 C CA . TRP A 1 229 ? -4.222 14.856 8.273 1.00 95.94 229 TRP A CA 1
ATOM 1787 C C . TRP A 1 229 ? -3.110 14.031 8.929 1.00 95.94 229 TRP A C 1
ATOM 1789 O O . TRP A 1 229 ? -1.955 14.132 8.524 1.00 95.94 229 TRP A O 1
ATOM 1799 N N . LEU A 1 230 ? -3.440 13.169 9.900 1.00 96.00 230 LEU A N 1
ATOM 1800 C CA . LEU A 1 230 ? -2.445 12.337 10.582 1.00 96.00 230 LEU A CA 1
ATOM 1801 C C . LEU A 1 230 ? -1.758 11.371 9.609 1.00 96.00 230 LEU A C 1
ATOM 1803 O O . LEU A 1 230 ? -0.543 11.171 9.684 1.00 96.00 230 LEU A O 1
ATOM 1807 N N . MET A 1 231 ? -2.520 10.789 8.682 1.00 96.50 231 MET A N 1
ATOM 1808 C CA . MET A 1 231 ? -1.973 9.912 7.649 1.00 96.50 231 MET A CA 1
ATOM 1809 C C . MET A 1 231 ? -1.028 10.656 6.703 1.00 96.50 231 MET A C 1
ATOM 1811 O O . MET A 1 231 ? 0.061 10.161 6.415 1.00 96.50 231 MET A O 1
ATOM 1815 N N . GLU A 1 232 ? -1.405 11.855 6.255 1.00 94.75 232 GLU A N 1
ATOM 1816 C CA . GLU A 1 232 ? -0.560 12.694 5.404 1.00 94.75 232 GLU A CA 1
ATOM 1817 C C . GLU A 1 232 ? 0.723 13.126 6.114 1.00 94.75 232 GLU A C 1
ATOM 1819 O O . GLU A 1 232 ? 1.797 13.073 5.513 1.00 94.75 232 GLU A O 1
ATOM 1824 N N . GLN A 1 233 ? 0.640 13.518 7.390 1.00 94.62 233 GLN A N 1
ATOM 1825 C CA . GLN A 1 233 ? 1.823 13.857 8.183 1.00 94.62 233 GLN A CA 1
ATOM 1826 C C . GLN A 1 233 ? 2.742 12.650 8.353 1.00 94.62 233 GLN A C 1
ATOM 1828 O O . GLN A 1 233 ? 3.945 12.775 8.157 1.00 94.62 233 GLN A O 1
ATOM 1833 N N . THR A 1 234 ? 2.184 11.472 8.633 1.00 95.00 234 THR A N 1
ATOM 1834 C CA . THR A 1 234 ? 2.963 10.227 8.742 1.00 95.00 234 THR A CA 1
ATOM 1835 C C . THR A 1 234 ? 3.648 9.888 7.416 1.00 95.00 234 THR A C 1
ATOM 1837 O O . THR A 1 234 ? 4.830 9.554 7.380 1.00 95.00 234 THR A O 1
ATOM 1840 N N . TRP A 1 235 ? 2.944 10.042 6.290 1.00 92.69 235 TRP A N 1
ATOM 1841 C CA . TRP A 1 235 ? 3.532 9.846 4.965 1.00 92.69 235 TRP A CA 1
ATOM 1842 C C . TRP A 1 235 ? 4.675 10.829 4.672 1.00 92.69 235 TRP A C 1
ATOM 1844 O O . TRP A 1 235 ? 5.710 10.409 4.149 1.00 92.69 235 TRP A O 1
ATOM 1854 N N . LYS A 1 236 ? 4.486 12.115 5.001 1.00 91.44 236 LYS A N 1
ATOM 1855 C CA . LYS A 1 236 ? 5.480 13.185 4.811 1.00 91.44 236 LYS A CA 1
ATOM 1856 C C . LYS A 1 236 ? 6.702 12.998 5.709 1.00 91.44 236 LYS A C 1
ATOM 1858 O O . LYS A 1 236 ? 7.818 13.174 5.234 1.00 91.44 236 LYS A O 1
ATOM 1863 N N . ALA A 1 237 ? 6.489 12.621 6.970 1.00 91.69 237 ALA A N 1
ATOM 1864 C CA . ALA A 1 237 ? 7.553 12.337 7.927 1.00 91.69 237 ALA A CA 1
ATOM 1865 C C . ALA A 1 237 ? 8.377 11.109 7.520 1.00 91.69 237 ALA A C 1
ATOM 1867 O O . ALA A 1 237 ? 9.573 11.065 7.790 1.00 91.69 237 ALA A O 1
ATOM 1868 N N . ASN A 1 238 ? 7.752 10.137 6.839 1.00 88.25 238 ASN A N 1
ATOM 1869 C CA . ASN A 1 238 ? 8.399 8.910 6.371 1.00 88.25 238 ASN A CA 1
ATOM 1870 C C . ASN A 1 238 ? 9.104 8.128 7.504 1.00 88.25 238 ASN A C 1
ATOM 1872 O O . ASN A 1 238 ? 10.084 7.422 7.278 1.00 88.25 238 ASN A O 1
ATOM 1876 N N . ASP A 1 239 ? 8.595 8.253 8.728 1.00 86.94 239 ASP A N 1
ATOM 1877 C CA . ASP A 1 239 ? 9.089 7.559 9.915 1.00 86.94 239 ASP A CA 1
ATOM 1878 C C . ASP A 1 239 ? 8.578 6.113 9.958 1.00 86.94 239 ASP A C 1
ATOM 1880 O O . ASP A 1 239 ? 9.302 5.196 10.337 1.00 86.94 239 ASP A O 1
ATOM 1884 N N . LYS A 1 240 ? 7.330 5.890 9.533 1.00 92.06 240 LYS A N 1
ATOM 1885 C CA . LYS A 1 240 ? 6.677 4.576 9.529 1.00 92.06 240 LYS A CA 1
ATOM 1886 C C . LYS A 1 240 ? 5.642 4.442 8.407 1.00 92.06 240 LYS A C 1
ATOM 1888 O O . LYS A 1 240 ? 5.146 5.441 7.881 1.00 92.06 240 LYS A O 1
ATOM 1893 N N . PRO A 1 241 ? 5.245 3.210 8.038 1.00 92.88 241 PRO A N 1
ATOM 1894 C CA . PRO A 1 241 ? 4.155 3.006 7.092 1.00 92.88 241 PRO A CA 1
ATOM 1895 C C . PRO A 1 241 ? 2.823 3.511 7.661 1.00 92.88 241 PRO A C 1
ATOM 1897 O O . PRO A 1 241 ? 2.478 3.207 8.802 1.00 92.88 241 PRO A O 1
ATOM 1900 N N . VAL A 1 242 ? 2.029 4.207 6.846 1.00 95.88 242 VAL A N 1
ATOM 1901 C CA . VAL A 1 242 ? 0.735 4.798 7.251 1.00 95.88 242 VAL A CA 1
ATOM 1902 C C . VAL A 1 242 ? -0.220 3.766 7.863 1.00 95.88 242 VAL A C 1
ATOM 1904 O O . VAL A 1 242 ? -0.898 4.056 8.842 1.00 95.88 242 VAL A O 1
ATOM 1907 N N . VAL A 1 243 ? -0.227 2.530 7.361 1.00 96.88 243 VAL A N 1
ATOM 1908 C CA . VAL A 1 243 ? -1.101 1.466 7.884 1.00 96.88 243 VAL A CA 1
ATOM 1909 C C . VAL A 1 243 ? -0.786 1.051 9.325 1.00 96.88 243 VAL A C 1
ATOM 1911 O O . VAL A 1 243 ? -1.657 0.551 10.032 1.00 96.88 243 VAL A O 1
ATOM 1914 N N . THR A 1 244 ? 0.430 1.315 9.815 1.00 96.31 244 THR A N 1
ATOM 1915 C CA . THR A 1 244 ? 0.809 1.030 11.213 1.00 96.31 244 THR A CA 1
ATOM 1916 C C . THR A 1 244 ? 0.142 1.972 12.218 1.00 96.31 244 THR A C 1
ATOM 1918 O O . THR A 1 244 ? 0.124 1.679 13.419 1.00 96.31 244 THR A O 1
ATOM 1921 N N . LEU A 1 245 ? -0.443 3.081 11.740 1.00 96.12 245 LEU A N 1
ATOM 1922 C CA . LEU A 1 245 ? -1.262 3.967 12.564 1.00 96.12 245 LEU A CA 1
ATOM 1923 C C . LEU A 1 245 ? -2.457 3.219 13.154 1.00 96.12 245 LEU A C 1
ATOM 1925 O O . LEU A 1 245 ? -2.788 3.438 14.316 1.00 96.12 245 LEU A O 1
ATOM 1929 N N . PHE A 1 246 ? -3.049 2.304 12.383 1.00 97.06 246 PHE A N 1
ATOM 1930 C CA . PHE A 1 246 ? -4.282 1.625 12.761 1.00 97.06 246 PHE A CA 1
ATOM 1931 C C . PHE A 1 246 ? -4.168 0.104 12.875 1.00 97.06 246 PHE A C 1
ATOM 1933 O O . PHE A 1 246 ? -4.967 -0.482 13.590 1.00 97.06 246 PHE A O 1
ATOM 1940 N N . LEU A 1 247 ? -3.179 -0.557 12.269 1.00 97.25 247 LEU A N 1
ATOM 1941 C CA . LEU A 1 247 ? -2.946 -1.990 12.494 1.00 97.25 247 LEU A CA 1
ATOM 1942 C C . LEU A 1 247 ? -2.189 -2.249 13.809 1.00 97.25 247 LEU A C 1
ATOM 1944 O O . LEU A 1 247 ? -1.326 -1.464 14.235 1.00 97.25 247 LEU A O 1
ATOM 1948 N N . GLN A 1 248 ? -2.515 -3.358 14.475 1.00 95.88 248 GLN A N 1
ATOM 1949 C CA . GLN A 1 248 ? -1.941 -3.736 15.764 1.00 95.88 248 GLN A CA 1
ATOM 1950 C C . GLN A 1 248 ? -0.709 -4.643 15.610 1.00 95.88 248 GLN A C 1
ATOM 1952 O O . GLN A 1 248 ? -0.778 -5.866 15.675 1.00 95.88 248 GLN A O 1
ATOM 1957 N N . GLY A 1 249 ? 0.464 -4.015 15.522 1.00 93.44 249 GLY A N 1
ATOM 1958 C CA . GLY A 1 249 ? 1.750 -4.714 15.591 1.00 93.44 249 GLY A CA 1
ATOM 1959 C C . GLY A 1 249 ? 2.166 -5.405 14.283 1.00 93.44 249 GLY A C 1
ATOM 1960 O O . GLY A 1 249 ? 1.506 -5.235 13.259 1.00 93.44 249 GLY A O 1
ATOM 1961 N N . PRO A 1 250 ? 3.289 -6.148 14.305 1.00 94.19 250 PRO A N 1
ATOM 1962 C CA . PRO A 1 250 ? 3.901 -6.714 13.101 1.00 94.19 250 PRO A CA 1
ATOM 1963 C C . PRO A 1 250 ? 3.027 -7.785 12.442 1.00 94.19 250 PRO A C 1
ATOM 1965 O O . PRO A 1 250 ? 2.795 -7.718 11.247 1.00 94.19 250 PRO A O 1
ATOM 1968 N N . THR A 1 251 ? 2.410 -8.687 13.210 1.00 95.06 251 THR A N 1
ATOM 1969 C CA . THR A 1 251 ? 1.604 -9.788 12.653 1.00 95.06 251 THR A CA 1
ATOM 1970 C C . THR A 1 251 ? 0.482 -9.324 11.716 1.00 95.06 251 THR A C 1
ATOM 1972 O O . THR A 1 251 ? 0.206 -9.963 10.701 1.00 95.06 251 THR A O 1
ATOM 1975 N N . ASP A 1 252 ? -0.204 -8.228 12.052 1.00 95.81 252 ASP A N 1
ATOM 1976 C CA . ASP A 1 252 ? -1.270 -7.690 11.201 1.00 95.81 252 ASP A CA 1
ATOM 1977 C C . ASP A 1 252 ? -0.725 -6.846 10.044 1.00 95.81 252 ASP A C 1
ATOM 1979 O O . ASP A 1 252 ? -1.354 -6.774 8.987 1.00 95.81 252 ASP A O 1
ATOM 1983 N N . PHE A 1 253 ? 0.462 -6.261 10.211 1.00 95.38 253 PHE A N 1
ATOM 1984 C CA . PHE A 1 253 ? 1.192 -5.635 9.116 1.00 95.38 253 PHE A CA 1
ATOM 1985 C C . PHE A 1 253 ? 1.624 -6.674 8.068 1.00 95.38 253 PHE A C 1
ATOM 1987 O O . PHE A 1 253 ? 1.403 -6.452 6.880 1.00 95.38 253 PHE A O 1
ATOM 1994 N N . ASP A 1 254 ? 2.117 -7.842 8.482 1.00 92.12 254 ASP A N 1
ATOM 1995 C CA . ASP A 1 254 ? 2.522 -8.925 7.574 1.00 92.12 254 ASP A CA 1
ATOM 1996 C C . ASP A 1 254 ? 1.322 -9.450 6.774 1.00 92.12 254 ASP A C 1
ATOM 1998 O O . ASP A 1 254 ? 1.406 -9.680 5.568 1.00 92.12 254 ASP A O 1
ATOM 2002 N N . LYS A 1 255 ? 0.156 -9.584 7.421 1.00 93.81 255 LYS A N 1
ATOM 2003 C CA . LYS A 1 255 ? -1.117 -9.912 6.753 1.00 93.81 255 LYS A CA 1
ATOM 2004 C C . LYS A 1 255 ? -1.476 -8.898 5.665 1.00 93.81 255 LYS A C 1
ATOM 2006 O O . LYS A 1 255 ? -1.889 -9.291 4.574 1.00 93.81 255 LYS A O 1
ATOM 2011 N N . PHE A 1 256 ? -1.324 -7.608 5.957 1.00 95.31 256 PHE A N 1
ATOM 2012 C CA . PHE A 1 256 ? -1.560 -6.539 4.989 1.00 95.31 256 PHE A CA 1
ATOM 2013 C C . PHE A 1 256 ? -0.564 -6.608 3.822 1.00 95.31 256 PHE A C 1
ATOM 2015 O O . PHE A 1 256 ? -0.972 -6.574 2.661 1.00 95.31 256 PHE A O 1
ATOM 2022 N N . THR A 1 257 ? 0.725 -6.786 4.110 1.00 92.81 257 THR A N 1
ATOM 2023 C CA . THR A 1 257 ? 1.780 -6.928 3.097 1.00 92.81 257 THR A CA 1
ATOM 2024 C C . THR A 1 257 ? 1.533 -8.137 2.194 1.00 92.81 257 THR A C 1
ATOM 2026 O O . THR A 1 257 ? 1.612 -8.016 0.973 1.00 92.81 257 THR A O 1
ATOM 2029 N N . LYS A 1 258 ? 1.115 -9.278 2.758 1.00 90.12 258 LYS A N 1
ATOM 2030 C CA . LYS A 1 258 ? 0.714 -10.469 1.992 1.00 90.12 258 LYS A CA 1
ATOM 2031 C C . LYS A 1 258 ? -0.451 -10.195 1.042 1.00 90.12 258 LYS A C 1
ATOM 2033 O O . LYS A 1 258 ? -0.431 -10.691 -0.080 1.00 90.12 258 LYS A O 1
ATOM 2038 N N . ALA A 1 259 ? -1.431 -9.380 1.441 1.00 92.38 259 ALA A N 1
ATOM 2039 C CA . ALA A 1 259 ? -2.530 -8.986 0.555 1.00 92.38 259 ALA A CA 1
ATOM 2040 C C . ALA A 1 259 ? -2.042 -8.144 -0.637 1.00 92.38 259 ALA A C 1
ATOM 2042 O O . ALA A 1 259 ? -2.460 -8.386 -1.771 1.00 92.38 259 ALA A O 1
ATOM 2043 N N . ILE A 1 260 ? -1.127 -7.195 -0.397 1.00 93.62 260 ILE A N 1
ATOM 2044 C CA . ILE A 1 260 ? -0.496 -6.401 -1.464 1.00 93.62 260 ILE A CA 1
ATOM 2045 C C . ILE A 1 260 ? 0.249 -7.322 -2.424 1.00 93.62 260 ILE A C 1
ATOM 2047 O O . ILE A 1 260 ? 0.005 -7.284 -3.627 1.00 93.62 260 ILE A O 1
ATOM 2051 N N . HIS A 1 261 ? 1.134 -8.157 -1.884 1.00 89.94 261 HIS A N 1
ATOM 2052 C CA . HIS A 1 261 ? 1.958 -9.096 -2.635 1.00 89.94 261 HIS A CA 1
ATOM 2053 C C . HIS A 1 261 ? 1.099 -10.019 -3.504 1.00 89.94 261 HIS A C 1
ATOM 2055 O O . HIS A 1 261 ? 1.276 -10.052 -4.717 1.00 89.94 261 HIS A O 1
ATOM 2061 N N . TYR A 1 262 ? 0.089 -10.666 -2.923 1.00 90.94 262 TYR A N 1
ATOM 2062 C CA . TYR A 1 262 ? -0.842 -11.511 -3.670 1.00 90.94 262 TYR A CA 1
ATOM 2063 C C . TYR A 1 262 ? -1.588 -10.754 -4.779 1.00 90.94 262 TYR A C 1
ATOM 2065 O O . TYR A 1 262 ? -1.850 -11.295 -5.849 1.00 90.94 262 TYR A O 1
ATOM 2073 N N . THR A 1 263 ? -1.944 -9.488 -4.555 1.00 92.69 263 THR A N 1
ATOM 2074 C CA . THR A 1 263 ? -2.611 -8.705 -5.602 1.00 92.69 263 THR A CA 1
ATOM 2075 C C . THR A 1 263 ? -1.638 -8.381 -6.733 1.00 92.69 263 THR A C 1
ATOM 2077 O O . THR A 1 263 ? -1.982 -8.546 -7.902 1.00 92.69 263 THR A O 1
ATOM 2080 N N . LEU A 1 264 ? -0.407 -7.982 -6.400 1.00 93.31 264 LEU A N 1
ATOM 2081 C CA . LEU A 1 264 ? 0.643 -7.675 -7.369 1.00 93.31 264 LEU A CA 1
ATOM 2082 C C . LEU A 1 264 ? 1.029 -8.879 -8.223 1.00 93.31 264 LEU A C 1
ATOM 2084 O O . LEU A 1 264 ? 1.133 -8.711 -9.435 1.00 93.31 264 LEU A O 1
ATOM 2088 N N . SER A 1 265 ? 1.176 -10.073 -7.638 1.00 90.88 265 SER A N 1
ATOM 2089 C CA . SER A 1 265 ? 1.501 -11.299 -8.389 1.00 90.88 265 SER A CA 1
ATOM 2090 C C . SER A 1 265 ? 0.424 -11.707 -9.386 1.00 90.88 265 SER A C 1
ATOM 2092 O O . SER A 1 265 ? 0.669 -12.469 -10.310 1.00 90.88 265 SER A O 1
ATOM 2094 N N . ARG A 1 266 ? -0.799 -11.201 -9.226 1.00 90.56 266 ARG A N 1
ATOM 2095 C CA . ARG A 1 266 ? -1.889 -11.485 -10.157 1.00 90.56 266 ARG A CA 1
ATOM 2096 C C . ARG A 1 266 ? -1.978 -10.469 -11.289 1.00 90.56 266 ARG A C 1
ATOM 2098 O O . ARG A 1 266 ? -2.710 -10.726 -12.247 1.00 90.56 266 ARG A O 1
ATOM 2105 N N . TYR A 1 267 ? -1.272 -9.343 -11.214 1.00 91.94 267 TYR A N 1
ATOM 2106 C CA . TYR A 1 267 ? -1.222 -8.331 -12.271 1.00 91.94 267 TYR A CA 1
ATOM 2107 C C . TYR A 1 267 ? -0.219 -8.722 -13.360 1.00 91.94 267 TYR A C 1
ATOM 2109 O O . TYR A 1 267 ? 0.894 -8.212 -13.410 1.00 91.94 267 TYR A O 1
ATOM 2117 N N . ASN A 1 268 ? -0.610 -9.622 -14.260 1.00 91.25 268 ASN A N 1
ATOM 2118 C CA . ASN A 1 268 ? 0.271 -10.074 -15.346 1.00 91.25 268 ASN A CA 1
ATOM 2119 C C . ASN A 1 268 ? 0.256 -9.145 -16.571 1.00 91.25 268 ASN A C 1
ATOM 2121 O O . ASN A 1 268 ? 1.200 -9.159 -17.352 1.00 91.25 268 ASN A O 1
ATOM 2125 N N . TYR A 1 269 ? -0.784 -8.323 -16.727 1.00 91.88 269 TYR A N 1
ATOM 2126 C CA . TYR A 1 269 ? -0.997 -7.436 -17.876 1.00 91.88 269 TYR A CA 1
ATOM 2127 C C . TYR A 1 269 ? -1.690 -6.127 -17.445 1.00 91.88 269 TYR A C 1
ATOM 2129 O O . TYR A 1 269 ? -2.381 -6.126 -16.419 1.00 91.88 269 TYR A O 1
ATOM 2137 N N . PRO A 1 270 ? -1.502 -5.020 -18.192 1.00 87.81 270 PRO A N 1
ATOM 2138 C CA . PRO A 1 270 ? -2.017 -3.697 -17.827 1.00 87.81 270 PRO A CA 1
ATOM 2139 C C . PRO A 1 270 ? -3.544 -3.589 -17.845 1.00 87.81 270 PRO A C 1
ATOM 2141 O O . PRO A 1 270 ? -4.114 -2.897 -17.013 1.00 87.81 270 PRO A O 1
ATOM 2144 N N . GLU A 1 271 ? -4.236 -4.299 -18.735 1.00 91.31 271 GLU A N 1
ATOM 2145 C CA . GLU A 1 271 ? -5.699 -4.225 -18.866 1.00 91.31 271 GLU A CA 1
ATOM 2146 C C . GLU A 1 271 ? -6.443 -5.074 -17.823 1.00 91.31 271 GLU A C 1
ATOM 2148 O O . GLU A 1 271 ? -7.668 -5.239 -17.891 1.00 91.31 271 GLU A O 1
ATOM 2153 N N . LYS A 1 272 ? -5.718 -5.667 -16.866 1.00 92.69 272 LYS A N 1
ATOM 2154 C CA . LYS A 1 272 ? -6.326 -6.497 -15.836 1.00 92.69 272 LYS A CA 1
ATOM 2155 C C . LYS A 1 272 ? -7.226 -5.645 -14.949 1.00 92.69 272 LYS A C 1
ATOM 2157 O O . LYS A 1 272 ? -6.793 -4.676 -14.336 1.00 92.69 272 LYS A O 1
ATOM 2162 N N . LYS A 1 273 ? -8.488 -6.061 -14.840 1.00 95.25 273 LYS A N 1
ATOM 2163 C CA . LYS A 1 273 ? -9.436 -5.443 -13.913 1.00 95.25 273 LYS A CA 1
ATOM 2164 C C . LYS A 1 273 ? -9.001 -5.690 -12.464 1.00 95.25 273 LYS A C 1
ATOM 2166 O O . LYS A 1 273 ? -8.520 -6.790 -12.171 1.00 95.25 273 LYS A O 1
ATOM 2171 N N . PRO A 1 274 ? -9.212 -4.719 -11.559 1.00 96.56 274 PRO A N 1
ATOM 2172 C CA . PRO A 1 274 ? -8.912 -4.904 -10.150 1.00 96.56 274 PRO A CA 1
ATOM 2173 C C . PRO A 1 274 ? -9.711 -6.069 -9.569 1.00 96.56 274 PRO A C 1
ATOM 2175 O O . PRO A 1 274 ? -10.811 -6.388 -10.016 1.00 96.56 274 PRO A O 1
ATOM 2178 N N . GLU A 1 275 ? -9.149 -6.705 -8.550 1.00 96.25 275 GLU A N 1
ATOM 2179 C CA . GLU A 1 275 ? -9.796 -7.766 -7.788 1.00 96.25 275 GLU A CA 1
ATOM 2180 C C . GLU A 1 275 ? -9.652 -7.468 -6.294 1.00 96.25 275 GLU A C 1
ATOM 2182 O O . GLU A 1 275 ? -8.657 -6.882 -5.861 1.00 96.25 275 GLU A O 1
ATOM 2187 N N . CYS A 1 276 ? -10.641 -7.888 -5.506 1.00 97.00 276 CYS A N 1
ATOM 2188 C CA . CYS A 1 276 ? -10.610 -7.751 -4.055 1.00 97.00 276 CYS A CA 1
ATOM 2189 C C . CYS A 1 276 ? -10.000 -8.990 -3.397 1.00 97.00 276 CYS A C 1
ATOM 2191 O O . CYS A 1 276 ? -10.344 -10.127 -3.720 1.00 97.00 276 CYS A O 1
ATOM 2193 N N . VAL A 1 277 ? -9.162 -8.756 -2.397 1.00 96.81 277 VAL A N 1
ATOM 2194 C CA . VAL A 1 277 ? -8.558 -9.770 -1.535 1.00 96.81 277 VAL A CA 1
ATOM 2195 C C . VAL A 1 277 ? -9.053 -9.531 -0.122 1.00 96.81 277 VAL A C 1
ATOM 2197 O O . VAL A 1 277 ? -8.961 -8.415 0.382 1.00 96.81 277 VAL A O 1
ATOM 2200 N N . ARG A 1 278 ? -9.578 -10.568 0.533 1.00 97.00 278 ARG A N 1
ATOM 2201 C CA . ARG A 1 278 ? -10.021 -10.488 1.928 1.00 97.00 278 ARG A CA 1
ATOM 2202 C C . ARG A 1 278 ? -9.052 -11.240 2.827 1.00 97.00 278 ARG A C 1
ATOM 2204 O O . ARG A 1 278 ? -8.820 -12.429 2.629 1.00 97.00 278 ARG A O 1
ATOM 2211 N N . VAL A 1 279 ? -8.541 -10.561 3.845 1.00 96.12 279 VAL A N 1
ATOM 2212 C CA . VAL A 1 279 ? -7.718 -11.137 4.905 1.00 96.12 279 VAL A CA 1
ATOM 2213 C C . VAL A 1 279 ? -8.484 -11.067 6.214 1.00 96.12 279 VAL A C 1
ATOM 2215 O O . VAL A 1 279 ? -8.823 -9.990 6.700 1.00 96.12 279 VAL A O 1
ATOM 2218 N N . ASN A 1 280 ? -8.768 -12.228 6.793 1.00 96.69 280 ASN A N 1
ATOM 2219 C CA . ASN A 1 280 ? -9.611 -12.304 7.977 1.00 96.69 280 ASN A CA 1
ATOM 2220 C C . ASN A 1 280 ? -8.827 -12.022 9.263 1.00 96.69 280 ASN A C 1
ATOM 2222 O O . ASN A 1 280 ? -7.679 -12.445 9.427 1.00 96.69 280 ASN A O 1
ATOM 2226 N N . GLY A 1 281 ? -9.493 -11.380 10.221 1.00 95.56 281 GLY A N 1
ATOM 2227 C CA . GLY A 1 281 ? -9.015 -11.267 11.596 1.00 95.56 281 GLY A CA 1
ATOM 2228 C C . GLY A 1 281 ? -7.728 -10.463 11.784 1.00 95.56 281 GLY A C 1
ATOM 2229 O O . GLY A 1 281 ? -6.812 -10.944 12.456 1.00 95.56 281 GLY A O 1
ATOM 2230 N N . VAL A 1 282 ? -7.660 -9.262 11.217 1.00 97.56 282 VAL A N 1
ATOM 2231 C CA . VAL A 1 282 ? -6.683 -8.228 11.591 1.00 97.56 282 VAL A CA 1
ATOM 2232 C C . VAL A 1 282 ? -7.159 -7.482 12.839 1.00 97.56 282 VAL A C 1
ATOM 2234 O O . VAL A 1 282 ? -8.361 -7.283 13.017 1.00 97.56 282 VAL A O 1
ATOM 2237 N N . TYR A 1 283 ? -6.252 -7.070 13.720 1.00 97.75 283 TYR A N 1
ATOM 2238 C CA . TYR A 1 283 ? -6.600 -6.221 14.856 1.00 97.75 283 TYR A CA 1
ATOM 2239 C C . TYR A 1 283 ? -6.343 -4.752 14.519 1.00 97.75 283 TYR A C 1
ATOM 2241 O O . TYR A 1 283 ? -5.257 -4.363 14.084 1.00 97.75 283 TYR A O 1
ATOM 2249 N N . VAL A 1 284 ? -7.370 -3.934 14.730 1.00 98.00 284 VAL A N 1
ATOM 2250 C CA . VAL A 1 284 ? -7.408 -2.517 14.371 1.00 98.00 284 VAL A CA 1
ATOM 2251 C C . VAL A 1 284 ? -7.536 -1.675 15.633 1.00 98.00 284 VAL A C 1
ATOM 2253 O O . VAL A 1 284 ? -8.317 -1.999 16.527 1.00 98.00 284 VAL A O 1
ATOM 2256 N N . LYS A 1 285 ? -6.771 -0.588 15.698 1.00 97.06 285 LYS A N 1
ATOM 2257 C CA . LYS A 1 285 ? -6.816 0.432 16.744 1.00 97.06 285 LYS A CA 1
ATOM 2258 C C . LYS A 1 285 ? -7.887 1.465 16.406 1.00 97.06 285 LYS A C 1
ATOM 2260 O O . LYS A 1 285 ? -7.783 2.159 15.399 1.00 97.06 285 LYS A O 1
ATOM 2265 N N . PHE A 1 286 ? -8.861 1.589 17.289 1.00 96.12 286 PHE A N 1
ATOM 2266 C CA . PHE A 1 286 ? -9.893 2.608 17.275 1.00 96.12 286 PHE A CA 1
ATOM 2267 C C . PHE A 1 286 ? -9.539 3.702 18.286 1.00 96.12 286 PHE A C 1
ATOM 2269 O O . PHE A 1 286 ? -9.229 3.431 19.455 1.00 96.12 286 PHE A O 1
ATOM 2276 N N . GLN A 1 287 ? -9.581 4.949 17.830 1.00 91.50 287 GLN A N 1
ATOM 2277 C CA . GLN A 1 287 ? -9.488 6.137 18.662 1.00 91.50 287 GLN A CA 1
ATOM 2278 C C . GLN A 1 287 ? -10.815 6.286 19.410 1.00 91.50 287 GLN A C 1
ATOM 2280 O O . GLN A 1 287 ? -11.873 6.429 18.801 1.00 91.50 287 GLN A O 1
ATOM 2285 N N . LYS A 1 288 ? -10.785 6.216 20.745 1.00 76.81 288 LYS A N 1
ATOM 2286 C CA . LYS A 1 288 ? -11.982 6.514 21.538 1.00 76.81 288 LYS A CA 1
ATOM 2287 C C . LYS A 1 288 ? -12.372 7.977 21.346 1.00 76.81 288 LYS A C 1
ATOM 2289 O O . LYS A 1 288 ? -11.522 8.861 21.418 1.00 76.81 288 LYS A O 1
ATOM 2294 N N . MET A 1 289 ? -13.673 8.216 21.191 1.00 67.31 289 MET A N 1
ATOM 2295 C CA . MET A 1 289 ? -14.243 9.559 21.256 1.00 67.31 289 MET A CA 1
ATOM 2296 C C . MET A 1 289 ? -13.845 10.223 22.593 1.00 67.31 289 MET A C 1
ATOM 2298 O O . MET A 1 289 ? -13.991 9.594 23.646 1.00 67.31 289 MET A O 1
ATOM 2302 N N . PRO A 1 290 ? -13.384 11.486 22.586 1.00 59.97 290 PRO A N 1
ATOM 2303 C CA . PRO A 1 290 ? -12.835 12.180 23.760 1.00 59.97 290 PRO A CA 1
ATOM 2304 C C . PRO A 1 290 ? -13.834 12.413 24.911 1.00 59.97 290 PRO A C 1
ATOM 2306 O O . PRO A 1 290 ? -13.449 12.900 25.970 1.00 59.97 290 PRO A O 1
ATOM 2309 N N . ASN A 1 291 ? -15.107 12.046 24.747 1.00 66.06 291 ASN A N 1
ATOM 2310 C CA . ASN A 1 291 ? -16.170 12.359 25.702 1.00 66.06 291 ASN A CA 1
ATOM 2311 C C . ASN A 1 291 ? -16.253 11.408 26.911 1.00 66.06 291 ASN A C 1
ATOM 2313 O O . ASN A 1 291 ? -17.043 11.655 27.819 1.00 66.06 291 ASN A O 1
ATOM 2317 N N . THR A 1 292 ? -15.454 10.338 26.972 1.00 64.50 292 THR A N 1
ATOM 2318 C CA . THR A 1 292 ? -15.362 9.494 28.176 1.00 64.50 292 THR A CA 1
ATOM 2319 C C . THR A 1 292 ? -14.123 9.869 28.983 1.00 64.50 292 THR A C 1
ATOM 2321 O O . THR A 1 292 ? -13.021 9.431 28.658 1.00 64.50 292 THR A O 1
ATOM 2324 N N . CYS A 1 293 ? -14.317 10.698 30.014 1.00 53.66 293 CYS A N 1
ATOM 2325 C CA . CYS A 1 293 ? -13.289 11.155 30.953 1.00 53.66 293 CYS A CA 1
ATOM 2326 C C . CYS A 1 293 ? -12.344 10.029 31.403 1.00 53.66 293 CYS A C 1
ATOM 2328 O O . CYS A 1 293 ? -12.783 9.071 32.038 1.00 53.66 293 CYS A O 1
ATOM 2330 N N . GLY A 1 294 ? -11.041 10.205 31.165 1.00 60.16 294 GLY A N 1
ATOM 2331 C CA . GLY A 1 294 ? -10.008 9.696 32.071 1.00 60.16 294 GLY A CA 1
ATOM 2332 C C . GLY A 1 294 ? -8.802 9.030 31.427 1.00 60.16 294 GLY A C 1
ATOM 2333 O O . GLY A 1 294 ? -7.691 9.321 31.842 1.00 60.16 294 GLY A O 1
ATOM 2334 N N . ASP A 1 295 ? -8.981 8.204 30.397 1.00 64.94 295 ASP A N 1
ATOM 2335 C CA . ASP A 1 295 ? -7.884 7.394 29.857 1.00 64.94 295 ASP A CA 1
ATOM 2336 C C . ASP A 1 295 ? -7.906 7.356 28.329 1.00 64.94 295 ASP A C 1
ATOM 2338 O O . ASP A 1 295 ? -8.938 7.047 27.725 1.00 64.94 295 ASP A O 1
ATOM 2342 N N . ASN A 1 296 ? -6.737 7.581 27.713 1.00 71.75 296 ASN A N 1
ATOM 2343 C CA . ASN A 1 296 ? -6.439 7.349 26.290 1.00 71.75 296 ASN A CA 1
ATOM 2344 C C . ASN A 1 296 ? -6.483 5.844 25.953 1.00 71.75 296 ASN A C 1
ATOM 2346 O O . ASN A 1 296 ? -5.523 5.259 25.450 1.00 71.75 296 ASN A O 1
ATOM 2350 N N . ASN A 1 297 ? -7.591 5.188 26.277 1.00 78.62 297 ASN A N 1
ATOM 2351 C CA . ASN A 1 297 ? -7.798 3.777 26.033 1.00 78.62 297 ASN A CA 1
ATOM 2352 C C . ASN A 1 297 ? -8.082 3.581 24.545 1.00 78.62 297 ASN A C 1
ATOM 2354 O O . ASN A 1 297 ? -9.215 3.733 24.094 1.00 78.62 297 ASN A O 1
ATOM 2358 N N . VAL A 1 298 ? -7.037 3.237 23.793 1.00 90.69 298 VAL A N 1
ATOM 2359 C CA . VAL A 1 298 ? -7.152 2.729 22.424 1.00 90.69 298 VAL A CA 1
ATOM 2360 C C . VAL A 1 298 ? -7.978 1.446 22.469 1.00 90.69 298 VAL A C 1
ATOM 2362 O O . VAL A 1 298 ? -7.595 0.475 23.125 1.00 90.69 298 VAL A O 1
ATOM 2365 N N . LEU A 1 299 ? -9.125 1.442 21.792 1.00 94.06 299 LEU A N 1
ATOM 2366 C CA . LEU A 1 299 ? -9.934 0.239 21.640 1.00 94.06 299 LEU A CA 1
ATOM 2367 C C . LEU A 1 299 ? -9.313 -0.607 20.527 1.00 94.06 299 LEU A C 1
ATOM 2369 O O . LEU A 1 299 ? -9.099 -0.113 19.429 1.00 94.06 299 LEU A O 1
ATOM 2373 N N . ILE A 1 300 ? -9.017 -1.876 20.793 1.00 95.75 300 ILE A N 1
ATOM 2374 C CA . ILE A 1 300 ? -8.525 -2.795 19.762 1.00 95.75 300 ILE A CA 1
ATOM 2375 C C . ILE A 1 300 ? -9.671 -3.719 19.364 1.00 95.75 300 ILE A C 1
ATOM 2377 O O . ILE A 1 300 ? -10.211 -4.433 20.209 1.00 95.75 300 ILE A O 1
ATOM 2381 N N . GLN A 1 301 ? -10.027 -3.727 18.082 1.00 96.56 301 GLN A N 1
ATOM 2382 C CA . GLN A 1 301 ? -11.111 -4.546 17.548 1.00 96.56 301 GLN A CA 1
ATOM 2383 C C . GLN A 1 301 ? -10.614 -5.462 16.430 1.00 96.56 301 GLN A C 1
ATOM 2385 O O . GLN A 1 301 ? -9.838 -5.057 15.569 1.00 96.56 301 GLN A O 1
ATOM 2390 N N . LYS A 1 302 ? -11.082 -6.714 16.434 1.00 97.06 302 LYS A N 1
ATOM 2391 C CA . LYS A 1 302 ? -10.828 -7.674 15.355 1.00 97.06 302 LYS A CA 1
ATOM 2392 C C . LYS A 1 302 ? -11.753 -7.383 14.170 1.00 97.06 302 LYS A C 1
ATOM 2394 O O . LYS A 1 302 ? -12.973 -7.346 14.337 1.00 97.06 302 LYS A O 1
ATOM 2399 N N . MET A 1 303 ? -11.175 -7.215 12.989 1.00 98.06 303 MET A N 1
ATOM 2400 C CA . MET A 1 303 ? -11.859 -6.920 11.730 1.00 98.06 303 MET A CA 1
ATOM 2401 C C . MET A 1 303 ? -11.311 -7.796 10.603 1.00 98.06 303 MET A C 1
ATOM 2403 O O . MET A 1 303 ? -10.279 -8.444 10.757 1.00 98.06 303 MET A O 1
ATOM 2407 N N . ASP A 1 304 ? -11.994 -7.812 9.468 1.00 97.75 304 ASP A N 1
ATOM 2408 C CA . ASP A 1 304 ? -11.459 -8.352 8.225 1.00 97.75 304 ASP A CA 1
ATOM 2409 C C . ASP A 1 304 ? -10.990 -7.191 7.346 1.00 97.75 304 ASP A C 1
ATOM 2411 O O . ASP A 1 304 ? -11.658 -6.164 7.247 1.00 97.75 304 ASP A O 1
ATOM 2415 N N . LEU A 1 305 ? -9.838 -7.364 6.712 1.00 97.75 305 LEU A N 1
ATOM 2416 C CA . LEU A 1 305 ? -9.249 -6.421 5.774 1.00 97.75 305 LEU A CA 1
ATOM 2417 C C . LEU A 1 305 ? -9.657 -6.812 4.353 1.00 97.75 305 LEU A C 1
ATOM 2419 O O . LEU A 1 305 ? -9.368 -7.923 3.921 1.00 97.75 305 LEU A O 1
ATOM 2423 N N . VAL A 1 306 ? -10.279 -5.903 3.613 1.00 98.19 306 VAL A N 1
ATOM 2424 C CA . VAL A 1 306 ? -10.517 -6.028 2.173 1.00 98.19 306 VAL A CA 1
ATOM 2425 C C . VAL A 1 306 ? -9.568 -5.079 1.449 1.00 98.19 306 VAL A C 1
ATOM 2427 O O . VAL A 1 306 ? -9.565 -3.878 1.706 1.00 98.19 306 VAL A O 1
ATOM 2430 N N . TYR A 1 307 ? -8.743 -5.621 0.561 1.00 98.19 307 TYR A N 1
ATOM 2431 C CA . TYR A 1 307 ? -7.756 -4.883 -0.217 1.00 98.19 307 TYR A CA 1
ATOM 2432 C C . TYR A 1 307 ? -8.054 -5.012 -1.709 1.00 98.19 307 TYR A C 1
ATOM 2434 O O . TYR A 1 307 ? -8.296 -6.116 -2.190 1.00 98.19 307 TYR A O 1
ATOM 2442 N N . ALA A 1 308 ? -8.006 -3.906 -2.443 1.00 98.12 308 ALA A N 1
ATOM 2443 C CA . ALA A 1 308 ? -8.090 -3.898 -3.899 1.00 98.12 308 ALA A CA 1
ATOM 2444 C C . ALA A 1 308 ? -7.082 -2.899 -4.464 1.00 98.12 308 ALA A C 1
ATOM 2446 O O . ALA A 1 308 ? -6.942 -1.803 -3.927 1.00 98.12 308 ALA A O 1
ATOM 2447 N N . LEU A 1 309 ? -6.401 -3.266 -5.545 1.00 97.75 309 LEU A N 1
ATOM 2448 C CA . LEU A 1 309 ? -5.403 -2.444 -6.233 1.00 97.75 309 LEU A CA 1
ATOM 2449 C C . LEU A 1 309 ? -5.792 -2.328 -7.701 1.00 97.75 309 LEU A C 1
ATOM 2451 O O . LEU A 1 309 ? -6.123 -3.339 -8.317 1.00 97.75 309 LEU A O 1
ATOM 2455 N N . GLU A 1 310 ? -5.683 -1.125 -8.250 1.00 97.38 310 GLU A N 1
ATOM 2456 C CA . GLU A 1 310 ? -5.731 -0.830 -9.679 1.00 97.38 310 GLU A CA 1
ATOM 2457 C C . GLU A 1 310 ? -4.434 -0.125 -10.093 1.00 97.38 310 GLU A C 1
ATOM 2459 O O . GLU A 1 310 ? -4.077 0.920 -9.543 1.00 97.38 310 GLU A O 1
ATOM 2464 N N . ILE A 1 311 ? -3.709 -0.720 -11.043 1.00 96.56 311 ILE A N 1
ATOM 2465 C CA . ILE A 1 311 ? -2.493 -0.145 -11.624 1.00 96.56 311 ILE A CA 1
ATOM 2466 C C . ILE A 1 311 ? -2.893 0.493 -12.956 1.00 96.56 311 ILE A C 1
ATOM 2468 O O . ILE A 1 311 ? -3.146 -0.219 -13.921 1.00 96.56 311 ILE A O 1
ATOM 2472 N N . VAL A 1 312 ? -2.974 1.825 -12.994 1.00 94.62 312 VAL A N 1
ATOM 2473 C CA . VAL A 1 312 ? -3.353 2.580 -14.202 1.00 94.62 312 VAL A CA 1
ATOM 2474 C C . VAL A 1 312 ? -2.163 2.671 -15.153 1.00 94.62 312 VAL A C 1
ATOM 2476 O O . VAL A 1 312 ? -2.287 2.447 -16.353 1.00 94.62 312 VAL A O 1
ATOM 2479 N N . THR A 1 313 ? -0.989 2.977 -14.600 1.00 93.50 313 THR A N 1
ATOM 2480 C CA . THR A 1 313 ? 0.304 2.924 -15.287 1.00 93.50 313 THR A CA 1
ATOM 2481 C C . THR A 1 313 ? 1.372 2.404 -14.322 1.00 93.50 313 THR A C 1
ATOM 2483 O O . THR A 1 313 ? 1.137 2.276 -13.120 1.00 93.50 313 THR A O 1
ATOM 2486 N N . LEU A 1 314 ? 2.592 2.157 -14.811 1.00 93.25 314 LEU A N 1
ATOM 2487 C CA . LEU A 1 314 ? 3.713 1.754 -13.949 1.00 93.25 314 LEU A CA 1
ATOM 2488 C C . LEU A 1 314 ? 4.075 2.809 -12.885 1.00 93.25 314 LEU A C 1
ATOM 2490 O O . LEU A 1 314 ? 4.723 2.476 -11.896 1.00 93.25 314 LEU A O 1
ATOM 2494 N N . GLU A 1 315 ? 3.630 4.057 -13.056 1.00 91.75 315 GLU A N 1
ATOM 2495 C CA . GLU A 1 315 ? 3.897 5.170 -12.138 1.00 91.75 315 GLU A CA 1
ATOM 2496 C C . GLU A 1 315 ? 2.634 5.717 -11.458 1.00 91.75 315 GLU A C 1
ATOM 2498 O O . GLU A 1 315 ? 2.743 6.591 -10.595 1.00 91.75 315 GLU A O 1
ATOM 2503 N N . HIS A 1 316 ? 1.445 5.214 -11.816 1.00 94.62 316 HIS A N 1
ATOM 2504 C CA . HIS A 1 316 ? 0.156 5.682 -11.309 1.00 94.62 316 HIS A CA 1
ATOM 2505 C C . HIS A 1 316 ? -0.741 4.515 -10.903 1.00 94.62 316 HIS A C 1
ATOM 2507 O O . HIS A 1 316 ? -1.109 3.671 -11.718 1.00 94.62 316 HIS A O 1
ATOM 2513 N N . SER A 1 317 ? -1.128 4.477 -9.634 1.00 97.06 317 SER A N 1
ATOM 2514 C CA . SER A 1 317 ? -2.005 3.441 -9.100 1.00 97.06 317 SER A CA 1
ATOM 2515 C C . SER A 1 317 ? -2.928 3.966 -8.012 1.00 97.06 317 SER A C 1
ATOM 2517 O O . SER A 1 317 ? -2.679 4.997 -7.380 1.00 97.06 317 SER A O 1
ATOM 2519 N N . PHE A 1 318 ? -3.979 3.194 -7.767 1.00 98.25 318 PHE A N 1
ATOM 2520 C CA . PHE A 1 318 ? -4.916 3.387 -6.675 1.00 98.25 318 PHE A CA 1
ATOM 2521 C C . PHE A 1 318 ? -5.052 2.084 -5.903 1.00 98.25 318 PHE A C 1
ATOM 2523 O O . PHE A 1 318 ? -5.153 1.018 -6.503 1.00 98.25 318 PHE A O 1
ATOM 2530 N N . TYR A 1 319 ? -5.130 2.149 -4.579 1.00 98.06 319 TYR A N 1
ATOM 2531 C CA . TYR A 1 319 ? -5.638 1.019 -3.811 1.00 98.06 319 TYR A CA 1
ATOM 2532 C C . TYR A 1 319 ? -6.632 1.451 -2.747 1.00 98.06 319 TYR A C 1
ATOM 2534 O O . TYR A 1 319 ? -6.534 2.542 -2.181 1.00 98.06 319 TYR A O 1
ATOM 2542 N N . ILE A 1 320 ? -7.554 0.543 -2.449 1.00 98.44 320 ILE A N 1
ATOM 2543 C CA . ILE A 1 320 ? -8.538 0.649 -1.380 1.00 98.44 320 ILE A CA 1
ATOM 2544 C C . ILE A 1 320 ? -8.198 -0.384 -0.310 1.00 98.44 320 ILE A C 1
ATOM 2546 O O . ILE A 1 320 ? -7.921 -1.546 -0.600 1.00 98.44 320 ILE A O 1
ATOM 2550 N N . CYS A 1 321 ? -8.222 0.068 0.935 1.00 98.25 321 CYS A N 1
ATOM 2551 C CA . CYS A 1 321 ? -8.161 -0.728 2.146 1.00 98.25 321 CYS A CA 1
ATOM 2552 C C . CYS A 1 321 ? -9.465 -0.480 2.906 1.00 98.25 321 CYS A C 1
ATOM 2554 O O . CYS A 1 321 ? -9.716 0.634 3.365 1.00 98.25 321 CYS A O 1
ATOM 2556 N N . GLU A 1 322 ? -10.305 -1.497 3.014 1.00 98.38 322 GLU A N 1
ATOM 2557 C CA . GLU A 1 322 ? -11.550 -1.444 3.768 1.00 98.38 322 GLU A CA 1
ATOM 2558 C C . GLU A 1 322 ? -11.482 -2.390 4.966 1.00 98.38 322 GLU A C 1
ATOM 2560 O O . GLU A 1 322 ? -11.043 -3.534 4.855 1.00 98.38 322 GLU A O 1
ATOM 2565 N N . LEU A 1 323 ? -11.951 -1.915 6.116 1.00 98.31 323 LEU A N 1
ATOM 2566 C CA . LEU A 1 323 ? -12.062 -2.700 7.335 1.00 98.31 323 LEU A CA 1
ATOM 2567 C C . LEU A 1 323 ? -13.531 -3.056 7.566 1.00 98.31 323 LEU A C 1
ATOM 2569 O O . LEU A 1 323 ? -14.381 -2.189 7.763 1.00 98.31 323 LEU A O 1
ATOM 2573 N N . VAL A 1 324 ? -13.832 -4.350 7.543 1.00 97.69 324 VAL A N 1
ATOM 2574 C CA . VAL A 1 324 ? -15.195 -4.879 7.638 1.00 97.69 324 VAL A CA 1
ATOM 2575 C C . VAL A 1 324 ? -15.330 -5.676 8.925 1.00 97.69 324 VAL A C 1
ATOM 2577 O O . VAL A 1 324 ? -14.431 -6.428 9.303 1.00 97.69 324 VAL A O 1
ATOM 2580 N N . HIS A 1 325 ? -16.463 -5.556 9.615 1.00 96.38 325 HIS A N 1
ATOM 2581 C CA . HIS A 1 325 ? -16.725 -6.440 10.745 1.00 96.38 325 HIS A CA 1
ATOM 2582 C C . HIS A 1 325 ? -16.751 -7.908 10.284 1.00 96.38 325 HIS A C 1
ATOM 2584 O O . HIS A 1 325 ? -17.318 -8.211 9.226 1.00 96.38 325 HIS A O 1
ATOM 2590 N N . PRO A 1 326 ? -16.174 -8.838 11.066 1.00 94.25 326 PRO A N 1
ATOM 2591 C CA . PRO A 1 326 ? -16.233 -10.253 10.734 1.00 94.25 326 PRO A CA 1
ATOM 2592 C C . PRO A 1 326 ? -17.694 -10.692 10.636 1.00 94.25 326 PRO A C 1
ATOM 2594 O O . PRO A 1 326 ? -18.524 -10.296 11.464 1.00 94.25 326 PRO A O 1
ATOM 2597 N N . LYS A 1 327 ? -18.034 -11.506 9.631 1.00 89.44 327 LYS A N 1
ATOM 2598 C CA . LYS A 1 327 ? -19.392 -12.051 9.516 1.00 89.44 327 LYS A CA 1
ATOM 2599 C C . LYS A 1 327 ? -19.694 -12.855 10.785 1.00 89.44 327 LYS A C 1
ATOM 2601 O O . LYS A 1 327 ? -18.989 -13.813 11.094 1.00 89.44 327 LYS A O 1
ATOM 2606 N N . LYS A 1 328 ? -20.740 -12.470 11.526 1.00 82.25 328 LYS A N 1
ATOM 2607 C CA . LYS A 1 328 ? -21.281 -13.258 12.646 1.00 82.25 328 LYS A CA 1
ATOM 2608 C C . LYS A 1 328 ? -21.898 -14.537 12.065 1.00 82.25 328 LYS A C 1
ATOM 2610 O O . LYS A 1 328 ? -23.096 -14.550 11.811 1.00 82.25 328 LYS A O 1
ATOM 2615 N N . GLY A 1 329 ? -21.101 -15.556 11.735 1.00 68.69 329 GLY A N 1
ATOM 2616 C CA . GLY A 1 329 ? -21.673 -16.662 10.962 1.00 68.69 329 GLY A CA 1
ATOM 2617 C C . GLY A 1 329 ? -20.809 -17.837 10.527 1.00 68.69 329 GLY A C 1
ATOM 2618 O O . GLY A 1 329 ? -21.289 -18.567 9.682 1.00 68.69 329 GLY A O 1
ATOM 2619 N N . ASP A 1 330 ? -19.624 -18.067 11.093 1.00 47.59 330 ASP A N 1
ATOM 2620 C CA . ASP A 1 330 ? -19.011 -19.405 11.100 1.00 47.59 330 ASP A CA 1
ATOM 2621 C C . ASP A 1 330 ? -18.310 -19.570 12.445 1.00 47.59 330 ASP A C 1
ATOM 2623 O O . ASP A 1 330 ? -17.192 -19.104 12.672 1.00 47.59 330 ASP A O 1
ATOM 2627 N N . GLY A 1 331 ? -19.046 -20.125 13.404 1.00 42.88 331 GLY A N 1
ATOM 2628 C CA . GLY A 1 331 ? -18.566 -20.343 14.756 1.00 42.88 331 GLY A CA 1
ATOM 2629 C C . GLY A 1 331 ? -17.411 -21.335 14.770 1.00 42.88 331 GLY A C 1
ATOM 2630 O O . GLY A 1 331 ? -17.625 -22.526 14.963 1.00 42.88 331 GLY A O 1
ATOM 2631 N N . HIS A 1 332 ? -16.175 -20.847 14.681 1.00 38.31 332 HIS A N 1
ATOM 2632 C CA . HIS A 1 332 ? -15.086 -21.532 15.356 1.00 38.31 332 HIS A CA 1
ATOM 2633 C C . HIS A 1 332 ? -15.281 -21.274 16.849 1.00 38.31 332 HIS A C 1
ATOM 2635 O O . HIS A 1 332 ? -14.920 -20.221 17.377 1.00 38.31 332 HIS A O 1
ATOM 2641 N N . ILE A 1 333 ? -15.931 -22.234 17.507 1.00 34.69 333 ILE A N 1
ATOM 2642 C CA . ILE A 1 333 ? -15.935 -22.377 18.959 1.00 34.69 333 ILE A CA 1
ATOM 2643 C C . ILE A 1 333 ? -14.467 -22.343 19.387 1.00 34.69 333 ILE A C 1
ATOM 2645 O O . ILE A 1 333 ? -13.718 -23.297 19.173 1.00 34.69 333 ILE A O 1
ATOM 2649 N N . ILE A 1 334 ? -14.031 -21.219 19.948 1.00 36.09 334 ILE A N 1
ATOM 2650 C CA . ILE A 1 334 ? -12.810 -21.189 20.738 1.00 36.09 334 ILE A CA 1
ATOM 2651 C C . ILE A 1 334 ? -13.198 -21.876 22.041 1.00 36.09 334 ILE A C 1
ATOM 2653 O O . ILE A 1 334 ? -13.916 -21.307 22.862 1.00 36.09 334 ILE A O 1
ATOM 2657 N N . VAL A 1 335 ? -12.774 -23.133 22.187 1.00 32.28 335 VAL A N 1
ATOM 2658 C CA . VAL A 1 335 ? -12.824 -23.875 23.447 1.00 32.28 335 VAL A CA 1
ATOM 2659 C C . VAL A 1 335 ? -11.909 -23.145 24.429 1.00 32.28 335 VAL A C 1
ATOM 2661 O O . VAL A 1 335 ? -10.708 -23.390 24.498 1.00 32.28 335 VAL A O 1
ATOM 2664 N N . GLY A 1 336 ? -12.480 -22.187 25.151 1.00 28.86 336 GLY A N 1
ATOM 2665 C CA . GLY A 1 336 ? -11.933 -21.669 26.393 1.00 28.86 336 GLY A CA 1
ATOM 2666 C C . GLY A 1 336 ? -12.549 -22.466 27.530 1.00 28.86 336 GLY A C 1
ATOM 2667 O O . GLY A 1 336 ? -13.728 -22.304 27.829 1.00 28.86 336 GLY A O 1
ATOM 2668 N N . ALA A 1 337 ? -11.761 -23.356 28.125 1.00 33.56 337 ALA A N 1
ATOM 2669 C CA . ALA A 1 337 ? -12.136 -24.067 29.333 1.00 33.56 337 ALA A CA 1
ATOM 2670 C C . ALA A 1 337 ? -12.382 -23.068 30.476 1.00 33.56 337 ALA A C 1
ATOM 2672 O O . ALA A 1 337 ? -11.451 -22.416 30.946 1.00 33.56 337 ALA A O 1
ATOM 2673 N N . ALA A 1 338 ? -13.629 -22.986 30.930 1.00 31.12 338 ALA A N 1
ATOM 2674 C CA . ALA A 1 338 ? -13.984 -22.574 32.280 1.00 31.12 338 ALA A CA 1
ATOM 2675 C C . ALA A 1 338 ? -15.305 -23.257 32.663 1.00 31.12 338 ALA A C 1
ATOM 2677 O O . ALA A 1 338 ? -16.354 -23.016 32.067 1.00 31.12 338 ALA A O 1
ATOM 2678 N N . GLN A 1 339 ? -15.200 -24.161 33.631 1.00 32.81 339 GLN A N 1
ATOM 2679 C CA . GLN A 1 339 ? -16.297 -24.736 34.399 1.00 32.81 339 GLN A CA 1
ATOM 2680 C C . GLN A 1 339 ? -17.030 -23.628 35.176 1.00 32.81 339 GLN A C 1
ATOM 2682 O O . GLN A 1 339 ? -16.377 -22.809 35.816 1.00 32.81 339 GLN A O 1
ATOM 2687 N N . ASP A 1 340 ? -18.360 -23.569 35.094 1.00 32.06 340 ASP A N 1
ATOM 2688 C CA . ASP A 1 340 ? -19.284 -24.040 36.145 1.00 32.06 340 ASP A CA 1
ATOM 2689 C C . ASP A 1 340 ? -20.665 -23.344 36.083 1.00 32.06 340 ASP A C 1
ATOM 2691 O O . ASP A 1 340 ? -20.790 -22.126 36.120 1.00 32.06 340 ASP A O 1
ATOM 2695 N N . ASN A 1 341 ? -21.695 -24.198 36.073 1.00 33.88 341 ASN A N 1
ATOM 2696 C CA . ASN A 1 341 ? -22.970 -24.108 36.798 1.00 33.88 341 ASN A CA 1
ATOM 2697 C C . ASN A 1 341 ? -24.006 -22.977 36.542 1.00 33.88 341 ASN A C 1
ATOM 2699 O O . ASN A 1 341 ? -24.002 -21.937 37.182 1.00 33.88 341 ASN A O 1
ATOM 2703 N N . ASN A 1 342 ? -25.059 -23.392 35.816 1.00 33.91 342 ASN A N 1
ATOM 2704 C CA . ASN A 1 342 ? -26.452 -23.564 36.293 1.00 33.91 342 ASN A CA 1
ATOM 2705 C C . ASN A 1 342 ? -27.491 -22.404 36.232 1.00 33.91 342 ASN A C 1
ATOM 2707 O O . ASN A 1 342 ? -27.231 -21.280 36.639 1.00 33.91 342 ASN A O 1
ATOM 2711 N N . HIS A 1 343 ? -28.721 -22.819 35.854 1.00 32.88 343 HIS A N 1
ATOM 2712 C CA . HIS A 1 343 ? -30.055 -22.159 35.844 1.00 32.88 343 HIS A CA 1
ATOM 2713 C C . HIS A 1 343 ? -30.329 -21.164 34.693 1.00 32.88 343 HIS A C 1
ATOM 2715 O O . HIS A 1 343 ? -29.498 -20.324 34.400 1.00 32.88 343 HIS A O 1
ATOM 2721 N N . GLY A 1 344 ? -31.462 -21.137 33.977 1.00 31.31 344 GLY A N 1
ATOM 2722 C CA . GLY A 1 344 ? -32.763 -21.822 33.995 1.00 31.31 344 GLY A CA 1
ATOM 2723 C C . GLY A 1 344 ? -33.715 -21.098 32.997 1.00 31.31 344 GLY A C 1
ATOM 2724 O O . GLY A 1 344 ? -33.451 -19.950 32.662 1.00 31.31 344 GLY A O 1
ATOM 2725 N N . ALA A 1 345 ? -34.747 -21.801 32.497 1.00 32.41 345 ALA A N 1
ATOM 2726 C CA . ALA A 1 345 ? -36.030 -21.387 31.856 1.00 32.41 345 ALA A CA 1
ATOM 2727 C C . ALA A 1 345 ? -36.242 -19.906 31.398 1.00 32.41 345 ALA A C 1
ATOM 2729 O O . ALA A 1 345 ? -36.067 -18.996 32.191 1.00 32.41 345 ALA A O 1
ATOM 2730 N N . SER A 1 346 ? -36.599 -19.580 30.140 1.00 32.19 346 SER A N 1
ATOM 2731 C CA . SER A 1 346 ? -37.895 -19.730 29.408 1.00 32.19 346 SER A CA 1
ATOM 2732 C C . SER A 1 346 ? -38.700 -18.409 29.306 1.00 32.19 346 SER A C 1
ATOM 2734 O O . SER A 1 346 ? -38.797 -17.707 30.305 1.00 32.19 346 SER A O 1
ATOM 2736 N N . MET A 1 347 ? -39.358 -18.188 28.144 1.00 32.72 347 MET A N 1
ATOM 2737 C CA . MET A 1 347 ? -40.484 -17.253 27.846 1.00 32.72 347 MET A CA 1
ATOM 2738 C C . MET A 1 347 ? -40.198 -15.737 27.889 1.00 32.72 347 MET A C 1
ATOM 2740 O O . MET A 1 347 ? -39.342 -15.290 28.631 1.00 32.72 347 MET A O 1
ATOM 2744 N N . GLU A 1 348 ? -40.899 -14.825 27.210 1.00 35.50 348 GLU A N 1
ATOM 2745 C CA . GLU A 1 348 ? -41.762 -14.724 26.015 1.00 35.50 348 GLU A CA 1
ATOM 2746 C C . GLU A 1 348 ? -42.069 -13.208 25.904 1.00 35.50 348 GLU A C 1
ATOM 2748 O O . GLU A 1 348 ? -42.327 -12.605 26.941 1.00 35.50 348 GLU A O 1
ATOM 2753 N N . GLN A 1 349 ? -42.124 -12.640 24.686 1.00 36.97 349 GLN A N 1
ATOM 2754 C CA . GLN A 1 349 ? -42.800 -11.359 24.336 1.00 36.97 349 GLN A CA 1
ATOM 2755 C C . GLN A 1 349 ? -42.221 -10.092 25.044 1.00 36.97 349 GLN A C 1
ATOM 2757 O O . GLN A 1 349 ? -41.435 -10.187 25.968 1.00 36.97 349 GLN A O 1
ATOM 2762 N N . ASP A 1 350 ? -42.385 -8.837 24.629 1.00 35.66 350 ASP A N 1
ATOM 2763 C CA . ASP A 1 350 ? -43.471 -8.136 23.959 1.00 35.66 350 ASP A CA 1
ATOM 2764 C C . ASP A 1 350 ? -42.952 -6.774 23.423 1.00 35.66 350 ASP A C 1
ATOM 2766 O O . ASP A 1 350 ? -41.856 -6.309 23.742 1.00 35.66 350 ASP A O 1
ATOM 2770 N N . ARG A 1 351 ? -43.773 -6.160 22.574 1.00 37.44 351 ARG A N 1
ATOM 2771 C CA . ARG A 1 351 ? -43.659 -4.865 21.892 1.00 37.44 351 ARG A CA 1
ATOM 2772 C C . ARG A 1 351 ? -43.484 -3.668 22.837 1.00 37.44 351 ARG A C 1
ATOM 2774 O O . ARG A 1 351 ? -44.004 -3.657 23.945 1.00 37.44 351 ARG A O 1
ATOM 2781 N N . GLY A 1 352 ? -42.930 -2.571 22.310 1.00 32.41 352 GLY A N 1
ATOM 2782 C CA . GLY A 1 352 ? -43.110 -1.251 22.924 1.00 32.41 352 GLY A CA 1
ATOM 2783 C C . GLY A 1 352 ? -42.327 -0.115 22.272 1.00 32.41 352 GLY A C 1
ATOM 2784 O O . GLY A 1 352 ? -41.178 0.127 22.615 1.00 32.41 352 GLY A O 1
ATOM 2785 N N . HIS A 1 353 ? -42.979 0.599 21.351 1.00 37.09 353 HIS A N 1
ATOM 2786 C CA . HIS A 1 353 ? -42.670 1.984 20.970 1.00 37.09 353 HIS A CA 1
ATOM 2787 C C . HIS A 1 353 ? -42.554 2.898 22.204 1.00 37.09 353 HIS A C 1
ATOM 2789 O O . HIS A 1 353 ? -43.298 2.681 23.154 1.00 37.09 353 HIS A O 1
ATOM 2795 N N . VAL A 1 354 ? -41.728 3.954 22.123 1.00 35.12 354 VAL A N 1
ATOM 2796 C CA . VAL A 1 354 ? -42.044 5.378 22.421 1.00 35.12 354 VAL A CA 1
ATOM 2797 C C . VAL A 1 354 ? -40.730 6.187 22.377 1.00 35.12 354 VAL A C 1
ATOM 2799 O O . VAL A 1 354 ? -39.842 5.982 23.199 1.00 35.12 354 VAL A O 1
ATOM 2802 N N . GLU A 1 355 ? -40.610 7.111 21.416 1.00 38.75 355 GLU A N 1
ATOM 2803 C CA . GLU A 1 355 ? -39.793 8.332 21.570 1.00 38.75 355 GLU A CA 1
ATOM 2804 C C . GLU A 1 355 ? -40.616 9.364 22.369 1.00 38.75 355 GLU A C 1
ATOM 2806 O O . GLU A 1 355 ? -41.849 9.305 22.309 1.00 38.75 355 GLU A O 1
ATOM 2811 N N . PRO A 1 356 ? -40.007 10.337 23.079 1.00 46.91 356 PRO A N 1
ATOM 2812 C CA . PRO A 1 356 ? -39.667 11.586 22.384 1.00 46.91 356 PRO A CA 1
ATOM 2813 C C . PRO A 1 356 ? -38.433 12.351 22.908 1.00 46.91 356 PRO A C 1
ATOM 2815 O O . PRO A 1 356 ? -38.090 12.331 24.085 1.00 46.91 356 PRO A O 1
ATOM 2818 N N . VAL A 1 357 ? -37.827 13.084 21.968 1.00 34.81 357 VAL A N 1
ATOM 2819 C CA . VAL A 1 357 ? -37.404 14.498 22.037 1.00 34.81 357 VAL A CA 1
ATOM 2820 C C . VAL A 1 357 ? -36.870 15.017 23.380 1.00 34.81 357 VAL A C 1
ATOM 2822 O O . VAL A 1 357 ? -37.620 15.232 24.328 1.00 34.81 357 VAL A O 1
ATOM 2825 N N . SER A 1 358 ? -35.598 15.430 23.385 1.00 35.62 358 SER A N 1
ATOM 2826 C CA . SER A 1 358 ? -35.130 16.475 24.300 1.00 35.62 358 SER A CA 1
ATOM 2827 C C . SER A 1 358 ? -34.223 17.468 23.575 1.00 35.62 358 SER A C 1
ATOM 2829 O O . SER A 1 358 ? -33.140 17.144 23.092 1.00 35.62 358 SER A O 1
ATOM 2831 N N . THR A 1 359 ? -34.739 18.687 23.471 1.00 33.91 359 THR A N 1
ATOM 2832 C CA . THR A 1 359 ? -34.085 19.918 23.034 1.00 33.91 359 THR A CA 1
ATOM 2833 C C . THR A 1 359 ? -33.004 20.340 24.023 1.00 33.91 359 THR A C 1
ATOM 2835 O O . THR A 1 359 ? -33.280 20.423 25.219 1.00 33.91 359 THR A O 1
ATOM 2838 N N . CYS A 1 360 ? -31.821 20.712 23.532 1.00 29.48 360 CYS A N 1
ATOM 2839 C CA . CYS A 1 360 ? -30.826 21.411 24.341 1.00 29.48 360 CYS A CA 1
ATOM 2840 C C . CYS A 1 360 ? -30.352 22.680 23.622 1.00 29.48 360 CYS A C 1
ATOM 2842 O O . CYS A 1 360 ? -29.812 22.636 22.519 1.00 29.48 360 CYS A O 1
ATOM 2844 N N . SER A 1 361 ? -30.609 23.812 24.268 1.00 34.84 361 SER A N 1
ATOM 2845 C CA . SER A 1 361 ? -30.258 25.174 23.880 1.00 34.84 361 SER A CA 1
ATOM 2846 C C . SER A 1 361 ? -29.288 25.754 24.911 1.00 34.84 361 SER A C 1
ATOM 2848 O O . SER A 1 361 ? -29.642 25.778 26.082 1.00 34.84 361 SER A O 1
ATOM 2850 N N . HIS A 1 362 ? -28.123 26.245 24.477 1.00 35.62 362 HIS A N 1
ATOM 2851 C CA . HIS A 1 362 ? -27.266 27.278 25.104 1.00 35.62 362 HIS A CA 1
ATOM 2852 C C . HIS A 1 362 ? -26.126 27.549 24.098 1.00 35.62 362 HIS A C 1
ATOM 2854 O O . HIS A 1 362 ? -25.487 26.607 23.651 1.00 35.62 362 HIS A O 1
ATOM 2860 N N . GLN A 1 363 ? -25.950 28.715 23.468 1.00 31.58 363 GLN A N 1
ATOM 2861 C CA . GLN A 1 363 ? -25.742 30.100 23.920 1.00 31.58 363 GLN A CA 1
ATOM 2862 C C . GLN A 1 363 ? -24.338 30.374 24.502 1.00 31.58 363 GLN A C 1
ATOM 2864 O O . GLN A 1 363 ? -24.075 30.013 25.640 1.00 31.58 363 GLN A O 1
ATOM 2869 N N . GLN A 1 364 ? -23.549 31.131 23.709 1.00 31.17 364 GLN A N 1
ATOM 2870 C CA . GLN A 1 364 ? -22.417 32.028 24.055 1.00 31.17 364 GLN A CA 1
ATOM 2871 C C . GLN A 1 364 ? -21.138 31.344 24.606 1.00 31.17 364 GLN A C 1
ATOM 2873 O O . GLN A 1 364 ? -21.215 30.368 25.327 1.00 31.17 364 GLN A O 1
ATOM 2878 N N . GLN A 1 365 ? -19.899 31.753 24.303 1.00 30.94 365 GLN A N 1
ATOM 2879 C CA . GLN A 1 365 ? -19.362 33.102 24.106 1.00 30.94 365 GLN A CA 1
ATOM 2880 C C . GLN A 1 365 ? -17.951 33.053 23.468 1.00 30.94 365 GLN A C 1
ATOM 2882 O O . GLN A 1 365 ? -17.269 32.033 23.505 1.00 30.94 365 GLN A O 1
ATOM 2887 N N . ALA A 1 366 ? -17.535 34.186 22.900 1.00 31.91 366 ALA A N 1
ATOM 2888 C CA . ALA A 1 366 ? -16.256 34.440 22.243 1.00 31.91 366 ALA A CA 1
ATOM 2889 C C . ALA A 1 366 ? -15.063 34.585 23.208 1.00 31.91 366 ALA A C 1
ATOM 2891 O O . ALA A 1 366 ? -15.235 35.094 24.313 1.00 31.91 366 ALA A O 1
ATOM 2892 N N . ASN A 1 367 ? -13.862 34.215 22.742 1.00 33.53 367 ASN A N 1
ATOM 2893 C CA . ASN A 1 367 ? -12.618 35.007 22.800 1.00 33.53 367 ASN A CA 1
ATOM 2894 C C . ASN A 1 367 ? -11.405 34.118 22.496 1.00 33.53 367 ASN A C 1
ATOM 2896 O O . ASN A 1 367 ? -11.206 33.135 23.204 1.00 33.53 367 ASN A O 1
ATOM 2900 N N . GLN A 1 368 ? -10.578 34.511 21.517 1.00 29.38 368 GLN A N 1
ATOM 2901 C CA . GLN A 1 368 ? -9.104 34.532 21.607 1.00 29.38 368 GLN A CA 1
ATOM 2902 C C . GLN A 1 368 ? -8.471 34.939 20.261 1.00 29.38 368 GLN A C 1
ATOM 2904 O O . GLN A 1 368 ? -8.603 34.243 19.261 1.00 29.38 368 GLN A O 1
ATOM 2909 N N . GLU A 1 369 ? -7.732 36.047 20.279 1.00 32.31 369 GLU A N 1
ATOM 2910 C CA . GLU A 1 369 ? -6.551 36.305 19.440 1.00 32.31 369 GLU A CA 1
ATOM 2911 C C . GLU A 1 369 ? -5.339 36.470 20.396 1.00 32.31 369 GLU A C 1
ATOM 2913 O O . GLU A 1 369 ? -5.534 36.526 21.614 1.00 32.31 369 GLU A O 1
ATOM 2918 N N . PRO A 1 370 ? -4.103 36.682 19.911 1.00 41.66 370 PRO A N 1
ATOM 2919 C CA . PRO A 1 370 ? -3.253 35.730 19.204 1.00 41.66 370 PRO A CA 1
ATOM 2920 C C . PRO A 1 370 ? -1.921 35.534 19.968 1.00 41.66 370 PRO A C 1
ATOM 2922 O O . PRO A 1 370 ? -1.495 36.399 20.732 1.00 41.66 370 PRO A O 1
ATOM 2925 N N . VAL A 1 371 ? -1.201 34.431 19.736 1.00 33.03 371 VAL A N 1
ATOM 2926 C CA . VAL A 1 371 ? 0.178 34.279 20.241 1.00 33.03 371 VAL A CA 1
ATOM 2927 C C . VAL A 1 371 ? 1.139 34.032 19.083 1.00 33.03 371 VAL A C 1
ATOM 2929 O O . VAL A 1 371 ? 1.142 32.976 18.458 1.00 33.03 371 VAL A O 1
ATOM 2932 N N . LEU A 1 372 ? 1.952 35.057 18.827 1.00 39.75 372 LEU A N 1
ATOM 2933 C CA . LEU A 1 372 ? 3.220 35.032 18.099 1.00 39.75 372 LEU A CA 1
ATOM 2934 C C . LEU A 1 372 ? 4.285 34.305 18.930 1.00 39.75 372 LEU A C 1
ATOM 2936 O O . LEU A 1 372 ? 4.489 34.706 20.070 1.00 39.75 372 LEU A O 1
ATOM 2940 N N . MET A 1 373 ? 5.003 33.343 18.340 1.00 32.31 373 MET A N 1
ATOM 2941 C CA . MET A 1 373 ? 6.395 32.947 18.656 1.00 32.31 373 MET A CA 1
ATOM 2942 C C . MET A 1 373 ? 6.967 32.297 17.379 1.00 32.31 373 MET A C 1
ATOM 2944 O O . MET A 1 373 ? 6.443 31.287 16.925 1.00 32.31 373 MET A O 1
ATOM 2948 N N . SER A 1 374 ? 7.750 33.022 16.578 1.00 34.31 374 SER A N 1
ATOM 2949 C CA . SER A 1 374 ? 9.212 33.210 16.628 1.00 34.31 374 SER A CA 1
ATOM 2950 C C . SER A 1 374 ? 10.019 32.002 16.143 1.00 34.31 374 SER A C 1
ATOM 2952 O O . SER A 1 374 ? 9.972 30.925 16.735 1.00 34.31 374 SER A O 1
ATOM 2954 N N . ASP A 1 375 ? 10.790 32.270 15.090 1.00 39.72 375 ASP A N 1
ATOM 2955 C CA . ASP A 1 375 ? 11.750 31.413 14.405 1.00 39.72 375 ASP A CA 1
ATOM 2956 C C . ASP A 1 375 ? 12.722 30.682 15.337 1.00 39.72 375 ASP A C 1
ATOM 2958 O O . ASP A 1 375 ? 13.277 31.257 16.276 1.00 39.72 375 ASP A O 1
ATOM 2962 N N . SER A 1 376 ? 13.016 29.426 14.998 1.00 42.00 376 SER A N 1
ATOM 2963 C CA . SER A 1 376 ? 14.307 28.830 15.334 1.00 42.00 376 SER A CA 1
ATOM 2964 C C . SER A 1 376 ? 14.801 27.959 14.179 1.00 42.00 376 SER A C 1
ATOM 2966 O O . SER A 1 376 ? 14.199 26.940 13.834 1.00 42.00 376 SER A O 1
ATOM 2968 N N . ASP A 1 377 ? 15.908 28.416 13.589 1.00 44.06 377 ASP A N 1
ATOM 2969 C CA . ASP A 1 377 ? 16.776 27.712 12.647 1.00 44.06 377 ASP A CA 1
ATOM 2970 C C . ASP A 1 377 ? 17.105 26.308 13.164 1.00 44.06 377 ASP A C 1
ATOM 2972 O O . ASP A 1 377 ? 18.016 26.101 13.971 1.00 44.06 377 ASP A O 1
ATOM 2976 N N . SER A 1 378 ? 16.343 25.327 12.695 1.00 44.38 378 SER A N 1
ATOM 2977 C CA . SER A 1 378 ? 16.633 23.914 12.890 1.00 44.38 378 SER A CA 1
ATOM 2978 C C . SER A 1 378 ? 17.373 23.412 11.656 1.00 44.38 378 SER A C 1
ATOM 2980 O O . SER A 1 378 ? 16.872 23.491 10.537 1.00 44.38 378 SER A O 1
ATOM 2982 N N . ASP A 1 379 ? 18.593 22.925 11.881 1.00 43.09 379 ASP A N 1
ATOM 2983 C CA . ASP A 1 379 ? 19.451 22.281 10.888 1.00 43.09 379 ASP A CA 1
ATOM 2984 C C . ASP A 1 379 ? 18.641 21.258 10.059 1.00 43.09 379 ASP A C 1
ATOM 2986 O O . ASP A 1 379 ? 18.172 20.255 10.617 1.00 43.09 379 ASP A O 1
ATOM 2990 N N . PRO A 1 380 ? 18.448 21.484 8.743 1.00 41.62 380 PRO A N 1
ATOM 2991 C CA . PRO A 1 380 ? 17.568 20.668 7.909 1.00 41.62 380 PRO A CA 1
ATOM 2992 C C . PRO A 1 380 ? 18.064 19.226 7.747 1.00 41.62 380 PRO A C 1
ATOM 2994 O O . PRO A 1 380 ? 17.332 18.392 7.214 1.00 41.62 380 PRO A O 1
ATOM 2997 N N . LEU A 1 381 ? 19.284 18.911 8.201 1.00 35.09 381 LEU A N 1
ATOM 2998 C CA . LEU A 1 381 ? 19.853 17.570 8.120 1.00 35.09 381 LEU A CA 1
ATOM 2999 C C . LEU A 1 381 ? 19.537 16.676 9.332 1.00 35.09 381 LEU A C 1
ATOM 3001 O O . LEU A 1 381 ? 19.693 15.460 9.247 1.00 35.09 381 LEU A O 1
ATOM 3005 N N . HIS A 1 382 ? 19.021 17.221 10.436 1.00 43.78 382 HIS A N 1
ATOM 3006 C CA . HIS A 1 382 ? 18.719 16.412 11.627 1.00 43.78 382 HIS A CA 1
ATOM 3007 C C . HIS A 1 382 ? 17.444 15.549 11.486 1.00 43.78 382 HIS A C 1
ATOM 3009 O O . HIS A 1 382 ? 17.199 14.657 12.299 1.00 43.78 382 HIS A O 1
ATOM 3015 N N . LEU A 1 383 ? 16.648 15.783 10.432 1.00 38.16 383 LEU A N 1
ATOM 3016 C CA . LEU A 1 383 ? 15.466 14.995 10.048 1.00 38.16 383 LEU A CA 1
ATOM 3017 C C . LEU A 1 383 ? 15.808 13.631 9.416 1.00 38.16 383 LEU A C 1
ATOM 3019 O O . LEU A 1 383 ? 14.912 12.804 9.256 1.00 38.16 383 LEU A O 1
ATOM 3023 N N . PHE A 1 384 ? 17.076 13.369 9.077 1.00 37.38 384 PHE A N 1
ATOM 3024 C CA . PHE A 1 384 ? 17.485 12.146 8.371 1.00 37.38 384 PHE A CA 1
ATOM 3025 C C . PHE A 1 384 ? 17.917 10.986 9.286 1.00 37.38 384 PHE A C 1
ATOM 3027 O O . PHE A 1 384 ? 18.082 9.871 8.797 1.00 37.38 384 PHE A O 1
ATOM 3034 N N . ASP A 1 385 ? 18.021 11.202 10.601 1.00 34.06 385 ASP A N 1
ATOM 3035 C CA . ASP A 1 385 ? 18.521 10.192 11.553 1.00 34.06 385 ASP A CA 1
ATOM 3036 C C . ASP A 1 385 ? 17.437 9.254 12.128 1.00 34.06 385 ASP A C 1
ATOM 3038 O O . ASP A 1 385 ? 17.751 8.345 12.894 1.00 34.06 385 ASP A O 1
ATOM 3042 N N . ASN A 1 386 ? 16.161 9.434 11.759 1.00 32.16 386 ASN A N 1
ATOM 3043 C CA . ASN A 1 386 ? 15.032 8.666 12.316 1.00 32.16 386 ASN A CA 1
ATOM 3044 C C . ASN A 1 386 ? 14.360 7.706 11.319 1.00 32.16 386 ASN A C 1
ATOM 3046 O O . ASN A 1 386 ? 13.232 7.265 11.548 1.00 32.16 386 ASN A O 1
ATOM 3050 N N . LEU A 1 387 ? 15.029 7.361 10.217 1.00 35.88 387 LEU A N 1
ATOM 3051 C CA . LEU A 1 387 ? 14.522 6.330 9.315 1.00 35.88 387 LEU A CA 1
ATOM 3052 C C . LEU A 1 387 ? 14.604 4.967 10.014 1.00 35.88 387 LEU A C 1
ATOM 3054 O O . LEU A 1 387 ? 15.690 4.492 10.345 1.00 35.88 387 LEU A O 1
ATOM 3058 N N . VAL A 1 388 ? 13.446 4.343 10.246 1.00 38.22 388 VAL A N 1
ATOM 3059 C CA . VAL A 1 388 ? 13.364 2.971 10.762 1.00 38.22 388 VAL A CA 1
ATOM 3060 C C . VAL A 1 388 ? 14.215 2.052 9.875 1.00 38.22 388 VAL A C 1
ATOM 3062 O O . VAL A 1 388 ? 14.072 2.099 8.647 1.00 38.22 388 VAL A O 1
ATOM 3065 N N . PRO A 1 389 ? 15.070 1.191 10.457 1.00 35.72 389 PRO A N 1
ATOM 3066 C CA . PRO A 1 389 ? 15.767 0.162 9.703 1.00 35.72 389 PRO A CA 1
ATOM 3067 C C . PRO A 1 389 ? 14.737 -0.757 9.039 1.00 35.72 389 PRO A C 1
ATOM 3069 O O . PRO A 1 389 ? 14.049 -1.542 9.689 1.00 35.72 389 PRO A O 1
ATOM 3072 N N . LEU A 1 390 ? 14.609 -0.650 7.718 1.00 42.38 390 LEU A N 1
ATOM 3073 C CA . LEU A 1 390 ? 13.701 -1.447 6.885 1.00 42.38 390 LEU A CA 1
ATOM 3074 C C . LEU A 1 390 ? 14.150 -2.923 6.760 1.00 42.38 390 LEU A C 1
ATOM 3076 O O . LEU A 1 390 ? 13.712 -3.638 5.861 1.00 42.38 390 LEU A O 1
ATOM 3080 N N . GLU A 1 391 ? 15.073 -3.380 7.602 1.00 43.16 391 GLU A N 1
ATOM 3081 C CA . GLU A 1 391 ? 15.695 -4.715 7.608 1.00 43.16 391 GLU A CA 1
ATOM 3082 C C . GLU A 1 391 ? 14.703 -5.839 7.965 1.00 43.16 391 GLU A C 1
ATOM 3084 O O . GLU A 1 391 ? 14.967 -7.000 7.694 1.00 43.16 391 GLU A O 1
ATOM 3089 N N . GLN A 1 392 ? 13.514 -5.511 8.484 1.00 45.84 392 GLN A N 1
ATOM 3090 C CA . GLN A 1 392 ? 12.484 -6.501 8.839 1.00 45.84 392 GLN A CA 1
ATOM 3091 C C . GLN A 1 392 ? 11.584 -6.945 7.668 1.00 45.84 392 GLN A C 1
ATOM 3093 O O . GLN A 1 392 ? 10.738 -7.808 7.862 1.00 45.84 392 GLN A O 1
ATOM 3098 N N . MET A 1 393 ? 11.751 -6.393 6.458 1.00 43.06 393 MET A N 1
ATOM 3099 C CA . MET A 1 393 ? 10.946 -6.771 5.279 1.00 43.06 393 MET A CA 1
ATOM 3100 C C . MET A 1 393 ? 11.524 -7.925 4.440 1.00 43.06 393 MET A C 1
ATOM 3102 O O . MET A 1 393 ? 10.837 -8.421 3.549 1.00 43.06 393 MET A O 1
ATOM 3106 N N . ASP A 1 394 ? 12.770 -8.340 4.681 1.00 51.09 394 ASP A N 1
ATOM 3107 C CA . ASP A 1 394 ? 13.454 -9.314 3.815 1.00 51.09 394 ASP A CA 1
ATOM 3108 C C . ASP A 1 394 ? 12.851 -10.743 3.846 1.00 51.09 394 ASP A C 1
ATOM 3110 O O . ASP A 1 394 ? 12.732 -11.341 2.775 1.00 51.09 394 ASP A O 1
ATOM 3114 N N . PRO A 1 395 ? 12.369 -11.298 4.982 1.00 54.19 395 PRO A N 1
ATOM 3115 C CA . PRO A 1 395 ? 11.756 -12.635 4.997 1.00 54.19 395 PRO A CA 1
ATOM 3116 C C . PRO A 1 395 ? 10.436 -12.714 4.211 1.00 54.19 395 PRO A C 1
ATOM 3118 O O . PRO A 1 395 ? 10.167 -13.694 3.515 1.00 54.19 395 PRO A O 1
ATOM 3121 N N . ASP A 1 396 ? 9.614 -11.665 4.291 1.00 53.91 396 ASP A N 1
ATOM 3122 C CA . ASP A 1 396 ? 8.312 -11.609 3.618 1.00 53.91 396 ASP A CA 1
ATOM 3123 C C . ASP A 1 396 ? 8.448 -11.470 2.099 1.00 53.91 396 ASP A C 1
ATOM 3125 O O . ASP A 1 396 ? 7.574 -11.903 1.343 1.00 53.91 396 ASP A O 1
ATOM 3129 N N . PHE A 1 397 ? 9.553 -10.892 1.636 1.00 54.47 397 PHE A N 1
ATOM 3130 C CA . PHE A 1 397 ? 9.825 -10.688 0.222 1.00 54.47 397 PHE A CA 1
ATOM 3131 C C . PHE A 1 397 ? 10.191 -11.989 -0.505 1.00 54.47 397 PHE A C 1
ATOM 3133 O O . PHE A 1 397 ? 9.694 -12.242 -1.600 1.00 54.47 397 PHE A O 1
ATOM 3140 N N . GLU A 1 398 ? 10.981 -12.864 0.117 1.00 58.03 398 GLU A N 1
ATOM 3141 C CA . GLU A 1 398 ? 11.303 -14.173 -0.468 1.00 58.03 398 GLU A CA 1
ATOM 3142 C C . GLU A 1 398 ? 10.086 -15.104 -0.486 1.00 58.03 398 GLU A C 1
ATOM 3144 O O . GLU A 1 398 ? 9.863 -15.823 -1.460 1.00 58.03 398 GLU A O 1
ATOM 3149 N N . SER A 1 399 ? 9.218 -15.012 0.529 1.00 59.50 399 SER A N 1
ATOM 3150 C CA . SER A 1 399 ? 7.924 -15.706 0.501 1.00 59.50 399 SER A CA 1
ATOM 3151 C C . SER A 1 399 ? 7.047 -15.253 -0.675 1.00 59.50 399 SER A C 1
ATOM 3153 O O . SER A 1 399 ? 6.327 -16.055 -1.261 1.00 59.50 399 SER A O 1
ATOM 3155 N N . PHE A 1 400 ? 7.151 -13.984 -1.075 1.00 58.66 400 PHE A N 1
ATOM 3156 C CA . PHE A 1 400 ? 6.446 -13.449 -2.236 1.00 58.66 400 PHE A CA 1
ATOM 3157 C C . PHE A 1 400 ? 7.039 -13.933 -3.563 1.00 58.66 400 PHE A C 1
ATOM 3159 O O . PHE A 1 400 ? 6.284 -14.327 -4.449 1.00 58.66 400 PHE A O 1
ATOM 3166 N N . LEU A 1 401 ? 8.369 -13.968 -3.690 1.00 62.66 401 LEU A N 1
ATOM 3167 C CA . LEU A 1 401 ? 9.015 -14.548 -4.870 1.00 62.66 401 LEU A CA 1
ATOM 3168 C C . LEU A 1 401 ? 8.710 -16.046 -5.017 1.00 62.66 401 LEU A C 1
ATOM 3170 O O . LEU A 1 401 ? 8.638 -16.532 -6.141 1.00 62.66 401 LEU A O 1
ATOM 3174 N N . ALA A 1 402 ? 8.501 -16.768 -3.913 1.00 67.44 402 ALA A N 1
ATOM 3175 C CA . ALA A 1 402 ? 8.053 -18.159 -3.946 1.00 67.44 402 ALA A CA 1
ATOM 3176 C C . ALA A 1 402 ? 6.614 -18.297 -4.476 1.00 67.44 402 ALA A C 1
ATOM 3178 O O . ALA A 1 402 ? 6.374 -19.136 -5.334 1.00 67.44 402 ALA A O 1
ATOM 3179 N N . VAL A 1 403 ? 5.688 -17.429 -4.046 1.00 63.78 403 VAL A N 1
ATOM 3180 C CA . VAL A 1 403 ? 4.296 -17.407 -4.548 1.00 63.78 403 VAL A CA 1
ATOM 3181 C C . VAL A 1 403 ? 4.219 -17.104 -6.049 1.00 63.78 403 VAL A C 1
ATOM 3183 O O . VAL A 1 403 ? 3.281 -17.529 -6.703 1.00 63.78 403 VAL A O 1
ATOM 3186 N N . LEU A 1 404 ? 5.186 -16.375 -6.611 1.00 49.69 404 LEU A N 1
ATOM 3187 C CA . LEU A 1 404 ? 5.248 -16.097 -8.052 1.00 49.69 404 LEU A CA 1
ATOM 3188 C C . LEU A 1 404 ? 5.695 -17.293 -8.906 1.00 49.69 404 LEU A C 1
ATOM 3190 O O . LEU A 1 404 ? 5.576 -17.230 -10.127 1.00 49.69 404 LEU A O 1
ATOM 3194 N N . LYS A 1 405 ? 6.270 -18.327 -8.284 1.00 54.28 405 LYS A N 1
ATOM 3195 C CA . LYS A 1 405 ? 6.741 -19.544 -8.961 1.00 54.28 405 LYS A CA 1
ATOM 3196 C C . LYS A 1 405 ? 5.689 -20.658 -8.978 1.00 54.28 405 LYS A C 1
ATOM 3198 O O . LYS A 1 405 ? 5.882 -21.640 -9.685 1.00 54.28 405 LYS A O 1
ATOM 3203 N N . GLU A 1 406 ? 4.621 -20.516 -8.192 1.00 51.56 406 GLU A N 1
ATOM 3204 C CA . GLU A 1 406 ? 3.431 -21.382 -8.209 1.00 51.56 406 GLU A CA 1
ATOM 3205 C C . GLU A 1 406 ? 2.392 -20.849 -9.202 1.00 51.56 406 GLU A C 1
ATOM 3207 O O . GLU A 1 406 ? 1.765 -21.687 -9.892 1.00 51.56 406 GLU A O 1
#

Foldseek 3Di:
DQAFPVCVVVVHDFPDDPPPPDATPVCVVVVHDRHGDDDPVPPDPPPPPPDPDDDDDDDDDDDDDDDDDDPPPPPPDDPVVVVLVVVVVPDDDDPLQLLLLAFLLLLVLLLLCLQCVVVVPPVSPVVSVVSCVSSVNDVCCSVVVVCPLPVCCPPVVDPDDPPPPPVPDPPPLPDADDPVNDDCLQCVQVVNNDPVSLPPWFKKKWKFFSSRIHIDTGPCNCQWAHNRVRLVVCVVLLLDHSCPSWFDDDVLVLLVVVQSLVQSLPRRDQPDGKHKDKAFWTWTWTQDDPPDPDDRDTDIDTWIWIKIKHDNDSRIIMMMITTHHDPPDDDPPPPDDDDDDDDDDDDDDDDDDDDDDDDDDDDDDDDDDDDDDDDDDDDPPVSPPSHDDPVVCSVSVVVSVVVSVD

Secondary structure (DSSP, 8-state):
-PPBHHHHHTT------TTS-PPPHHHHHTT----B----TT------------------------------------THHHHHHHHHTTS-TTSGGGGGG-HHHHHHHHHHHHHHHHTT-HHHHHHHHHHHHHTT--HHHHHHGGGHHHHHHHHS---S------------TTS---GGGS-HHHHHHTT--SHHHHTT-EEEEEEEETTEEEEEE-HHHHHHT--HHHHHHHHHHTSS-GGGGTB-HHHHHHHHHHHHHHHHHT--STTPPP-EEEEEEEEEEEPPPTTSTT---PEEEEEEEEEEEEEEETTEEEEEEEEEPPPS---------------------------------------------------TTGGGTT---GGGGHHHHHHHHHHTT-